Protein AF-A0A2D4FUW0-F1 (afdb_monomer_lite)

Organism: Micrurus corallinus (NCBI:txid54390)

Radius of gyration: 30.83 Å; chains: 1; bounding box: 83×47×100 Å

Sequence (472 aa):
SPARLFLTSLSNKVKCHHFPAEGSQNTENDSHKRRPYSPGHAMTSKIVEIHHQIVAQGATALSAAPAAAEKAEAAGALKVQINVSNMDHPLDCLGHLLWMLMLIHLPLQEVHGFFPNIWSRTMGFTWGSITHQDMTEDAILNVTLRLFSEIPHPTKGKRVQEEDFKDKTLLADDIFAAFYGPEVSAKRFRGAVAEVANANAAMDFGNTTRDDPVFHFDSELIHPANSWLLHVREEILQAVRSEQYGIARKKLGQLLHSLQDFYSHSNWVELGNEGILLDLVQPGREIQSVAEAGIWTCRDCSEWTCKENLLDKLAVLTTGYYGSRPEKPIGKCSHGGRFDESRHQEPRGGINKDSASLFFSPHHYLHQKAARLALEASIHFLEKMWREIGNRQFMRLLDISPTTGLSFVVDTTGSMGEEISAAKFQAWEIIKQRQGTPQQPDLYLLVPFHDPGFGPLSKTSDPEEFWKVLNT

Foldseek 3Di:
DDDDFDWDFPDDDDDDDDD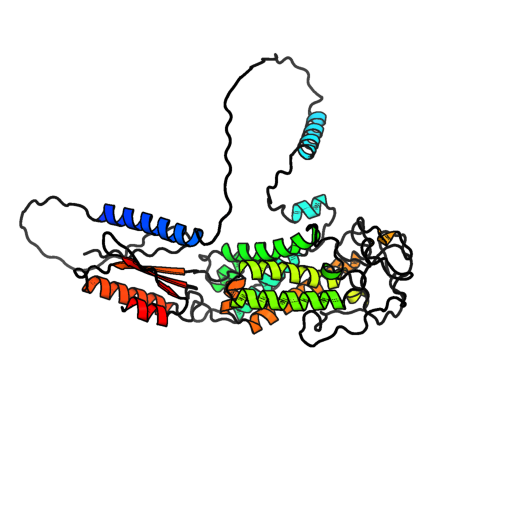DDDDDDDDDDDDDDDDDPDPPVVVVVVVVVVVVVVVVVVCVVDDDDDDDDDDDDDDDDDDDDDDDDDDDDDVPVVVVVVVVVVVVPDPPPPDPDDDPPVVCCVVVVQPPFDALLNLLLLLLLVLLLVLQQPADAQDPPAGRDVVVCPPHDRDQQVSCCRRVNNVFDSVLLVVLSVLLSVLLVCQCVDPVRNQDCLLLVADLCVVSVLVVLLVLLVVLVVCLVVLVLSSNSSSNSSSLNNLLSLLFFKCCVVLVDQAEDPQRSDPPRDDPFRDDLPDAQAAADPDLADDPRGDPPNPGMHGAHFEPVPHRHARHFHCAADPGPSQPPPSHHHRGCNGCDSRGGNHSVCNVSSSVNSSNSSNVVLNVVCVVSDDLSSCSSSVVQSGQETEGEAEPDPVCVVVRVVSLVVVLVVQVSCVSGSNHHQKYWYKYDDPPDIDDIDIDRDSVVVNVVSVD

Secondary structure (DSSP, 8-state):
-------B-SSS---PPP-PPP-----------------HHHHHHHHHHHHHHHHHHHHTTS----------------------------HHHHHHHHHHHHHHH----S------HHHHHHHTT-TTPPPHHHHHHHHHHHHHHHHHHHSPPSSTT----GGGGTTS---HHHHHHHHH-TTS--HHHHHHHHHHHHHHHGGGT-TTTTT-TTTTT-TT-HHHHHHHHHHHHHHHHHHHHTT-HHHHHHHHHHHHHHHHHHHHHBSTTTTT--S--TTTT-TT-----BPPTTS--B----SSS-SS-BPTT--SB-B-B-TTSSPPPTTPPB--STT-GGGGSSSPS----S-SSTTT-TTGGGHHHHHHHHHHHHHHHHHHHHHHHHHHHHHHHTT--S-S-EEEEEE--GGGHHHHHHHHHHHHHHHHHHTTSTT--S-EEEEEEETTEE---EEES-HHHHHHHHT-

Structure (mmCIF, N/CA/C/O backbone):
data_AF-A0A2D4FUW0-F1
#
_entry.id   AF-A0A2D4FUW0-F1
#
loop_
_atom_site.group_PDB
_atom_site.id
_atom_site.type_symbol
_atom_site.label_atom_id
_atom_site.label_alt_id
_atom_site.label_comp_id
_atom_site.label_asym_id
_atom_site.label_entity_id
_atom_site.label_seq_id
_atom_site.pdbx_PDB_ins_code
_atom_site.Cartn_x
_atom_site.Cartn_y
_atom_site.Cartn_z
_atom_site.occupancy
_atom_site.B_iso_or_equiv
_atom_site.auth_seq_id
_atom_site.auth_comp_id
_atom_site.auth_asym_id
_atom_site.auth_atom_id
_atom_site.pdbx_PDB_model_num
ATOM 1 N N . SER A 1 1 ? -26.488 8.198 49.690 1.00 28.05 1 SER A N 1
ATOM 2 C CA . SER A 1 1 ? -25.812 6.906 49.472 1.00 28.05 1 SER A CA 1
ATOM 3 C C . SER A 1 1 ? -24.981 7.017 48.203 1.00 28.05 1 SER A C 1
ATOM 5 O O . SER A 1 1 ? -25.583 7.379 47.199 1.00 28.05 1 SER A O 1
ATOM 7 N N . PRO A 1 2 ? -23.644 6.850 48.189 1.00 32.22 2 PRO A N 1
ATOM 8 C CA . PRO A 1 2 ? -22.900 6.895 46.939 1.00 32.22 2 PRO A CA 1
ATOM 9 C C . PRO A 1 2 ? -22.496 5.477 46.520 1.00 32.22 2 PRO A C 1
ATOM 11 O O . PRO A 1 2 ? -21.479 4.959 46.976 1.00 32.22 2 PRO A O 1
ATOM 14 N N . ALA A 1 3 ? -23.266 4.866 45.622 1.00 27.31 3 ALA A N 1
ATOM 15 C CA . ALA A 1 3 ? -22.756 3.785 44.787 1.00 27.31 3 ALA A CA 1
ATOM 16 C C . ALA A 1 3 ? -21.814 4.414 43.745 1.00 27.31 3 ALA A C 1
ATOM 18 O O . ALA A 1 3 ? -22.220 5.289 42.979 1.00 27.31 3 ALA A O 1
ATOM 19 N N . ARG A 1 4 ? -20.528 4.040 43.758 1.00 29.84 4 ARG A N 1
ATOM 20 C CA . ARG A 1 4 ? -19.538 4.499 42.771 1.00 29.84 4 ARG A CA 1
ATOM 21 C C . ARG A 1 4 ? -19.389 3.441 41.685 1.00 29.84 4 ARG A C 1
ATOM 23 O O . ARG A 1 4 ? -18.800 2.395 41.926 1.00 29.84 4 ARG A O 1
ATOM 30 N N . LEU A 1 5 ? -19.884 3.748 40.490 1.00 34.06 5 LEU A N 1
ATOM 31 C CA . LEU A 1 5 ? -19.515 3.038 39.268 1.00 34.06 5 LEU A CA 1
ATOM 32 C C . LEU A 1 5 ? -18.088 3.463 38.884 1.00 34.06 5 LEU A C 1
ATOM 34 O O . LEU A 1 5 ? -17.826 4.658 38.734 1.00 34.06 5 LEU A O 1
ATOM 38 N N . PHE A 1 6 ? -17.165 2.515 38.724 1.00 37.34 6 PHE A N 1
ATOM 39 C CA . PHE A 1 6 ? -15.838 2.797 38.174 1.00 37.34 6 PHE A CA 1
ATOM 40 C C . PHE A 1 6 ? -15.829 2.447 36.686 1.00 37.34 6 PHE A C 1
ATOM 42 O O . PHE A 1 6 ? -15.871 1.281 36.308 1.00 37.34 6 PHE A O 1
ATOM 49 N N . LEU A 1 7 ? -15.794 3.480 35.844 1.00 34.53 7 LEU A N 1
ATOM 50 C CA . LEU A 1 7 ? -15.590 3.365 34.402 1.00 34.53 7 LEU A CA 1
ATOM 51 C C . LEU A 1 7 ? -14.099 3.544 34.113 1.00 34.53 7 LEU A C 1
ATOM 53 O O . LEU A 1 7 ? -13.547 4.614 34.368 1.00 34.53 7 LEU A O 1
ATOM 57 N N . THR A 1 8 ? -13.449 2.524 33.561 1.00 35.38 8 THR A N 1
ATOM 58 C CA . THR A 1 8 ? -12.086 2.637 33.032 1.00 35.38 8 THR A CA 1
ATOM 59 C C . THR A 1 8 ? -12.107 2.452 31.516 1.00 35.38 8 THR A C 1
ATOM 61 O O . THR A 1 8 ? -12.410 1.383 30.994 1.00 35.38 8 THR A O 1
ATOM 64 N N . SER A 1 9 ? -11.803 3.534 30.796 1.00 30.11 9 SER A N 1
ATOM 65 C CA . SER A 1 9 ? -11.411 3.488 29.384 1.00 30.11 9 SER A CA 1
ATOM 66 C C . SER A 1 9 ? -9.939 3.089 29.317 1.00 30.11 9 SER A C 1
ATOM 68 O O . SER A 1 9 ? -9.115 3.685 30.010 1.00 30.11 9 SER A O 1
ATOM 70 N N . LEU A 1 10 ? -9.583 2.135 28.454 1.00 33.66 10 LEU A N 1
ATOM 71 C CA . LEU A 1 10 ? -8.187 1.748 28.197 1.00 33.66 10 LEU A CA 1
ATOM 72 C C . LEU A 1 10 ? -7.380 2.817 27.422 1.00 33.66 10 LEU A C 1
ATOM 74 O O . LEU A 1 10 ? -6.274 2.549 26.963 1.00 33.66 10 LEU A O 1
ATOM 78 N N . SER A 1 11 ? -7.887 4.049 27.297 1.00 31.62 11 SER A N 1
ATOM 79 C CA . SER A 1 11 ? -7.153 5.179 26.726 1.00 31.62 11 SER A CA 1
ATOM 80 C C . SER A 1 11 ? -7.479 6.496 27.447 1.00 31.62 11 SER A C 1
ATOM 82 O O . SER A 1 11 ? -8.615 6.965 27.417 1.00 31.62 11 SER A O 1
ATOM 84 N N . ASN A 1 12 ? -6.427 7.073 28.044 1.00 27.58 12 ASN A N 1
ATOM 85 C CA . ASN A 1 12 ? -6.236 8.434 28.572 1.00 27.58 12 ASN A CA 1
ATOM 86 C C . ASN A 1 12 ? -7.048 8.947 29.793 1.00 27.58 12 ASN A C 1
ATOM 88 O O . ASN A 1 12 ? -8.218 8.662 30.007 1.00 27.58 12 ASN A O 1
ATOM 92 N N . LYS A 1 13 ? -6.312 9.730 30.606 1.00 28.75 13 LYS A N 1
ATOM 93 C CA . LYS A 1 13 ? -6.562 10.322 31.941 1.00 28.75 13 LYS A CA 1
ATOM 94 C C . LYS A 1 13 ? -8.019 10.695 32.291 1.00 28.75 13 LYS A C 1
ATOM 96 O O . LYS A 1 13 ? -8.664 11.467 31.594 1.00 28.75 13 LYS A O 1
ATOM 101 N N . VAL A 1 14 ? -8.457 10.264 33.480 1.00 26.16 14 VAL A N 1
ATOM 102 C CA . VAL A 1 14 ? -9.768 10.567 34.089 1.00 26.16 14 VAL A CA 1
ATOM 103 C C . VAL A 1 14 ? -9.825 12.000 34.649 1.00 26.16 14 VAL A C 1
ATOM 105 O O . VAL A 1 14 ? -9.027 12.364 35.512 1.00 26.16 14 VAL A O 1
ATOM 108 N N . LYS A 1 15 ? -10.827 12.784 34.225 1.00 25.47 15 LYS A N 1
ATOM 109 C CA . LYS A 1 15 ? -11.386 13.929 34.970 1.00 25.47 15 LYS A CA 1
ATOM 110 C C . LYS A 1 15 ? -12.773 13.525 35.482 1.00 25.47 15 LYS A C 1
ATOM 112 O O . LYS A 1 15 ? -13.642 13.173 34.692 1.00 25.47 15 LYS A O 1
ATOM 117 N N . CYS A 1 16 ? -12.980 13.569 36.797 1.00 23.56 16 CYS A N 1
ATOM 118 C CA . CYS A 1 16 ? -14.282 13.312 37.415 1.00 23.56 16 CYS A CA 1
ATOM 119 C C . CYS A 1 16 ? -15.188 14.544 37.260 1.00 23.56 16 CYS A C 1
ATOM 121 O O . CYS A 1 16 ? -14.866 15.600 37.801 1.00 23.56 16 CYS A O 1
ATOM 123 N N . HIS A 1 17 ? -16.327 14.416 36.576 1.00 25.19 17 HIS A N 1
ATOM 124 C CA . HIS A 1 17 ? -17.383 15.432 36.599 1.00 25.19 17 HIS A CA 1
ATOM 125 C C . HIS A 1 17 ? -18.364 15.160 37.753 1.00 25.19 17 HIS A C 1
ATOM 127 O O . HIS A 1 17 ? -18.841 14.040 37.923 1.00 25.19 17 HIS A O 1
ATOM 133 N N . HIS A 1 18 ? -18.642 16.188 38.559 1.00 26.61 18 HIS A N 1
ATOM 134 C CA . HIS A 1 18 ? -19.729 16.234 39.543 1.00 26.61 18 HIS A CA 1
ATOM 135 C C . HIS A 1 18 ? -20.907 17.004 38.932 1.00 26.61 18 HIS A C 1
ATOM 137 O O . HIS A 1 18 ? -20.695 18.094 38.404 1.00 26.61 18 HIS A O 1
ATOM 143 N N . PHE A 1 19 ? -22.128 16.478 39.053 1.00 28.61 19 PHE A N 1
ATOM 144 C CA . PHE A 1 19 ? -23.367 17.227 38.811 1.00 28.61 19 PHE A CA 1
ATOM 145 C C . PHE A 1 19 ? -24.194 17.287 40.109 1.00 28.61 19 PHE A C 1
ATOM 147 O O . PHE A 1 19 ? -24.202 16.300 40.851 1.00 28.61 19 PHE A O 1
ATOM 154 N N . PRO A 1 20 ? -24.827 18.434 40.431 1.00 28.69 20 PRO A N 1
ATOM 155 C CA . PRO A 1 20 ? -25.453 18.669 41.730 1.00 28.69 20 PRO A CA 1
ATOM 156 C C . PRO A 1 20 ? -26.881 18.110 41.806 1.00 28.69 20 PRO A C 1
ATOM 158 O O . PRO A 1 20 ? -27.605 18.092 40.814 1.00 28.69 20 PRO A O 1
ATOM 161 N N . ALA A 1 21 ? -27.284 17.701 43.010 1.00 28.58 21 ALA A N 1
ATOM 162 C CA . ALA A 1 21 ? -28.664 17.377 43.358 1.00 28.58 21 ALA A CA 1
ATOM 163 C C . ALA A 1 21 ? -29.329 18.590 44.033 1.00 28.58 21 ALA A C 1
ATOM 165 O O . ALA A 1 21 ? -28.783 19.140 44.990 1.00 28.58 21 ALA A O 1
ATOM 166 N N . GLU A 1 22 ? -30.501 18.996 43.542 1.00 28.86 22 GLU A N 1
ATOM 167 C CA . GLU A 1 22 ? -31.427 19.903 44.231 1.00 28.86 22 GLU A CA 1
ATOM 168 C C . GLU A 1 22 ? -32.309 19.119 45.219 1.00 28.86 22 GLU A C 1
ATOM 170 O O . GLU A 1 22 ? -32.711 17.995 44.918 1.00 28.86 22 GLU A O 1
ATOM 175 N N . GLY A 1 23 ? -32.667 19.725 46.363 1.00 26.84 23 GLY A N 1
ATOM 176 C CA . GLY A 1 23 ? -33.815 19.266 47.163 1.00 26.84 23 GLY A CA 1
ATOM 177 C C . GLY A 1 23 ? -33.769 19.481 48.683 1.00 26.84 23 GLY A C 1
ATOM 178 O O . GLY A 1 23 ? -33.334 18.602 49.411 1.00 26.84 23 GLY A O 1
ATOM 179 N N . SER A 1 24 ? -34.310 20.629 49.114 1.00 26.52 24 SER A N 1
ATOM 180 C CA . SER A 1 24 ? -35.114 20.934 50.324 1.00 26.52 24 SER A CA 1
ATOM 181 C C . SER A 1 24 ? -34.693 20.556 51.764 1.00 26.52 24 SER A C 1
ATOM 183 O O . SER A 1 24 ? -34.328 19.435 52.095 1.00 26.52 24 SER A O 1
ATOM 185 N N . GLN A 1 25 ? -34.921 21.544 52.636 1.00 29.12 25 GLN A N 1
ATOM 186 C CA . GLN A 1 25 ? -34.806 21.603 54.099 1.00 29.12 25 GLN A CA 1
ATOM 187 C C . GLN A 1 25 ? -35.741 20.635 54.858 1.00 29.12 25 GLN A C 1
ATOM 189 O O . GLN A 1 25 ? -36.908 20.517 54.494 1.00 29.12 25 GLN A O 1
ATOM 194 N N . ASN A 1 26 ? -35.282 20.057 55.981 1.00 28.14 26 ASN A N 1
ATOM 195 C CA . ASN A 1 26 ? -35.771 20.395 57.334 1.00 28.14 26 ASN A CA 1
ATOM 196 C C . ASN A 1 26 ? -35.041 19.635 58.469 1.00 28.14 26 ASN A C 1
ATOM 198 O O . ASN A 1 26 ? -34.470 18.569 58.272 1.00 28.14 26 ASN A O 1
ATOM 202 N N . THR A 1 27 ? -35.064 20.296 59.631 1.00 29.20 27 THR A N 1
ATOM 203 C CA . THR A 1 27 ? -34.575 20.036 61.008 1.00 29.20 27 THR A CA 1
ATOM 204 C C . THR A 1 27 ? -34.769 18.588 61.509 1.00 29.20 27 THR A C 1
ATOM 206 O O . THR A 1 27 ? -35.702 17.935 61.068 1.00 29.20 27 THR A O 1
ATOM 209 N N . GLU A 1 28 ? -33.965 17.987 62.402 1.00 28.23 28 GLU A N 1
ATOM 210 C CA . GLU A 1 28 ? -33.760 18.301 63.833 1.00 28.23 28 GLU A CA 1
ATOM 211 C C . GLU A 1 28 ? -32.712 17.331 64.465 1.00 28.23 28 GLU A C 1
ATOM 213 O O . GLU A 1 28 ? -32.351 16.320 63.865 1.00 28.23 28 GLU A O 1
ATOM 218 N N . ASN A 1 29 ? -32.218 17.648 65.671 1.00 29.03 29 ASN A N 1
ATOM 219 C CA . ASN A 1 29 ? -31.174 16.948 66.443 1.00 29.03 29 ASN A CA 1
ATOM 220 C C . ASN A 1 29 ? -31.468 15.467 66.768 1.00 29.03 29 ASN A C 1
ATOM 222 O O . ASN A 1 29 ? -32.546 15.179 67.270 1.00 29.03 29 ASN A O 1
ATOM 226 N N . ASP A 1 30 ? -30.451 14.591 66.715 1.00 27.95 30 ASP A N 1
ATOM 227 C CA . ASP A 1 30 ? -30.019 13.857 67.920 1.00 27.95 30 ASP A CA 1
ATOM 228 C C . ASP A 1 30 ? -28.593 13.281 67.804 1.00 27.95 30 ASP A C 1
ATOM 230 O O . ASP A 1 30 ? -28.037 13.029 66.735 1.00 27.95 30 ASP A O 1
ATOM 234 N N . SER A 1 31 ? -27.985 13.117 68.967 1.00 30.97 31 SER A N 1
ATOM 235 C CA . SER A 1 31 ? -26.575 12.935 69.246 1.00 30.97 31 SER A CA 1
ATOM 236 C C . SER A 1 31 ? -26.221 11.471 69.518 1.00 30.97 31 SER A C 1
ATOM 238 O O . SER A 1 31 ? -26.600 10.921 70.542 1.00 30.97 31 SER A O 1
ATOM 240 N N . HIS A 1 32 ? -25.380 10.843 68.686 1.00 29.05 32 HIS A N 1
ATOM 241 C CA . HIS A 1 32 ? -24.578 9.693 69.129 1.00 29.05 32 HIS A CA 1
ATOM 242 C C . HIS A 1 32 ? -23.286 9.500 68.324 1.00 29.05 32 HIS A C 1
ATOM 244 O O . HIS A 1 32 ? -23.277 9.254 67.120 1.00 29.05 32 HIS A O 1
ATOM 250 N N . LYS A 1 33 ? -22.159 9.579 69.045 1.00 35.22 33 LYS A N 1
ATOM 251 C CA . LYS A 1 33 ? -20.808 9.251 68.579 1.00 35.22 33 LYS A CA 1
ATOM 252 C C . LYS A 1 33 ? -20.743 7.786 68.125 1.00 35.22 33 LYS A C 1
ATOM 254 O O . LYS A 1 33 ? -20.770 6.885 68.960 1.00 35.22 33 LYS A O 1
ATOM 259 N N . ARG A 1 34 ? -20.507 7.545 66.833 1.00 28.06 34 ARG A N 1
ATOM 260 C CA . ARG A 1 34 ? -19.792 6.353 66.339 1.00 28.06 34 ARG A CA 1
ATOM 261 C C . ARG A 1 34 ? -18.717 6.793 65.348 1.00 28.06 34 ARG A C 1
ATOM 263 O O . ARG A 1 34 ? -18.971 7.602 64.463 1.00 28.06 34 ARG A O 1
ATOM 270 N N . ARG A 1 35 ? -17.496 6.290 65.547 1.00 27.33 35 ARG A N 1
ATOM 271 C CA . ARG A 1 35 ? -16.342 6.495 64.655 1.00 27.33 35 ARG A CA 1
ATOM 272 C C . ARG A 1 35 ? -16.682 5.982 63.244 1.00 27.33 35 ARG A C 1
ATOM 274 O O . ARG A 1 35 ? -17.204 4.871 63.160 1.00 27.33 35 ARG A O 1
ATOM 281 N N . PRO A 1 36 ? -16.346 6.692 62.152 1.00 28.86 36 PRO A N 1
ATOM 282 C CA . PRO A 1 36 ? -16.461 6.124 60.819 1.00 28.86 36 PRO A CA 1
ATOM 283 C C . PRO A 1 36 ? -15.225 5.265 60.527 1.00 28.86 36 PRO A C 1
ATOM 285 O O . PRO A 1 36 ? -14.107 5.766 60.419 1.00 28.86 36 PRO A O 1
ATOM 288 N N . TYR A 1 37 ? -15.430 3.956 60.398 1.00 27.80 37 TYR A N 1
ATOM 289 C CA . TYR A 1 37 ? -14.539 3.101 59.618 1.00 27.80 37 TYR A CA 1
ATOM 290 C C . TYR A 1 37 ? -14.789 3.458 58.146 1.00 27.80 37 TYR A C 1
ATOM 292 O O . TYR A 1 37 ? -15.932 3.401 57.703 1.00 27.80 37 TYR A O 1
ATOM 300 N N . SER A 1 38 ? -13.765 3.908 57.418 1.00 27.91 38 SER A N 1
ATOM 301 C CA . SER A 1 38 ? -13.879 4.350 56.019 1.00 27.91 38 SER A CA 1
ATOM 302 C C . SER A 1 38 ? -13.679 3.157 55.070 1.00 27.91 38 SER A C 1
ATOM 304 O O . SER A 1 38 ? -12.543 2.702 54.934 1.00 27.91 38 SER A O 1
ATOM 306 N N . PRO A 1 39 ? -14.722 2.638 54.388 1.00 32.06 39 PRO A N 1
ATOM 307 C CA . PRO A 1 39 ? -14.591 1.484 53.488 1.00 32.06 39 PRO A CA 1
ATOM 308 C C . PRO A 1 39 ? -14.008 1.869 52.114 1.00 32.06 39 PRO A C 1
ATOM 310 O O . PRO A 1 39 ? -13.589 1.013 51.339 1.00 32.06 39 PRO A O 1
ATOM 313 N N . GLY A 1 40 ? -13.954 3.169 51.795 1.00 29.27 40 GLY A N 1
ATOM 314 C CA . GLY A 1 40 ? -13.638 3.659 50.449 1.00 29.27 40 GLY A CA 1
ATOM 315 C C . GLY A 1 40 ? -12.172 3.524 50.021 1.00 29.27 40 GLY A C 1
ATOM 316 O O . GLY A 1 40 ? -11.899 3.411 48.829 1.00 29.27 40 GLY A O 1
ATOM 317 N N . HIS A 1 41 ? -11.213 3.502 50.953 1.00 31.14 41 HIS A N 1
ATOM 318 C CA . HIS A 1 41 ? -9.788 3.385 50.597 1.00 31.14 41 HIS A CA 1
ATOM 319 C C . HIS A 1 41 ? -9.386 1.951 50.212 1.00 31.14 41 HIS A C 1
ATOM 321 O O . HIS A 1 41 ? -8.604 1.769 49.282 1.00 31.14 41 HIS A O 1
ATOM 327 N N . ALA A 1 42 ? -9.974 0.934 50.852 1.00 33.25 42 ALA A N 1
ATOM 328 C CA . ALA A 1 42 ? -9.702 -0.470 50.536 1.00 33.25 42 ALA A CA 1
ATOM 329 C C . ALA A 1 42 ? -10.248 -0.871 49.152 1.00 33.25 42 ALA A C 1
ATOM 331 O O . ALA A 1 42 ? -9.568 -1.557 48.391 1.00 33.25 42 ALA A O 1
ATOM 332 N N . MET A 1 43 ? -11.438 -0.376 48.790 1.00 33.59 43 MET A N 1
ATOM 333 C CA . MET A 1 43 ? -12.074 -0.661 47.498 1.00 33.59 43 MET A CA 1
ATOM 334 C C . MET A 1 43 ? -11.303 -0.033 46.325 1.00 33.59 43 MET A C 1
ATOM 336 O O . MET A 1 43 ? -11.091 -0.677 45.304 1.00 33.59 43 MET A O 1
ATOM 340 N N . THR A 1 44 ? -10.799 1.195 46.496 1.00 35.62 44 THR A N 1
ATOM 341 C CA . THR A 1 44 ? -10.018 1.885 45.452 1.00 35.62 44 THR A CA 1
ATOM 342 C C . THR A 1 44 ? -8.664 1.199 45.210 1.00 35.62 44 THR A C 1
ATOM 344 O O . THR A 1 44 ? -8.233 1.087 44.066 1.00 35.62 44 THR A O 1
ATOM 347 N N . SER A 1 45 ? -8.024 0.675 46.265 1.00 36.34 45 SER A N 1
ATOM 348 C CA . SER A 1 45 ? -6.766 -0.081 46.160 1.00 36.34 45 SER A CA 1
ATOM 349 C C . SER A 1 45 ? -6.950 -1.434 45.459 1.00 36.34 45 SER A C 1
ATOM 351 O O . SER A 1 45 ? -6.150 -1.775 44.591 1.00 36.34 45 SER A O 1
ATOM 353 N N . LYS A 1 46 ? -8.029 -2.171 45.768 1.00 44.50 46 LYS A N 1
ATOM 354 C CA . LYS A 1 46 ? -8.347 -3.453 45.108 1.00 44.50 46 LYS A CA 1
ATOM 355 C C . LYS A 1 46 ? -8.715 -3.280 43.629 1.00 44.50 46 LYS A C 1
ATOM 357 O O . LYS A 1 46 ? -8.347 -4.112 42.812 1.00 44.50 46 LYS A O 1
ATOM 362 N N . ILE A 1 47 ? -9.380 -2.185 43.249 1.00 42.94 47 ILE A N 1
ATOM 363 C CA . ILE A 1 47 ? -9.710 -1.892 41.839 1.00 42.94 47 ILE A CA 1
ATOM 364 C C . ILE A 1 47 ? -8.447 -1.630 41.005 1.00 42.94 47 ILE A C 1
ATOM 366 O O . ILE A 1 47 ? -8.361 -2.085 39.866 1.00 42.94 47 ILE A O 1
ATOM 370 N N . VAL A 1 48 ? -7.452 -0.932 41.564 1.00 43.22 48 VAL A N 1
ATOM 371 C CA . VAL A 1 48 ? -6.151 -0.723 40.904 1.00 43.22 48 VAL A CA 1
ATOM 372 C C . VAL A 1 48 ? -5.404 -2.051 40.742 1.00 43.22 48 VAL A C 1
ATOM 374 O O . VAL A 1 48 ? -4.827 -2.306 39.687 1.00 43.22 48 VAL A O 1
ATOM 377 N N . GLU A 1 49 ? -5.469 -2.929 41.741 1.00 42.12 49 GLU A N 1
ATOM 378 C CA . GLU A 1 49 ? -4.881 -4.271 41.689 1.00 42.12 49 GLU A CA 1
ATOM 379 C C . GLU A 1 49 ? -5.552 -5.163 40.628 1.00 42.12 49 GLU A C 1
ATOM 381 O O . GLU A 1 49 ? -4.859 -5.770 39.812 1.00 42.12 49 GLU A O 1
ATOM 386 N N . ILE A 1 50 ? -6.888 -5.147 40.542 1.00 47.38 50 ILE A N 1
ATOM 387 C CA . ILE A 1 50 ? -7.665 -5.823 39.488 1.00 47.38 50 ILE A CA 1
ATOM 388 C C . ILE A 1 50 ? -7.310 -5.258 38.106 1.00 47.38 50 ILE A C 1
ATOM 390 O O . ILE A 1 50 ? -7.112 -6.019 37.162 1.00 47.38 50 ILE A O 1
ATOM 394 N N . HIS A 1 51 ? -7.162 -3.936 37.973 1.00 45.62 51 HIS A N 1
ATOM 395 C CA . HIS A 1 51 ? -6.741 -3.308 36.719 1.00 45.62 51 HIS A CA 1
ATOM 396 C C . HIS A 1 51 ? -5.343 -3.783 36.286 1.00 45.62 51 HIS A C 1
ATOM 398 O O . HIS A 1 51 ? -5.142 -4.124 35.122 1.00 45.62 51 HIS A O 1
ATOM 404 N N . HIS A 1 52 ? -4.388 -3.877 37.217 1.00 45.66 52 HIS A N 1
ATOM 405 C CA . HIS A 1 52 ? -3.059 -4.431 36.942 1.00 45.66 52 HIS A CA 1
ATOM 406 C C . HIS A 1 52 ? -3.098 -5.925 36.585 1.00 45.66 52 HIS A C 1
ATOM 408 O O . HIS A 1 52 ? -2.369 -6.345 35.687 1.00 45.66 52 HIS A O 1
ATOM 414 N N . GLN A 1 53 ? -3.962 -6.720 37.222 1.00 45.38 53 GLN A N 1
ATOM 415 C CA . GLN A 1 53 ? -4.108 -8.151 36.933 1.00 45.38 53 GLN A CA 1
ATOM 416 C C . GLN A 1 53 ? -4.808 -8.422 35.592 1.00 45.38 53 GLN A C 1
ATOM 418 O O . GLN A 1 53 ? -4.392 -9.328 34.874 1.00 45.38 53 GLN A O 1
ATOM 423 N N . ILE A 1 54 ? -5.796 -7.612 35.194 1.00 45.19 54 ILE A N 1
ATOM 424 C CA . ILE A 1 54 ? -6.438 -7.686 33.868 1.00 45.19 54 ILE A CA 1
ATOM 425 C C . ILE A 1 54 ? -5.439 -7.312 32.765 1.00 45.19 54 ILE A C 1
ATOM 427 O O . ILE A 1 54 ? -5.361 -7.997 31.746 1.00 45.19 54 ILE A O 1
ATOM 431 N N . VAL A 1 55 ? -4.634 -6.263 32.975 1.00 43.91 55 VAL A N 1
ATOM 432 C CA . VAL A 1 55 ? -3.557 -5.886 32.043 1.00 43.91 55 VAL A CA 1
ATOM 433 C C . VAL A 1 55 ? -2.497 -6.992 31.954 1.00 43.91 55 VAL A C 1
ATOM 435 O O . VAL A 1 55 ? -2.051 -7.314 30.855 1.00 43.91 55 VAL A O 1
ATOM 438 N N . ALA A 1 56 ? -2.140 -7.630 33.073 1.00 39.50 56 ALA A N 1
ATOM 439 C CA . ALA A 1 56 ? -1.186 -8.739 33.095 1.00 39.50 56 ALA A CA 1
ATOM 440 C C . ALA A 1 56 ? -1.723 -10.004 32.403 1.00 39.50 56 ALA A C 1
ATOM 442 O O . ALA A 1 56 ? -0.993 -10.610 31.628 1.00 39.50 56 ALA A O 1
ATOM 443 N N . GLN A 1 57 ? -2.993 -10.372 32.611 1.00 38.09 57 GLN A N 1
ATOM 444 C CA . GLN A 1 57 ? -3.632 -11.511 31.932 1.00 38.09 57 GLN A CA 1
ATOM 445 C C . GLN A 1 57 ? -3.852 -11.264 30.430 1.00 38.09 57 GLN A C 1
ATOM 447 O O . GLN A 1 57 ? -3.844 -12.208 29.644 1.00 38.09 57 GLN A O 1
ATOM 452 N N . GLY A 1 58 ? -4.004 -10.002 30.013 1.00 32.62 58 GLY A N 1
ATOM 453 C CA . GLY A 1 58 ? -3.983 -9.614 28.601 1.00 32.62 58 GLY A CA 1
ATOM 454 C C . GLY A 1 58 ? -2.583 -9.659 27.972 1.00 32.62 58 GLY A C 1
ATOM 455 O O . GLY A 1 58 ? -2.463 -9.935 26.781 1.00 32.62 58 GLY A O 1
ATOM 456 N N . ALA A 1 59 ? -1.527 -9.428 28.759 1.00 30.81 59 ALA A N 1
ATOM 457 C CA . ALA A 1 59 ? -0.136 -9.438 28.299 1.00 30.81 59 ALA A CA 1
ATOM 458 C C . ALA A 1 59 ? 0.502 -10.841 28.297 1.00 30.81 59 ALA A C 1
ATOM 460 O O . ALA A 1 59 ? 1.346 -11.126 27.451 1.00 30.81 59 ALA A O 1
ATOM 461 N N . THR A 1 60 ? 0.088 -11.754 29.181 1.00 30.69 60 THR A N 1
ATOM 462 C CA . THR A 1 60 ? 0.646 -13.120 29.269 1.00 30.69 60 THR A CA 1
ATOM 463 C C . THR A 1 60 ? 0.244 -14.049 28.119 1.00 30.69 60 THR A C 1
ATOM 465 O O . THR A 1 60 ? 0.789 -15.144 28.010 1.00 30.69 60 THR A O 1
ATOM 468 N N . ALA A 1 61 ? -0.631 -13.610 27.208 1.00 30.17 61 ALA A N 1
ATOM 469 C CA . ALA A 1 61 ? -0.868 -14.275 25.922 1.00 30.17 61 ALA A CA 1
ATOM 470 C C . ALA A 1 61 ? 0.133 -13.856 24.815 1.00 30.17 61 ALA A C 1
ATOM 472 O O . ALA A 1 61 ? 0.111 -14.422 23.725 1.00 30.17 61 ALA A O 1
ATOM 473 N N . LEU A 1 62 ? 1.033 -12.899 25.088 1.00 30.80 62 LEU A N 1
ATOM 474 C CA . LEU A 1 62 ? 2.115 -12.457 24.203 1.00 30.80 62 LEU A CA 1
ATOM 475 C C . LEU A 1 62 ? 3.442 -12.353 24.978 1.00 30.80 62 LEU A C 1
ATOM 477 O O . LEU A 1 62 ? 3.884 -11.268 25.337 1.00 30.80 62 LEU A O 1
ATOM 481 N N . SER A 1 63 ? 4.088 -13.483 25.260 1.00 27.34 63 SER A N 1
ATOM 482 C CA . SER A 1 63 ? 5.554 -13.660 25.190 1.00 27.34 63 SER A CA 1
ATOM 483 C C . SER A 1 63 ? 5.983 -14.897 25.976 1.00 27.34 63 SER A C 1
ATOM 485 O O . SER A 1 63 ? 5.715 -15.037 27.166 1.00 27.34 63 SER A O 1
ATOM 487 N N . ALA A 1 64 ? 6.698 -15.793 25.304 1.00 25.58 64 ALA A N 1
ATOM 488 C CA . ALA A 1 64 ? 7.482 -16.833 25.946 1.00 25.58 64 ALA A CA 1
ATOM 489 C C . ALA A 1 64 ? 8.808 -16.978 25.189 1.00 25.58 64 ALA A C 1
ATOM 491 O O . ALA A 1 64 ? 8.845 -17.595 24.130 1.00 25.58 64 ALA A O 1
ATOM 492 N N . ALA A 1 65 ? 9.879 -16.391 25.729 1.00 24.88 65 ALA A N 1
ATOM 493 C CA . ALA A 1 65 ? 11.261 -16.867 25.595 1.00 24.88 65 ALA A CA 1
ATOM 494 C C . ALA A 1 65 ? 12.158 -16.174 26.651 1.00 24.88 65 ALA A C 1
ATOM 496 O O . ALA A 1 65 ? 11.868 -15.036 27.025 1.00 24.88 65 ALA A O 1
ATOM 497 N N . PRO A 1 66 ? 13.195 -16.851 27.186 1.00 28.80 66 PRO A N 1
ATOM 498 C CA . PRO A 1 66 ? 13.685 -16.606 28.541 1.00 28.80 66 PRO A CA 1
ATOM 499 C C . PRO A 1 66 ? 14.917 -15.694 28.625 1.00 28.80 66 PRO A C 1
ATOM 501 O O . PRO A 1 66 ? 15.731 -15.606 27.709 1.00 28.80 66 PRO A O 1
ATOM 504 N N . ALA A 1 67 ? 15.063 -15.069 29.794 1.00 25.70 67 ALA A N 1
ATOM 505 C CA . ALA A 1 67 ? 16.228 -14.306 30.218 1.00 25.70 67 ALA A CA 1
ATOM 506 C C . ALA A 1 67 ? 17.360 -15.222 30.719 1.00 25.70 67 ALA A C 1
ATOM 508 O O . ALA A 1 67 ? 17.114 -16.165 31.472 1.00 25.70 67 ALA A O 1
ATOM 509 N N . ALA A 1 68 ? 18.602 -14.875 30.374 1.00 25.61 68 ALA A N 1
ATOM 510 C CA . ALA A 1 68 ? 19.813 -15.330 31.049 1.00 25.61 68 ALA A CA 1
ATOM 511 C C . ALA A 1 68 ? 20.533 -14.108 31.637 1.00 25.61 68 ALA A C 1
ATOM 513 O O . ALA A 1 68 ? 20.696 -13.087 30.972 1.00 25.61 68 ALA A O 1
ATOM 514 N N . ALA A 1 69 ? 20.912 -14.218 32.907 1.00 26.69 69 ALA A N 1
ATOM 515 C CA . ALA A 1 69 ? 21.612 -13.210 33.687 1.00 26.69 69 ALA A CA 1
ATOM 516 C C . ALA A 1 69 ? 23.094 -13.579 33.815 1.00 26.69 69 ALA A C 1
ATOM 518 O O . ALA A 1 69 ? 23.385 -14.748 34.049 1.00 26.69 69 ALA A O 1
ATOM 519 N N . GLU A 1 70 ? 24.002 -12.596 33.809 1.00 26.31 70 GLU A N 1
ATOM 520 C CA . GLU A 1 70 ? 25.257 -12.708 34.562 1.00 26.31 70 GLU A CA 1
ATOM 521 C C . GLU A 1 70 ? 25.857 -11.341 34.955 1.00 26.31 70 GLU A C 1
ATOM 523 O O . GLU A 1 70 ? 25.635 -10.320 34.308 1.00 26.31 70 GLU A O 1
ATOM 528 N N . LYS A 1 71 ? 26.551 -11.357 36.097 1.00 25.47 71 LYS A N 1
ATOM 529 C CA . LYS A 1 71 ? 27.098 -10.261 36.915 1.00 25.47 71 LYS A CA 1
ATOM 530 C C . LYS A 1 71 ? 28.431 -9.714 36.380 1.00 25.47 71 LYS A C 1
ATOM 532 O O . LYS A 1 71 ? 29.187 -10.482 35.803 1.00 25.47 71 LYS A O 1
ATOM 537 N N . ALA A 1 72 ? 28.805 -8.488 36.775 1.00 26.08 72 ALA A N 1
ATOM 538 C CA . ALA A 1 72 ? 30.117 -8.188 37.384 1.00 26.08 72 ALA A CA 1
ATOM 539 C C . ALA A 1 72 ? 30.206 -6.736 37.902 1.00 26.08 72 ALA A C 1
ATOM 541 O O . ALA A 1 72 ? 29.544 -5.830 37.409 1.00 26.08 72 ALA A O 1
ATOM 542 N N . GLU A 1 73 ? 31.031 -6.561 38.929 1.00 25.95 73 GLU A N 1
ATOM 543 C CA . GLU A 1 73 ? 31.135 -5.448 39.871 1.00 25.95 73 GLU A CA 1
ATOM 544 C C . GLU A 1 73 ? 32.467 -4.681 39.691 1.00 25.95 73 GLU A C 1
ATOM 546 O O . GLU A 1 73 ? 33.468 -5.282 39.318 1.00 25.95 73 GLU A O 1
ATOM 551 N N . ALA A 1 74 ? 32.446 -3.378 40.017 1.00 25.17 74 ALA A N 1
ATOM 552 C CA . ALA A 1 74 ? 33.530 -2.484 40.478 1.00 25.17 74 ALA A CA 1
ATOM 553 C C . ALA A 1 74 ? 34.861 -2.323 39.695 1.00 25.17 74 ALA A C 1
ATOM 555 O O . ALA A 1 74 ? 35.638 -3.256 39.540 1.00 25.17 74 ALA A O 1
ATOM 556 N N . ALA A 1 75 ? 35.238 -1.062 39.415 1.00 25.58 75 ALA A N 1
ATOM 557 C CA . ALA A 1 75 ? 36.253 -0.302 40.180 1.00 25.58 75 ALA A CA 1
ATOM 558 C C . ALA A 1 75 ? 36.887 0.858 39.373 1.00 25.58 75 ALA A C 1
ATOM 560 O O . ALA A 1 75 ? 37.192 0.720 38.195 1.00 25.58 75 ALA A O 1
ATOM 561 N N . GLY A 1 76 ? 37.206 1.958 40.072 1.00 26.06 76 GLY A N 1
ATOM 562 C CA . GLY A 1 76 ? 38.434 2.725 39.811 1.00 26.06 76 GLY A CA 1
ATOM 563 C C . GLY A 1 76 ? 38.307 4.048 39.053 1.00 26.06 76 GLY A C 1
ATOM 564 O O . GLY A 1 76 ? 38.549 4.119 37.856 1.00 26.06 76 GLY A O 1
ATOM 565 N N . ALA A 1 77 ? 38.043 5.131 39.786 1.00 26.98 77 ALA A N 1
ATOM 566 C CA . ALA A 1 77 ? 38.285 6.493 39.326 1.00 26.98 77 ALA A CA 1
ATOM 567 C C . ALA A 1 77 ? 39.794 6.810 39.310 1.00 26.98 77 ALA A C 1
ATOM 569 O O . ALA A 1 77 ? 40.471 6.610 40.318 1.00 26.98 77 ALA A O 1
ATOM 570 N N . LEU A 1 78 ? 40.293 7.403 38.221 1.00 25.02 78 LEU A N 1
ATOM 571 C CA . LEU A 1 78 ? 41.561 8.134 38.217 1.00 25.02 78 LEU A CA 1
ATOM 572 C C . LEU A 1 78 ? 41.352 9.506 37.560 1.00 25.02 78 LEU A C 1
ATOM 574 O O . LEU A 1 78 ? 41.158 9.626 36.353 1.00 25.02 78 LEU A O 1
ATOM 578 N N . LYS A 1 79 ? 41.359 10.549 38.394 1.00 25.86 79 LYS A N 1
ATOM 579 C CA . LYS A 1 79 ? 41.434 11.957 37.991 1.00 25.86 79 LYS A CA 1
ATOM 580 C C . LYS A 1 79 ? 42.871 12.263 37.578 1.00 25.86 79 LYS A C 1
ATOM 582 O O . LYS A 1 79 ? 43.773 12.124 38.399 1.00 25.86 79 LYS A O 1
ATOM 587 N N . VAL A 1 80 ? 43.063 12.764 36.362 1.00 27.36 80 VAL A N 1
ATOM 588 C CA . VAL A 1 80 ? 44.289 13.469 35.969 1.00 27.36 80 VAL A CA 1
ATOM 589 C C . VAL A 1 80 ? 43.896 14.887 35.571 1.00 27.36 80 VAL A C 1
ATOM 591 O O . VAL A 1 80 ? 43.171 15.101 34.603 1.00 27.36 80 VAL A O 1
ATOM 594 N N . GLN A 1 81 ? 44.333 15.852 36.380 1.00 25.67 81 GLN A N 1
ATOM 595 C CA . GLN A 1 81 ? 44.304 17.279 36.070 1.00 25.67 81 GLN A CA 1
ATOM 596 C C . GLN A 1 81 ? 45.401 17.584 35.050 1.00 25.67 81 GLN A C 1
ATOM 598 O O . GLN A 1 81 ? 46.566 17.282 35.302 1.00 25.67 81 GLN A O 1
ATOM 603 N N . ILE A 1 82 ? 45.044 18.232 33.939 1.00 30.80 82 ILE A N 1
ATOM 604 C CA . ILE A 1 82 ? 46.008 18.907 33.067 1.00 30.80 82 ILE A CA 1
ATOM 605 C C . ILE A 1 82 ? 45.617 20.382 32.979 1.00 30.80 82 ILE A C 1
ATOM 607 O O . ILE A 1 82 ? 44.452 20.737 32.812 1.00 30.80 82 ILE A O 1
ATOM 611 N N . ASN A 1 83 ? 46.634 21.207 33.201 1.00 27.14 83 ASN A N 1
ATOM 612 C CA . ASN A 1 83 ? 46.612 22.648 33.392 1.00 27.14 83 ASN A CA 1
ATOM 613 C C . ASN A 1 83 ? 46.287 23.383 32.080 1.00 27.14 83 ASN A C 1
ATOM 615 O O . ASN A 1 83 ? 46.805 23.022 31.024 1.00 27.14 83 ASN A O 1
ATOM 619 N N . VAL A 1 84 ? 45.458 24.424 32.163 1.00 31.14 84 VAL A N 1
ATOM 620 C CA . VAL A 1 84 ? 45.034 25.260 31.031 1.00 31.14 84 VAL A CA 1
ATOM 621 C C . VAL A 1 84 ? 45.989 26.445 30.888 1.00 31.14 84 VAL A C 1
ATOM 623 O O . VAL A 1 84 ? 46.069 27.275 31.791 1.00 31.14 84 VAL A O 1
ATOM 626 N N . SER A 1 85 ? 46.656 26.545 29.737 1.00 29.25 85 SER A N 1
ATOM 627 C CA . SER A 1 85 ? 47.379 27.744 29.297 1.00 29.25 85 SER A CA 1
ATOM 628 C C . SER A 1 85 ? 47.113 27.981 27.805 1.00 29.25 85 SER A C 1
ATOM 630 O O . SER A 1 85 ? 47.376 27.103 26.989 1.00 29.25 85 SER A O 1
ATOM 632 N N . ASN A 1 86 ? 46.574 29.162 27.495 1.00 31.09 86 ASN A N 1
ATOM 633 C CA . ASN A 1 86 ? 46.256 29.749 26.183 1.00 31.09 86 ASN A CA 1
ATOM 634 C C . ASN A 1 86 ? 47.102 29.296 24.980 1.00 31.09 86 ASN A C 1
ATOM 636 O O . ASN A 1 86 ? 48.312 29.496 25.006 1.00 31.09 86 ASN A O 1
ATOM 640 N N . MET A 1 87 ? 46.439 28.908 23.880 1.00 29.56 87 MET A N 1
ATOM 641 C CA . MET A 1 87 ? 46.715 29.396 22.513 1.00 29.56 87 MET A CA 1
ATOM 642 C C . MET A 1 87 ? 45.449 29.247 21.647 1.00 29.56 87 MET A C 1
ATOM 644 O O . MET A 1 87 ? 44.905 28.153 21.505 1.00 29.56 87 MET A O 1
ATOM 648 N N . ASP A 1 88 ? 44.995 30.367 21.090 1.00 35.69 88 ASP A N 1
ATOM 649 C CA . ASP A 1 88 ? 43.862 30.486 20.174 1.00 35.69 88 ASP A CA 1
ATOM 650 C C . ASP A 1 88 ? 44.161 29.892 18.780 1.00 35.69 88 ASP A C 1
ATOM 652 O O . ASP A 1 88 ? 45.287 29.961 18.288 1.00 35.69 88 ASP A O 1
ATOM 656 N N . HIS A 1 89 ? 43.108 29.360 18.143 1.00 43.47 89 HIS A N 1
ATOM 657 C CA . HIS A 1 89 ? 43.007 28.852 16.760 1.00 43.47 89 HIS A CA 1
ATOM 658 C C . HIS A 1 89 ? 43.884 27.640 16.376 1.00 43.47 89 HIS A C 1
ATOM 660 O O . HIS A 1 89 ? 44.946 27.776 15.770 1.00 43.47 89 HIS A O 1
ATOM 666 N N . PRO A 1 90 ? 43.357 26.417 16.606 1.00 39.75 90 PRO A N 1
ATOM 667 C CA . PRO A 1 90 ? 42.855 25.621 15.473 1.00 39.75 90 PRO A CA 1
ATOM 668 C C . PRO A 1 90 ? 41.580 24.813 15.818 1.00 39.75 90 PRO A C 1
ATOM 670 O O . PRO A 1 90 ? 41.471 23.632 15.495 1.00 39.75 90 PRO A O 1
ATOM 673 N N . LEU A 1 91 ? 40.614 25.422 16.514 1.00 41.69 91 LEU A N 1
ATOM 674 C CA . LEU A 1 91 ? 39.461 24.699 17.081 1.00 41.69 91 LEU A CA 1
ATOM 675 C C . LEU A 1 91 ? 38.248 24.541 16.144 1.00 41.69 91 LEU A C 1
ATOM 677 O O . LEU A 1 91 ? 37.478 23.604 16.343 1.00 41.69 91 LEU A O 1
ATOM 681 N N . ASP A 1 92 ? 38.114 25.341 15.081 1.00 40.81 92 ASP A N 1
ATOM 682 C CA . ASP A 1 92 ? 36.988 25.192 14.136 1.00 40.81 92 ASP A CA 1
ATOM 683 C C . ASP A 1 92 ? 37.151 23.977 13.210 1.00 40.81 92 ASP A C 1
ATOM 685 O O . ASP A 1 92 ? 36.208 23.223 12.976 1.00 40.81 92 ASP A O 1
ATOM 689 N N . CYS A 1 93 ? 38.373 23.711 12.737 1.00 42.38 93 CYS A N 1
ATOM 690 C CA . CYS A 1 93 ? 38.643 22.544 11.890 1.00 42.38 93 CYS A CA 1
ATOM 691 C C . CYS A 1 93 ? 38.583 21.235 12.693 1.00 42.38 93 CYS A C 1
ATOM 693 O O . CYS A 1 93 ? 38.105 20.218 12.193 1.00 42.38 93 CYS A O 1
ATOM 695 N N . LEU A 1 94 ? 39.017 21.269 13.961 1.00 46.28 94 LEU A N 1
ATOM 696 C CA . LEU A 1 94 ? 38.931 20.118 14.858 1.00 46.28 94 LEU A CA 1
ATOM 697 C C . LEU A 1 94 ? 37.481 19.819 15.251 1.00 46.28 94 LEU A C 1
ATOM 699 O O . LEU A 1 94 ? 37.124 18.651 15.342 1.00 46.28 94 LEU A O 1
ATOM 703 N N . GLY A 1 95 ? 36.644 20.848 15.432 1.00 47.12 95 GLY A N 1
ATOM 704 C CA . GLY A 1 95 ? 35.214 20.700 15.701 1.00 47.12 95 GLY A CA 1
ATOM 705 C C . GLY A 1 95 ? 34.474 20.009 14.557 1.00 47.12 95 GLY A C 1
ATOM 706 O O . GLY A 1 95 ? 33.734 19.058 14.798 1.00 47.12 95 GLY A O 1
ATOM 707 N N . HIS A 1 96 ? 34.742 20.400 13.307 1.00 52.78 96 HIS A N 1
ATOM 708 C CA . HIS A 1 96 ? 34.179 19.724 12.134 1.00 52.78 96 HIS A CA 1
ATOM 709 C C . HIS A 1 96 ? 34.709 18.295 11.961 1.00 52.78 96 HIS A C 1
ATOM 711 O O . HIS A 1 96 ? 33.932 17.394 11.646 1.00 52.78 96 HIS A O 1
ATOM 717 N N . LEU A 1 97 ? 35.998 18.052 12.223 1.00 49.72 97 LEU A N 1
ATOM 718 C CA . LEU A 1 97 ? 36.583 16.712 12.136 1.00 49.72 97 LEU A CA 1
ATOM 719 C C . LEU A 1 97 ? 36.065 15.781 13.248 1.00 49.72 97 LEU A C 1
ATOM 721 O O . LEU A 1 97 ? 35.783 14.618 12.983 1.00 49.72 97 LEU A O 1
ATOM 725 N N . LEU A 1 98 ? 35.889 16.292 14.471 1.00 48.97 98 LEU A N 1
ATOM 726 C CA . LEU A 1 98 ? 35.299 15.572 15.605 1.00 48.97 98 LEU A CA 1
ATOM 727 C C . LEU A 1 98 ? 33.807 15.307 15.401 1.00 48.97 98 LEU A C 1
ATOM 729 O O . LEU A 1 98 ? 33.326 14.256 15.809 1.00 48.97 98 LEU A O 1
ATOM 733 N N . TRP A 1 99 ? 33.083 16.213 14.740 1.00 49.03 99 TRP A N 1
ATOM 734 C CA . TRP A 1 99 ? 31.682 16.000 14.376 1.00 49.03 99 TRP A CA 1
ATOM 735 C C . TRP A 1 99 ? 31.539 14.928 13.286 1.00 49.03 99 TRP A C 1
ATOM 737 O O . TRP A 1 99 ? 30.703 14.035 13.404 1.00 49.03 99 TRP A O 1
ATOM 747 N N . MET A 1 100 ? 32.429 14.933 12.288 1.00 52.81 100 MET A N 1
ATOM 748 C CA . MET A 1 100 ? 32.516 13.876 11.271 1.00 52.81 100 MET A CA 1
ATOM 749 C C . MET A 1 100 ? 32.957 12.530 11.873 1.00 52.81 100 MET A C 1
ATOM 751 O O . MET A 1 100 ? 32.404 11.495 11.521 1.00 52.81 100 MET A O 1
ATOM 755 N N . LEU A 1 101 ? 33.894 12.520 12.827 1.00 46.56 101 LEU A N 1
ATOM 756 C CA . LEU A 1 101 ? 34.333 11.306 13.533 1.00 46.56 101 LEU A CA 1
ATOM 757 C C . LEU A 1 101 ? 33.274 10.768 14.510 1.00 46.56 101 LEU A C 1
ATOM 759 O O . LEU A 1 101 ? 33.143 9.554 14.638 1.00 46.56 101 LEU A O 1
ATOM 763 N N . MET A 1 102 ? 32.475 11.634 15.143 1.00 46.34 102 MET A N 1
ATOM 764 C CA . MET A 1 102 ? 31.293 11.235 15.922 1.00 46.34 102 MET A CA 1
ATOM 765 C C . MET A 1 102 ? 30.231 10.575 15.030 1.00 46.34 102 MET A C 1
ATOM 767 O O . MET A 1 102 ? 29.632 9.588 15.442 1.00 46.34 102 MET A O 1
ATOM 771 N N . LEU A 1 103 ? 30.044 11.046 13.791 1.00 49.06 103 LEU A N 1
ATOM 772 C CA . LEU A 1 103 ? 29.150 10.405 12.814 1.00 49.06 103 LEU A CA 1
ATOM 773 C C . LEU A 1 103 ? 29.671 9.042 12.319 1.00 49.06 103 LEU A C 1
ATOM 775 O O . LEU A 1 103 ? 28.870 8.184 11.962 1.00 49.06 103 LEU A O 1
ATOM 779 N N . ILE A 1 104 ? 30.990 8.822 12.330 1.00 49.34 104 ILE A N 1
ATOM 780 C CA . ILE A 1 104 ? 31.631 7.569 11.886 1.00 49.34 104 ILE A CA 1
ATOM 781 C C . ILE A 1 104 ? 31.742 6.530 13.025 1.00 49.34 104 ILE A C 1
ATOM 783 O O . ILE A 1 104 ? 31.863 5.336 12.756 1.00 49.34 104 ILE A O 1
ATOM 787 N N . HIS A 1 105 ? 31.663 6.952 14.295 1.00 38.06 105 HIS A N 1
ATOM 788 C CA . HIS A 1 105 ? 31.842 6.083 15.469 1.00 38.06 105 HIS A CA 1
ATOM 789 C C . HIS A 1 105 ? 30.623 5.946 16.391 1.00 38.06 105 HIS A C 1
ATOM 791 O O . HIS A 1 105 ? 30.759 5.359 17.466 1.00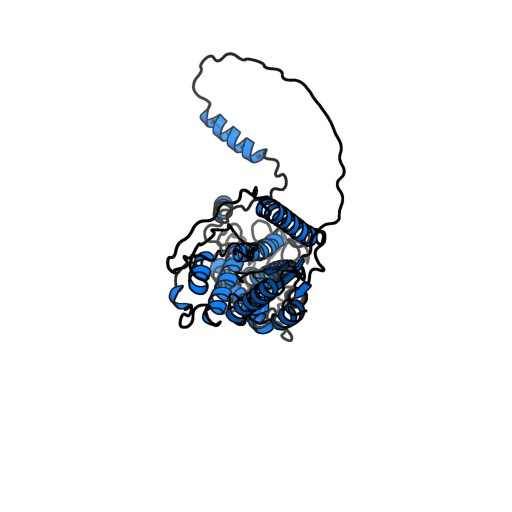 38.06 105 HIS A O 1
ATOM 797 N N . LEU A 1 106 ? 29.427 6.398 15.995 1.00 36.00 106 LEU A N 1
ATOM 798 C CA . LEU A 1 106 ? 28.219 5.897 16.652 1.00 36.00 106 LEU A CA 1
ATOM 799 C C . LEU A 1 106 ? 28.077 4.406 16.305 1.00 36.00 106 LEU A C 1
ATOM 801 O O . LEU A 1 106 ? 27.888 4.078 15.131 1.00 36.00 106 LEU A O 1
ATOM 805 N N . PRO A 1 107 ? 28.134 3.483 17.281 1.00 34.97 107 PRO A N 1
ATOM 806 C CA . PRO A 1 107 ? 27.649 2.147 17.021 1.00 34.97 107 PRO A CA 1
ATOM 807 C C . PRO A 1 107 ? 26.157 2.303 16.724 1.00 34.97 107 PRO A C 1
ATOM 809 O O . PRO A 1 107 ? 25.393 2.752 17.580 1.00 34.97 107 PRO A O 1
ATOM 812 N N . LEU A 1 108 ? 25.737 1.945 15.512 1.00 42.34 108 LEU A N 1
ATOM 813 C CA . LEU A 1 108 ? 24.346 1.612 15.221 1.00 42.34 108 LEU A CA 1
ATOM 814 C C . LEU A 1 108 ? 24.010 0.337 16.011 1.00 42.34 108 LEU A C 1
ATOM 816 O O . LEU A 1 108 ? 23.855 -0.744 15.456 1.00 42.34 108 LEU A O 1
ATOM 820 N N . GLN A 1 109 ? 23.952 0.438 17.339 1.00 33.94 109 GLN A N 1
ATOM 821 C CA . GLN A 1 109 ? 23.118 -0.462 18.109 1.00 33.94 109 GLN A CA 1
ATOM 822 C C . GLN A 1 109 ? 21.698 -0.123 17.692 1.00 33.94 109 GLN A C 1
ATOM 824 O O . GLN A 1 109 ? 21.231 0.952 18.034 1.00 33.94 109 GLN A O 1
ATOM 829 N N . GLU A 1 110 ? 21.095 -0.990 16.877 1.00 35.19 110 GLU A N 1
ATOM 830 C CA . GLU A 1 110 ? 19.685 -1.415 16.867 1.00 35.19 110 GLU A CA 1
ATOM 831 C C . GLU A 1 110 ? 18.705 -0.534 17.675 1.00 35.19 110 GLU A C 1
ATOM 833 O O . GLU A 1 110 ? 17.961 -1.005 18.535 1.00 35.19 110 GLU A O 1
ATOM 838 N N . VAL A 1 111 ? 18.666 0.766 17.400 1.00 30.45 111 VAL A N 1
ATOM 839 C CA . VAL A 1 111 ? 17.554 1.630 17.767 1.00 30.45 111 VAL A CA 1
ATOM 840 C C . VAL A 1 111 ? 16.872 1.930 16.450 1.00 30.45 111 VAL A C 1
ATOM 842 O O . VAL A 1 111 ? 17.383 2.697 15.639 1.00 30.45 111 VAL A O 1
ATOM 845 N N . HIS A 1 112 ? 15.718 1.301 16.235 1.00 32.56 112 HIS A N 1
ATOM 846 C CA . HIS A 1 112 ? 14.824 1.508 15.092 1.00 32.56 112 HIS A CA 1
ATOM 847 C C . HIS A 1 112 ? 14.157 2.902 15.147 1.00 32.56 112 HIS A C 1
ATOM 849 O O . HIS A 1 112 ? 12.946 3.052 14.989 1.00 32.56 112 HIS A O 1
ATOM 855 N N . GLY A 1 113 ? 14.938 3.937 15.459 1.00 31.23 113 GLY A N 1
ATOM 856 C CA . GLY A 1 113 ? 14.488 5.314 15.536 1.00 31.23 113 GLY A CA 1
ATOM 857 C C . GLY A 1 113 ? 14.130 5.819 14.146 1.00 31.23 113 GLY A C 1
ATOM 858 O O . GLY A 1 113 ? 14.958 5.807 13.240 1.00 31.23 113 GLY A O 1
ATOM 859 N N . PHE A 1 114 ? 12.887 6.264 14.000 1.00 38.16 114 PHE A N 1
ATOM 860 C CA . PHE A 1 114 ? 12.345 6.908 12.810 1.00 38.16 114 PHE A CA 1
ATOM 861 C C . PHE A 1 114 ? 13.264 8.042 12.328 1.00 38.16 114 PHE A C 1
ATOM 863 O O . PHE A 1 114 ? 13.367 9.083 12.982 1.00 38.16 114 PHE A O 1
ATOM 870 N N . PHE A 1 115 ? 13.921 7.853 11.183 1.00 34.16 115 PHE A N 1
ATOM 871 C CA . PHE A 1 115 ? 14.543 8.945 10.442 1.00 34.16 115 PHE A CA 1
ATOM 872 C C . PHE A 1 115 ? 13.440 9.647 9.641 1.00 34.16 115 PHE A C 1
ATOM 874 O O . PHE A 1 115 ? 12.837 9.011 8.781 1.00 34.16 115 PHE A O 1
ATOM 881 N N . PRO A 1 116 ? 13.139 10.936 9.885 1.00 41.69 116 PRO A N 1
ATOM 882 C CA . PRO A 1 116 ? 12.113 11.625 9.112 1.00 41.69 116 PRO A CA 1
ATOM 883 C C . PRO A 1 116 ? 12.489 11.653 7.624 1.00 41.69 116 PRO A C 1
ATOM 885 O O . PRO A 1 116 ? 13.625 12.012 7.299 1.00 41.69 116 PRO A O 1
ATOM 888 N N . ASN A 1 117 ? 11.532 11.364 6.730 1.00 52.81 117 ASN A N 1
ATOM 889 C CA . ASN A 1 117 ? 11.729 11.316 5.268 1.00 52.81 117 ASN A CA 1
ATOM 890 C C . ASN A 1 117 ? 12.441 12.553 4.684 1.00 52.81 117 ASN A C 1
ATOM 892 O O . ASN A 1 117 ? 13.136 12.474 3.678 1.00 52.81 117 ASN A O 1
ATOM 896 N N . ILE A 1 118 ? 12.323 13.718 5.323 1.00 45.97 118 ILE A N 1
ATOM 897 C CA . ILE A 1 118 ? 13.008 14.949 4.900 1.00 45.97 118 ILE A CA 1
ATOM 898 C C . ILE A 1 118 ? 14.538 14.836 5.024 1.00 45.97 118 ILE A C 1
ATOM 900 O O . ILE A 1 118 ? 15.265 15.285 4.136 1.00 45.97 118 ILE A O 1
ATOM 904 N N . TRP A 1 119 ? 15.045 14.226 6.097 1.00 38.62 119 TRP A N 1
ATOM 905 C CA . TRP A 1 119 ? 16.486 14.113 6.341 1.00 38.62 119 TRP A CA 1
ATOM 906 C C . TRP A 1 119 ? 17.127 13.023 5.480 1.00 38.62 119 TRP A C 1
ATOM 908 O O . TRP A 1 119 ? 18.232 13.231 4.978 1.00 38.62 119 TRP A O 1
ATOM 918 N N . SER A 1 120 ? 16.414 11.919 5.229 1.00 54.28 120 SER A N 1
ATOM 919 C CA . SER A 1 120 ? 16.851 10.896 4.271 1.00 54.28 120 SER A CA 1
ATOM 920 C C . SER A 1 120 ? 16.880 11.441 2.838 1.00 54.28 120 SER A C 1
ATOM 922 O O . SER A 1 120 ? 17.871 11.244 2.141 1.00 54.28 120 SER A O 1
ATOM 924 N N . ARG A 1 121 ? 15.876 12.226 2.419 1.00 59.41 121 ARG A N 1
ATOM 925 C CA . ARG A 1 121 ? 15.851 12.875 1.091 1.00 59.41 121 ARG A CA 1
ATOM 926 C C . ARG A 1 121 ? 16.955 13.910 0.898 1.00 59.41 121 ARG A C 1
ATOM 928 O O . ARG A 1 121 ? 17.542 14.001 -0.181 1.00 59.41 121 ARG A O 1
ATOM 935 N N . THR A 1 122 ? 17.244 14.680 1.947 1.00 52.81 122 THR A N 1
ATOM 936 C CA . THR A 1 122 ? 18.283 15.717 1.918 1.00 52.81 122 THR A CA 1
ATOM 937 C C . THR A 1 122 ? 19.675 15.100 1.827 1.00 52.81 122 THR A C 1
ATOM 939 O O . THR A 1 122 ? 20.469 15.520 0.989 1.00 52.81 122 THR A O 1
ATOM 942 N N . MET A 1 123 ? 19.966 14.081 2.642 1.00 52.66 123 MET A N 1
ATOM 943 C CA . MET A 1 123 ? 21.261 13.388 2.614 1.00 52.66 123 MET A CA 1
ATOM 944 C C . MET A 1 123 ? 21.409 12.452 1.406 1.00 52.66 123 MET A C 1
ATOM 946 O O . MET A 1 123 ? 22.522 12.227 0.939 1.00 52.66 123 MET A O 1
ATOM 950 N N . GLY A 1 124 ? 20.296 11.942 0.876 1.00 57.44 124 GLY A N 1
ATOM 951 C CA . GLY A 1 124 ? 20.257 11.052 -0.280 1.00 57.44 124 GLY A CA 1
ATOM 952 C C . GLY A 1 124 ? 20.216 11.752 -1.637 1.00 57.44 124 GLY A C 1
ATOM 953 O O . GLY A 1 124 ? 20.205 11.058 -2.639 1.00 57.44 124 GLY A O 1
ATOM 954 N N . PHE A 1 125 ? 20.184 13.089 -1.721 1.00 60.53 125 PHE A N 1
ATOM 955 C CA . PHE A 1 125 ? 20.011 13.823 -2.990 1.00 60.53 125 PHE A CA 1
ATOM 956 C C . PHE A 1 125 ? 18.771 13.392 -3.805 1.00 60.53 125 PHE A C 1
ATOM 958 O O . PHE A 1 125 ? 18.792 13.399 -5.037 1.00 60.53 125 PHE A O 1
ATOM 965 N N . THR A 1 126 ? 17.675 13.037 -3.130 1.00 64.69 126 THR A N 1
ATOM 966 C CA . THR A 1 126 ? 16.414 12.584 -3.750 1.00 64.69 126 THR A CA 1
ATOM 967 C C . THR A 1 126 ? 15.294 13.618 -3.608 1.00 64.69 126 THR A C 1
ATOM 969 O O . THR A 1 126 ? 14.112 13.274 -3.538 1.00 64.69 126 THR A O 1
ATOM 972 N N . TRP A 1 127 ? 15.647 14.908 -3.580 1.00 68.25 127 TRP A N 1
ATOM 973 C CA . TRP A 1 127 ? 14.692 16.020 -3.532 1.00 68.25 127 TRP A CA 1
ATOM 974 C C . TRP A 1 127 ? 13.587 15.861 -4.585 1.00 68.25 127 TRP A C 1
ATOM 976 O O . TRP A 1 127 ? 13.860 15.608 -5.755 1.00 68.25 127 TRP A O 1
ATOM 986 N N . GLY A 1 128 ? 12.333 15.993 -4.149 1.00 78.69 128 GLY A N 1
ATOM 987 C CA . GLY A 1 128 ? 11.160 15.801 -5.003 1.00 78.69 128 GLY A CA 1
ATOM 988 C C . GLY A 1 128 ? 10.741 14.343 -5.221 1.00 78.69 128 GLY A C 1
ATOM 989 O O . GLY A 1 128 ? 9.741 14.130 -5.893 1.00 78.69 128 GLY A O 1
ATOM 990 N N . SER A 1 129 ? 11.441 13.351 -4.661 1.00 88.44 129 SER A N 1
ATOM 991 C CA . SER A 1 129 ? 10.999 11.951 -4.748 1.00 88.44 129 SER A CA 1
ATOM 992 C C . SER A 1 129 ? 9.870 11.656 -3.761 1.00 88.44 129 SER A C 1
ATOM 994 O O . SER A 1 129 ? 9.898 12.125 -2.621 1.00 88.44 129 SER A O 1
ATOM 996 N N . ILE A 1 130 ? 8.906 10.858 -4.205 1.00 92.12 130 ILE A N 1
ATOM 997 C CA . ILE A 1 130 ? 7.821 10.282 -3.417 1.00 92.12 130 ILE A CA 1
ATOM 998 C C . ILE A 1 130 ? 8.231 8.845 -3.091 1.00 92.12 130 ILE A C 1
ATOM 1000 O O . ILE A 1 130 ? 8.551 8.070 -3.987 1.00 92.12 130 ILE A O 1
ATOM 1004 N N . THR A 1 131 ? 8.269 8.505 -1.807 1.00 92.38 131 THR A N 1
ATOM 1005 C CA . THR A 1 131 ? 8.674 7.178 -1.331 1.00 92.38 131 THR A CA 1
ATOM 1006 C C . THR A 1 131 ? 7.472 6.245 -1.224 1.00 92.38 131 THR A C 1
ATOM 1008 O O . THR A 1 131 ? 6.325 6.694 -1.136 1.00 92.38 131 THR A O 1
ATOM 1011 N N . HIS A 1 132 ? 7.735 4.942 -1.134 1.00 92.56 132 HIS A N 1
ATOM 1012 C CA . HIS A 1 132 ? 6.709 3.949 -0.826 1.00 92.56 132 HIS A CA 1
ATOM 1013 C C . HIS A 1 132 ? 5.953 4.234 0.475 1.00 92.56 132 HIS A C 1
ATOM 1015 O O . HIS A 1 132 ? 4.739 4.029 0.559 1.00 92.56 132 HIS A O 1
ATOM 1021 N N . GLN A 1 133 ? 6.654 4.765 1.481 1.00 92.50 133 GLN A N 1
ATOM 1022 C CA . GLN A 1 133 ? 6.034 5.208 2.722 1.00 92.50 133 GLN A CA 1
ATOM 1023 C C . GLN A 1 133 ? 5.019 6.327 2.465 1.00 92.50 133 GLN A C 1
ATOM 1025 O O . GLN A 1 133 ? 3.881 6.198 2.905 1.00 92.50 133 GLN A O 1
ATOM 1030 N N . ASP A 1 134 ? 5.389 7.375 1.722 1.00 93.00 134 ASP A N 1
ATOM 1031 C CA . ASP A 1 134 ? 4.478 8.502 1.470 1.00 93.00 134 ASP A CA 1
ATOM 1032 C C . ASP A 1 134 ? 3.224 8.034 0.716 1.00 93.00 134 ASP A C 1
ATOM 1034 O O . ASP A 1 134 ? 2.108 8.335 1.130 1.00 93.00 134 ASP A O 1
ATOM 1038 N N . MET A 1 135 ? 3.390 7.216 -0.334 1.00 96.44 135 MET A N 1
ATOM 1039 C CA . MET A 1 135 ? 2.257 6.665 -1.093 1.00 96.44 135 MET A CA 1
ATOM 1040 C C . MET A 1 135 ? 1.356 5.778 -0.230 1.00 96.44 135 MET A C 1
ATOM 1042 O O . MET A 1 135 ? 0.137 5.797 -0.380 1.00 96.44 135 MET A O 1
ATOM 1046 N N . THR A 1 136 ? 1.940 4.997 0.680 1.00 98.31 136 THR A N 1
ATOM 1047 C CA . THR A 1 136 ? 1.190 4.120 1.585 1.00 98.31 136 THR A CA 1
ATOM 1048 C C . THR A 1 136 ? 0.390 4.918 2.611 1.00 98.31 136 THR A C 1
ATOM 1050 O O . THR A 1 136 ? -0.789 4.632 2.823 1.00 98.31 136 THR A O 1
ATOM 1053 N N . GLU A 1 137 ? 1.006 5.926 3.232 1.00 97.44 137 GLU A N 1
ATOM 1054 C CA . GLU A 1 137 ? 0.333 6.815 4.181 1.00 97.44 137 GLU A CA 1
ATOM 1055 C C . GLU A 1 137 ? -0.809 7.578 3.493 1.00 97.44 137 GLU A C 1
ATOM 1057 O O . GLU A 1 137 ? -1.949 7.532 3.967 1.00 97.44 137 GLU A O 1
ATOM 1062 N N . ASP A 1 138 ? -0.543 8.177 2.329 1.00 96.94 138 ASP A N 1
ATOM 1063 C CA . ASP A 1 138 ? -1.541 8.906 1.543 1.00 96.94 138 ASP A CA 1
ATOM 1064 C C . ASP A 1 138 ? -2.686 7.997 1.087 1.00 96.94 138 ASP A C 1
ATOM 1066 O O . ASP A 1 138 ? -3.855 8.390 1.173 1.00 96.94 138 ASP A O 1
ATOM 1070 N N . ALA A 1 139 ? -2.395 6.770 0.643 1.00 98.56 139 ALA A N 1
ATOM 1071 C CA . ALA A 1 139 ? -3.423 5.819 0.233 1.00 98.56 139 ALA A CA 1
ATOM 1072 C C . ALA A 1 139 ? -4.362 5.470 1.395 1.00 98.56 139 ALA A C 1
ATOM 1074 O O . ALA A 1 139 ? -5.586 5.504 1.242 1.00 98.56 139 ALA A O 1
ATOM 1075 N N . ILE A 1 140 ? -3.806 5.185 2.577 1.00 98.62 140 ILE A N 1
ATOM 1076 C CA . ILE A 1 140 ? -4.602 4.851 3.763 1.00 98.62 140 ILE A CA 1
ATOM 1077 C C . ILE A 1 140 ? -5.439 6.051 4.218 1.00 98.62 140 ILE A C 1
ATOM 1079 O O . ILE A 1 140 ? -6.613 5.880 4.561 1.00 98.62 140 ILE A O 1
ATOM 1083 N N . LEU A 1 141 ? -4.878 7.263 4.202 1.00 98.00 141 LEU A N 1
ATOM 1084 C CA . LEU A 1 141 ? -5.603 8.485 4.558 1.00 98.00 141 LEU A CA 1
ATOM 1085 C C . LEU A 1 141 ? -6.761 8.762 3.591 1.00 98.00 141 LEU A C 1
ATOM 1087 O O . LEU A 1 141 ? -7.869 9.041 4.049 1.00 98.00 141 LEU A O 1
ATOM 1091 N N . ASN A 1 142 ? -6.542 8.613 2.280 1.00 97.62 142 ASN A N 1
ATOM 1092 C CA . ASN A 1 142 ? -7.584 8.779 1.262 1.00 97.62 142 ASN A CA 1
ATOM 1093 C C . ASN A 1 142 ? -8.744 7.797 1.470 1.00 97.62 142 ASN A C 1
ATOM 1095 O O . ASN A 1 142 ? -9.904 8.204 1.512 1.00 97.62 142 ASN A O 1
ATOM 1099 N N . VAL A 1 143 ? -8.446 6.508 1.658 1.00 98.00 143 VAL A N 1
ATOM 1100 C CA . VAL A 1 143 ? -9.496 5.499 1.872 1.00 98.00 143 VAL A CA 1
ATOM 1101 C C . VAL A 1 143 ? -10.200 5.693 3.216 1.00 98.00 143 VAL A C 1
ATOM 1103 O O . VAL A 1 143 ? -11.406 5.480 3.315 1.00 98.00 143 VAL A O 1
ATOM 1106 N N . THR A 1 144 ? -9.493 6.163 4.246 1.00 96.94 144 THR A N 1
ATOM 1107 C CA . THR A 1 144 ? -10.105 6.492 5.544 1.00 96.94 144 THR A CA 1
ATOM 1108 C C . THR A 1 144 ? -11.055 7.687 5.438 1.00 96.94 144 THR A C 1
ATOM 1110 O O . THR A 1 144 ? -12.139 7.661 6.019 1.00 96.94 144 THR A O 1
ATOM 1113 N N . LEU A 1 145 ? -10.686 8.716 4.671 1.00 96.31 145 LEU A N 1
ATOM 1114 C CA . LEU A 1 145 ? -11.554 9.861 4.408 1.00 96.31 145 LEU A CA 1
ATOM 1115 C C . LEU A 1 145 ? -12.837 9.433 3.670 1.00 96.31 145 LEU A C 1
ATOM 1117 O O . LEU A 1 145 ? -13.928 9.804 4.103 1.00 96.31 145 LEU A O 1
ATOM 1121 N N . ARG A 1 146 ? -12.717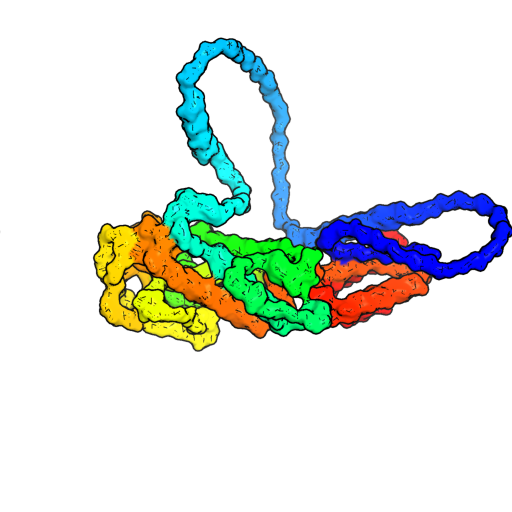 8.594 2.631 1.00 96.00 146 ARG A N 1
ATOM 1122 C CA . ARG A 1 146 ? -13.862 8.009 1.900 1.00 96.00 146 ARG A CA 1
ATOM 1123 C C . ARG A 1 146 ? -14.743 7.135 2.789 1.00 96.00 146 ARG A C 1
ATOM 1125 O O . ARG A 1 146 ? -15.967 7.212 2.758 1.00 96.00 146 ARG A O 1
ATOM 1132 N N . LEU A 1 147 ? -14.135 6.327 3.653 1.00 94.31 147 LEU A N 1
ATOM 1133 C CA . LEU A 1 147 ? -14.877 5.570 4.658 1.00 94.31 147 LEU A CA 1
ATOM 1134 C C . LEU A 1 147 ? -15.721 6.506 5.535 1.00 94.31 147 LEU A C 1
ATOM 1136 O O . LEU A 1 147 ? -16.907 6.253 5.731 1.00 94.31 147 LEU A O 1
ATOM 1140 N N . PHE A 1 148 ? -15.133 7.586 6.052 1.00 93.25 148 PHE A N 1
ATOM 1141 C CA . PHE A 1 148 ? -15.823 8.549 6.915 1.00 93.25 148 PHE A CA 1
ATOM 1142 C C . PHE A 1 148 ? -16.885 9.391 6.201 1.00 93.25 148 PHE A C 1
ATOM 1144 O O . PHE A 1 148 ? -17.836 9.822 6.861 1.00 93.25 148 PHE A O 1
ATOM 1151 N N . SER A 1 149 ? -16.763 9.607 4.889 1.00 92.44 149 SER A N 1
ATOM 1152 C CA . SER A 1 149 ? -17.797 10.280 4.093 1.00 92.44 149 SER A CA 1
ATOM 1153 C C . SER A 1 149 ? -19.033 9.392 3.884 1.00 92.44 149 SER A C 1
ATOM 1155 O O . SER A 1 149 ? -20.163 9.890 3.832 1.00 92.44 149 SER A O 1
ATOM 1157 N N . GLU A 1 150 ? -18.847 8.069 3.848 1.00 91.06 150 GLU A N 1
ATOM 1158 C CA . GLU A 1 150 ? -19.920 7.109 3.580 1.00 91.06 150 GLU A CA 1
ATOM 1159 C C . GLU A 1 150 ? -20.619 6.550 4.826 1.00 91.06 150 GLU A C 1
ATOM 1161 O O . GLU A 1 150 ? -21.809 6.215 4.766 1.00 91.06 150 GLU A O 1
ATOM 1166 N N . ILE A 1 151 ? -19.922 6.426 5.959 1.00 87.62 151 ILE A N 1
ATOM 1167 C CA . ILE A 1 151 ? -20.523 5.855 7.173 1.00 87.62 151 ILE A CA 1
ATOM 1168 C C . ILE A 1 151 ? -21.308 6.895 7.987 1.00 87.62 151 ILE A C 1
ATOM 1170 O O . ILE A 1 151 ? -20.994 8.087 7.965 1.00 87.62 151 ILE A O 1
ATOM 1174 N N . PRO A 1 152 ? -22.334 6.473 8.757 1.00 81.56 152 PRO A N 1
ATOM 1175 C CA . PRO A 1 152 ? -23.080 7.385 9.613 1.00 81.56 152 PRO A CA 1
ATOM 1176 C C . PRO A 1 152 ? -22.165 8.099 10.609 1.00 81.56 152 PRO A C 1
ATOM 1178 O O . PRO A 1 152 ? -21.495 7.466 11.428 1.00 81.56 152 PRO A O 1
ATOM 1181 N N . HIS A 1 153 ? -22.184 9.429 10.563 1.00 79.25 153 HIS A N 1
ATOM 1182 C CA . HIS A 1 153 ? -21.459 10.252 11.516 1.00 79.25 153 HIS A CA 1
ATOM 1183 C C . HIS A 1 153 ? -21.997 10.014 12.938 1.00 79.25 153 HIS A C 1
ATOM 1185 O O . HIS A 1 153 ? -23.215 9.892 13.131 1.00 79.25 153 HIS A O 1
ATOM 1191 N N . PRO A 1 154 ? -21.127 10.003 13.960 1.00 72.25 154 PRO A N 1
ATOM 1192 C CA . PRO A 1 154 ? -21.555 9.708 15.319 1.00 72.25 154 PRO A CA 1
ATOM 1193 C C . PRO A 1 154 ? -22.546 10.721 15.916 1.00 72.25 154 PRO A C 1
ATOM 1195 O O . PRO A 1 154 ? -23.389 10.385 16.743 1.00 72.25 154 PRO A O 1
ATOM 1198 N N . THR A 1 155 ? -22.466 11.979 15.492 1.00 68.56 155 THR A N 1
ATOM 1199 C CA . THR A 1 155 ? -23.486 13.005 15.758 1.00 68.56 155 THR A CA 1
ATOM 1200 C C . THR A 1 155 ? -24.516 13.044 14.629 1.00 68.56 155 THR A C 1
ATOM 1202 O O . THR A 1 155 ? -24.142 13.274 13.478 1.00 68.56 155 THR A O 1
ATOM 1205 N N . LYS A 1 156 ? -25.809 12.890 14.956 1.00 64.00 156 LYS A N 1
ATOM 1206 C CA . LYS A 1 156 ? -26.916 12.968 13.983 1.00 64.00 156 LYS A CA 1
ATOM 1207 C C . LYS A 1 156 ? -26.852 14.261 13.156 1.00 64.00 156 LYS A C 1
ATOM 1209 O O . LYS A 1 156 ? -26.743 15.347 13.716 1.00 64.00 156 LYS A O 1
ATOM 1214 N N . GLY A 1 157 ? -26.982 14.131 11.834 1.00 64.81 157 GLY A N 1
ATOM 1215 C CA . GLY A 1 157 ? -27.112 15.259 10.901 1.00 64.81 157 GLY A CA 1
ATOM 1216 C C . GLY A 1 157 ? -25.801 15.899 10.432 1.00 64.81 157 GLY A C 1
ATOM 1217 O O . GLY A 1 157 ? -25.855 16.806 9.610 1.00 64.81 157 GLY A O 1
ATOM 1218 N N . LYS A 1 158 ? -24.639 15.431 10.903 1.00 74.38 158 LYS A N 1
ATOM 1219 C CA . LYS A 1 158 ? -23.329 15.810 10.350 1.00 74.38 158 LYS A CA 1
ATOM 1220 C C . LYS A 1 158 ? -22.832 14.734 9.382 1.00 74.38 158 LYS A C 1
ATOM 1222 O O . LYS A 1 158 ? -23.217 13.575 9.512 1.00 74.38 158 LYS A O 1
ATOM 1227 N N . ARG A 1 159 ? -22.008 15.113 8.408 1.00 78.62 159 ARG A N 1
ATOM 1228 C CA . ARG A 1 159 ? -21.264 14.204 7.525 1.00 78.62 159 ARG A CA 1
ATOM 1229 C C . ARG A 1 159 ? -19.909 14.825 7.225 1.00 78.62 159 ARG A C 1
ATOM 1231 O O . ARG A 1 159 ? -19.816 16.047 7.154 1.00 78.62 159 ARG A O 1
ATOM 1238 N N . VAL A 1 160 ? -18.898 13.982 7.062 1.00 88.00 160 VAL A N 1
ATOM 1239 C CA . VAL A 1 160 ? -17.616 14.404 6.497 1.00 88.00 160 VAL A CA 1
ATOM 1240 C C . VAL A 1 160 ? -17.796 14.493 4.986 1.00 88.00 160 VAL A C 1
ATOM 1242 O O . VAL A 1 160 ? -18.361 13.578 4.389 1.00 88.00 160 VAL A O 1
ATOM 1245 N N . GLN A 1 161 ? -17.373 15.599 4.382 1.00 89.00 161 GLN A N 1
ATOM 1246 C CA . GLN A 1 161 ? -17.362 15.764 2.931 1.00 89.00 161 GLN A CA 1
ATOM 1247 C C . GLN A 1 161 ? -15.916 15.719 2.449 1.00 89.00 161 GLN A C 1
ATOM 1249 O O . GLN A 1 161 ? -15.044 16.355 3.039 1.00 89.00 161 GLN A O 1
ATOM 1254 N N . GLU A 1 162 ? -15.651 14.959 1.390 1.00 89.44 162 GLU A N 1
ATOM 1255 C CA . GLU A 1 162 ? -14.305 14.848 0.814 1.00 89.44 162 GLU A CA 1
ATOM 1256 C C . GLU A 1 162 ? -13.830 16.196 0.258 1.00 89.44 162 GLU A C 1
ATOM 1258 O O . GLU A 1 162 ? -12.650 16.536 0.327 1.00 89.44 162 GLU A O 1
ATOM 1263 N N . GLU A 1 163 ? -14.772 17.014 -0.208 1.00 89.25 163 GLU A N 1
ATOM 1264 C CA . GLU A 1 163 ? -14.558 18.360 -0.726 1.00 89.25 163 GLU A CA 1
ATOM 1265 C C . GLU A 1 163 ? -13.921 19.299 0.304 1.00 89.25 163 GLU A C 1
ATOM 1267 O O . GLU A 1 163 ? -13.152 20.183 -0.074 1.00 89.25 163 GLU A O 1
ATOM 1272 N N . ASP A 1 164 ? -14.173 19.087 1.601 1.00 88.75 164 ASP A N 1
ATOM 1273 C CA . ASP A 1 164 ? -13.599 19.906 2.677 1.00 88.75 164 ASP A CA 1
ATOM 1274 C C . ASP A 1 164 ? -12.075 19.720 2.800 1.00 88.75 164 ASP A C 1
ATOM 1276 O O . ASP A 1 164 ? -11.374 2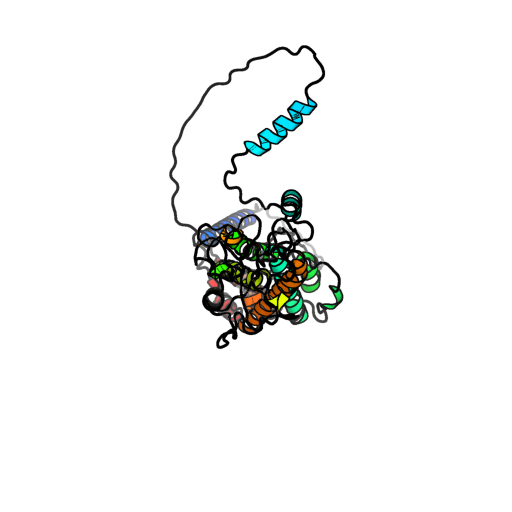0.573 3.363 1.00 88.75 164 ASP A O 1
ATOM 1280 N N . PHE A 1 165 ? -11.560 18.620 2.247 1.00 92.06 165 PHE A N 1
ATOM 1281 C CA . PHE A 1 165 ? -10.154 18.226 2.255 1.00 92.06 165 PHE A CA 1
ATOM 1282 C C . PHE A 1 165 ? -9.483 18.375 0.889 1.00 92.06 165 PHE A C 1
ATOM 1284 O O . PHE A 1 165 ? -8.282 18.132 0.761 1.00 92.06 165 PHE A O 1
ATOM 1291 N N . LYS A 1 166 ? -10.230 18.807 -0.130 1.00 88.75 166 LYS A N 1
ATOM 1292 C CA . LYS A 1 166 ? -9.692 19.012 -1.471 1.00 88.75 166 LYS A CA 1
ATOM 1293 C C . LYS A 1 166 ? -8.553 20.036 -1.445 1.00 88.75 166 LYS A C 1
ATOM 1295 O O . LYS A 1 166 ? -8.647 21.066 -0.779 1.00 88.75 166 LYS A O 1
ATOM 1300 N N . ASP A 1 167 ? -7.480 19.733 -2.173 1.00 85.62 167 ASP A N 1
ATOM 1301 C CA . ASP A 1 167 ? -6.270 20.559 -2.304 1.00 85.62 167 ASP A CA 1
ATOM 1302 C C . ASP A 1 167 ? -5.523 20.821 -0.976 1.00 85.62 167 ASP A C 1
ATOM 1304 O O . ASP A 1 167 ? -4.651 21.689 -0.904 1.00 85.62 167 ASP A O 1
ATOM 1308 N N . LYS A 1 168 ? -5.835 20.057 0.081 1.00 87.75 168 LYS A N 1
ATOM 1309 C CA . LYS A 1 168 ? -5.137 20.095 1.370 1.00 87.75 168 LYS A CA 1
ATOM 1310 C C . LYS A 1 168 ? -4.331 18.821 1.575 1.00 87.75 168 LYS A C 1
ATOM 1312 O O . LYS A 1 168 ? -4.714 17.742 1.134 1.00 87.75 168 LYS A O 1
ATOM 1317 N N . THR A 1 169 ? -3.231 18.941 2.311 1.00 89.44 169 THR A N 1
ATOM 1318 C CA . THR A 1 169 ? -2.527 17.771 2.837 1.00 89.44 169 THR A CA 1
ATOM 1319 C C . THR A 1 169 ? -3.439 17.049 3.821 1.00 89.44 169 THR A C 1
ATOM 1321 O O . THR A 1 169 ? -3.927 17.655 4.775 1.00 89.44 169 THR A O 1
ATOM 1324 N N . LEU A 1 170 ? -3.673 15.760 3.589 1.00 93.75 170 LEU A N 1
ATOM 1325 C CA . LEU A 1 170 ? -4.467 14.944 4.495 1.00 93.75 170 LEU A CA 1
ATOM 1326 C C . LEU A 1 170 ? -3.666 14.664 5.765 1.00 93.75 170 LEU A C 1
ATOM 1328 O O . LEU A 1 170 ? -2.556 14.143 5.709 1.00 93.75 170 LEU A O 1
ATOM 1332 N N . LEU A 1 171 ? -4.243 14.987 6.920 1.00 93.94 171 LEU A N 1
ATOM 1333 C CA . LEU A 1 171 ? -3.669 14.665 8.220 1.00 93.94 171 LEU A CA 1
ATOM 1334 C C . LEU A 1 171 ? -4.636 13.780 9.000 1.00 93.94 171 LEU A C 1
ATOM 1336 O O . LEU A 1 171 ? -5.830 14.060 9.090 1.00 93.94 171 LEU A O 1
ATOM 1340 N N . ALA A 1 172 ? -4.097 12.728 9.614 1.00 94.06 172 ALA A N 1
ATOM 1341 C CA . ALA A 1 172 ? -4.862 11.800 10.440 1.00 94.06 172 ALA A CA 1
ATOM 1342 C C . ALA A 1 172 ? -5.675 12.515 11.533 1.00 94.06 172 ALA A C 1
ATOM 1344 O O . ALA A 1 172 ? -6.846 12.202 11.737 1.00 94.06 172 ALA A O 1
ATOM 1345 N N . ASP A 1 173 ? -5.059 13.482 12.222 1.00 91.88 173 ASP A N 1
ATOM 1346 C CA . ASP A 1 173 ? -5.711 14.228 13.300 1.00 91.88 173 ASP A CA 1
ATOM 1347 C C . ASP A 1 173 ? -6.862 15.112 12.760 1.00 91.88 173 ASP A C 1
ATOM 1349 O O . ASP A 1 173 ? -7.910 15.186 13.400 1.00 91.88 173 ASP A O 1
ATOM 1353 N N . ASP A 1 174 ? -6.737 15.685 11.554 1.00 92.94 174 ASP A N 1
ATOM 1354 C CA . ASP A 1 174 ? -7.789 16.503 10.926 1.00 92.94 174 ASP A CA 1
ATOM 1355 C C . ASP A 1 174 ? -8.983 15.653 10.469 1.00 92.94 174 ASP A C 1
ATOM 1357 O O . ASP A 1 174 ? -10.138 16.003 10.726 1.00 92.94 174 ASP A O 1
ATOM 1361 N N . ILE A 1 175 ? -8.715 14.500 9.844 1.00 93.19 175 ILE A N 1
ATOM 1362 C CA . ILE A 1 175 ? -9.751 13.541 9.425 1.00 93.19 175 ILE A CA 1
ATOM 1363 C C . ILE A 1 175 ? -10.533 13.041 10.652 1.00 93.19 175 ILE A C 1
ATOM 1365 O O . ILE A 1 175 ? -11.765 12.970 10.638 1.00 93.19 175 ILE A O 1
ATOM 1369 N N . PHE A 1 176 ? -9.832 12.740 11.749 1.00 91.56 176 PHE A N 1
ATOM 1370 C CA . PHE A 1 176 ? -10.457 12.311 13.001 1.00 91.56 176 PHE A CA 1
ATOM 1371 C C . PHE A 1 176 ? -11.252 13.430 13.665 1.00 91.56 176 PHE A C 1
ATOM 1373 O O . PHE A 1 176 ? -12.373 13.188 14.114 1.00 91.56 176 PHE A O 1
ATOM 1380 N N . ALA A 1 177 ? -10.715 14.649 13.705 1.00 89.69 177 ALA A N 1
ATOM 1381 C CA . ALA A 1 177 ? -11.418 15.794 14.264 1.00 89.69 177 ALA A CA 1
ATOM 1382 C C . ALA A 1 177 ? -12.722 16.084 13.507 1.00 89.69 177 ALA A C 1
ATOM 1384 O O . ALA A 1 177 ? -13.733 16.399 14.138 1.00 89.69 177 ALA A O 1
ATOM 1385 N N . ALA A 1 178 ? -12.724 15.923 12.181 1.00 90.06 178 ALA A N 1
ATOM 1386 C CA . ALA A 1 178 ? -13.913 16.102 11.354 1.00 90.06 178 ALA A CA 1
ATOM 1387 C C . ALA A 1 178 ? -14.988 15.031 11.604 1.00 90.06 178 ALA A C 1
ATOM 1389 O O . ALA A 1 178 ? -16.173 15.360 11.615 1.00 90.06 178 ALA A O 1
ATOM 1390 N N . PHE A 1 179 ? -14.594 13.772 11.828 1.00 89.75 179 PHE A N 1
ATOM 1391 C CA . PHE A 1 179 ? -15.540 12.661 11.983 1.00 89.75 179 PHE A CA 1
ATOM 1392 C C . PHE A 1 179 ? -15.968 12.387 13.433 1.00 89.75 179 PHE A C 1
ATOM 1394 O O . PHE A 1 179 ? -17.143 12.174 13.719 1.00 89.75 179 PHE A O 1
ATOM 1401 N N . TYR A 1 180 ? -15.029 12.371 14.377 1.00 86.38 180 TYR A N 1
ATOM 1402 C CA . TYR A 1 180 ? -15.299 12.065 15.786 1.00 86.38 180 TYR A CA 1
ATOM 1403 C C . TYR A 1 180 ? -15.390 13.307 16.678 1.00 86.38 180 TYR A C 1
ATOM 1405 O O . TYR A 1 180 ? -15.931 13.227 17.784 1.00 86.38 180 TYR A O 1
ATOM 1413 N N . GLY A 1 181 ? -14.883 14.447 16.209 1.00 85.69 181 GLY A N 1
ATOM 1414 C CA . GLY A 1 181 ? -14.705 15.662 16.997 1.00 85.69 181 GLY A CA 1
ATOM 1415 C C . GLY A 1 181 ? -13.260 15.843 17.489 1.00 85.69 181 GLY A C 1
ATOM 1416 O O . GLY A 1 181 ? -12.508 14.874 17.597 1.00 85.69 181 GLY A O 1
ATOM 1417 N N . PRO A 1 182 ? -12.864 17.082 17.835 1.00 85.19 182 PRO A N 1
ATOM 1418 C CA . PRO A 1 182 ? -11.466 17.460 18.096 1.00 85.19 182 PRO A CA 1
ATOM 1419 C C . PRO A 1 182 ? -10.844 16.824 19.352 1.00 85.19 182 PRO A C 1
ATOM 1421 O O . PRO A 1 182 ? -9.636 16.887 19.545 1.00 85.19 182 PRO A O 1
ATOM 1424 N N . GLU A 1 183 ? -11.657 16.224 20.221 1.00 83.62 183 GLU A N 1
ATOM 1425 C CA . GLU A 1 183 ? -11.218 15.575 21.466 1.00 83.62 183 GLU A CA 1
ATOM 1426 C C . GLU A 1 183 ? -10.680 14.148 21.227 1.00 83.62 183 GLU A C 1
ATOM 1428 O O . GLU A 1 183 ? -10.018 13.571 22.093 1.00 83.62 183 GLU A O 1
ATOM 1433 N N . VAL A 1 184 ? -10.978 13.542 20.071 1.00 83.44 184 VAL A N 1
ATOM 1434 C CA . VAL A 1 184 ? -10.627 12.146 19.784 1.00 83.44 184 VAL A CA 1
ATOM 1435 C C . VAL A 1 184 ? -9.251 12.056 19.135 1.00 83.44 184 VAL A C 1
ATOM 1437 O O . VAL A 1 184 ? -8.985 12.639 18.092 1.00 83.44 184 VAL A O 1
ATOM 1440 N N . SER A 1 185 ? -8.363 11.277 19.754 1.00 87.81 185 SER A N 1
ATOM 1441 C CA . SER A 1 185 ? -6.985 11.122 19.291 1.00 87.81 185 SER A CA 1
ATOM 1442 C C . SER A 1 185 ? -6.860 10.127 18.135 1.00 87.81 185 SER A C 1
ATOM 1444 O O . SER A 1 185 ? -7.255 8.969 18.274 1.00 87.81 185 SER A O 1
ATOM 1446 N N . ALA A 1 186 ? -6.167 10.526 17.064 1.00 92.44 186 ALA A N 1
ATOM 1447 C CA . ALA A 1 186 ? -5.795 9.640 15.959 1.00 92.44 186 ALA A CA 1
ATOM 1448 C C . ALA A 1 186 ? -4.518 8.814 16.229 1.00 92.44 186 ALA A C 1
ATOM 1450 O O . ALA A 1 186 ? -3.981 8.185 15.321 1.00 92.44 186 ALA A O 1
ATOM 1451 N N . LYS A 1 187 ? -3.985 8.803 17.463 1.00 92.12 187 LYS A N 1
ATOM 1452 C CA . LYS A 1 187 ? -2.694 8.159 17.788 1.00 92.12 187 LYS A CA 1
ATOM 1453 C C . LYS A 1 187 ? -2.642 6.678 17.398 1.00 92.12 187 LYS A C 1
ATOM 1455 O O . LYS A 1 187 ? -1.610 6.205 16.938 1.00 92.12 187 LYS A O 1
ATOM 1460 N N . ARG A 1 188 ? -3.734 5.949 17.627 1.00 92.25 188 ARG A N 1
ATOM 1461 C CA . ARG A 1 188 ? -3.822 4.503 17.373 1.00 92.25 188 ARG A CA 1
ATOM 1462 C C . ARG A 1 188 ? -3.836 4.204 15.877 1.00 92.25 188 ARG A C 1
ATOM 1464 O O . ARG A 1 188 ? -2.994 3.447 15.409 1.00 92.25 188 ARG A O 1
ATOM 1471 N N . PHE A 1 189 ? -4.670 4.931 15.140 1.00 95.06 189 PHE A N 1
ATOM 1472 C CA . PHE A 1 189 ? -4.677 4.935 13.681 1.00 95.06 189 PHE A CA 1
ATOM 1473 C C . PHE A 1 189 ? -3.308 5.294 13.091 1.00 95.06 189 PHE A C 1
ATOM 1475 O O . PHE A 1 189 ? -2.794 4.558 12.259 1.00 95.06 189 PHE A O 1
ATOM 1482 N N . ARG A 1 190 ? -2.640 6.347 13.586 1.00 96.12 190 ARG A N 1
ATOM 1483 C CA . ARG A 1 190 ? -1.265 6.675 13.168 1.00 96.12 190 ARG A CA 1
ATOM 1484 C C . ARG A 1 190 ? -0.274 5.541 13.437 1.00 96.12 190 ARG A C 1
ATOM 1486 O O . ARG A 1 190 ? 0.599 5.300 12.614 1.00 96.12 190 ARG A O 1
ATOM 1493 N N . GLY A 1 191 ? -0.414 4.836 14.561 1.00 96.00 191 GLY A N 1
ATOM 1494 C CA . GLY A 1 191 ? 0.379 3.640 14.856 1.00 96.00 191 GLY A CA 1
ATOM 1495 C C . GLY A 1 191 ? 0.148 2.522 13.837 1.00 96.00 191 GLY A C 1
ATOM 1496 O O . GLY A 1 191 ? 1.108 1.972 13.310 1.00 96.00 191 GLY A O 1
ATOM 1497 N N . ALA A 1 192 ? -1.111 2.243 13.498 1.00 97.75 192 ALA A N 1
ATOM 1498 C CA . ALA A 1 192 ? -1.466 1.258 12.481 1.00 97.75 192 ALA A CA 1
ATOM 1499 C C . ALA A 1 192 ? -0.958 1.643 11.079 1.00 97.75 192 ALA A C 1
ATOM 1501 O O . ALA A 1 192 ? -0.403 0.796 10.384 1.00 97.75 192 ALA A O 1
ATOM 1502 N N . VAL A 1 193 ? -1.086 2.913 10.682 1.00 98.12 193 VAL A N 1
ATOM 1503 C CA . VAL A 1 193 ? -0.520 3.446 9.430 1.00 98.12 193 VAL A CA 1
ATOM 1504 C C . VAL A 1 193 ? 0.996 3.247 9.401 1.00 98.12 193 VAL A C 1
ATOM 1506 O O . VAL A 1 193 ? 1.523 2.715 8.427 1.00 98.12 193 VAL A O 1
ATOM 1509 N N . ALA A 1 194 ? 1.688 3.587 10.492 1.00 96.94 194 ALA A N 1
ATOM 1510 C CA . ALA A 1 194 ? 3.130 3.401 10.605 1.00 96.94 194 ALA A CA 1
ATOM 1511 C C . ALA A 1 194 ? 3.541 1.920 10.533 1.00 96.94 194 ALA A C 1
ATOM 1513 O O . ALA A 1 194 ? 4.558 1.607 9.927 1.00 96.94 194 ALA A O 1
ATOM 1514 N N . GLU A 1 195 ? 2.768 0.989 11.102 1.00 98.31 195 GLU A N 1
ATOM 1515 C CA . GLU A 1 195 ? 3.029 -0.453 10.955 1.00 98.31 195 GLU A CA 1
ATOM 1516 C C . GLU A 1 195 ? 2.993 -0.894 9.483 1.00 98.31 195 GLU A C 1
ATOM 1518 O O . GLU A 1 195 ? 3.882 -1.628 9.049 1.00 98.31 195 GLU A O 1
ATOM 1523 N N . VAL A 1 196 ? 2.002 -0.429 8.711 1.00 98.81 196 VAL A N 1
ATOM 1524 C CA . VAL A 1 196 ? 1.887 -0.747 7.277 1.00 98.81 196 VAL A CA 1
ATOM 1525 C C . VAL A 1 196 ? 3.025 -0.098 6.488 1.00 98.81 196 VAL A C 1
ATOM 1527 O O . VAL A 1 196 ? 3.690 -0.778 5.711 1.00 98.81 196 VAL A O 1
ATOM 1530 N N . ALA A 1 197 ? 3.293 1.189 6.719 1.00 97.38 197 ALA A N 1
ATOM 1531 C CA . ALA A 1 197 ? 4.351 1.931 6.038 1.00 97.38 197 ALA A CA 1
ATOM 1532 C C . ALA A 1 197 ? 5.751 1.362 6.323 1.00 97.38 197 ALA A C 1
ATOM 1534 O O . ALA A 1 197 ? 6.545 1.191 5.402 1.00 97.38 197 ALA A O 1
ATOM 1535 N N . ASN A 1 198 ? 6.038 0.990 7.574 1.00 95.50 198 ASN A N 1
ATOM 1536 C CA . ASN A 1 198 ? 7.303 0.355 7.942 1.00 95.50 198 ASN A CA 1
ATOM 1537 C C . ASN A 1 198 ? 7.442 -1.035 7.313 1.00 95.50 198 ASN A C 1
ATOM 1539 O O . ASN A 1 198 ? 8.526 -1.396 6.871 1.00 95.50 198 ASN A O 1
ATOM 1543 N N . ALA A 1 199 ? 6.365 -1.828 7.273 1.00 97.38 199 ALA A N 1
ATOM 1544 C CA . ALA A 1 199 ? 6.391 -3.142 6.635 1.00 97.38 199 ALA A CA 1
ATOM 1545 C C . ALA A 1 199 ? 6.553 -3.052 5.112 1.00 97.38 199 ALA A C 1
ATOM 1547 O O . ALA A 1 199 ? 7.180 -3.935 4.533 1.00 97.38 199 ALA A O 1
ATOM 1548 N N . ASN A 1 200 ? 6.021 -1.993 4.494 1.00 97.69 200 ASN A N 1
ATOM 1549 C CA . ASN A 1 200 ? 6.295 -1.654 3.105 1.00 97.69 200 ASN A CA 1
ATOM 1550 C C . ASN A 1 200 ? 7.789 -1.331 2.928 1.00 97.69 200 ASN A C 1
ATOM 1552 O O . ASN A 1 200 ? 8.494 -2.070 2.252 1.00 97.69 200 ASN A O 1
ATOM 1556 N N . ALA A 1 201 ? 8.296 -0.305 3.616 1.00 92.00 201 ALA A N 1
ATOM 1557 C CA . ALA A 1 201 ? 9.684 0.136 3.469 1.00 92.00 201 ALA A CA 1
ATOM 1558 C C . ALA A 1 201 ? 10.714 -0.958 3.810 1.00 92.00 201 ALA A C 1
ATOM 1560 O O . ALA A 1 201 ? 11.800 -0.992 3.244 1.00 92.00 201 ALA A O 1
ATOM 1561 N N . ALA A 1 202 ? 10.393 -1.876 4.726 1.00 93.00 202 ALA A N 1
ATOM 1562 C CA . ALA A 1 202 ? 11.284 -2.970 5.108 1.00 93.00 202 ALA A CA 1
ATOM 1563 C C . ALA A 1 202 ? 11.593 -3.955 3.965 1.00 93.00 202 ALA A C 1
ATOM 1565 O O . ALA A 1 202 ? 12.594 -4.671 4.058 1.00 93.00 202 ALA A O 1
ATOM 1566 N N . MET A 1 203 ? 10.767 -4.010 2.914 1.00 94.56 203 MET A N 1
ATOM 1567 C CA . MET A 1 203 ? 10.992 -4.896 1.767 1.00 94.56 203 MET A CA 1
ATOM 1568 C C . MET A 1 203 ? 12.314 -4.577 1.051 1.00 94.56 203 MET A C 1
ATOM 1570 O O . MET A 1 203 ? 13.056 -5.514 0.761 1.00 94.56 203 MET A O 1
ATOM 1574 N N . ASP A 1 204 ? 12.683 -3.295 0.949 1.00 89.88 204 ASP A N 1
ATOM 1575 C CA . ASP A 1 204 ? 13.942 -2.810 0.350 1.00 89.88 204 ASP A CA 1
ATOM 1576 C C . ASP A 1 204 ? 15.207 -3.151 1.161 1.00 89.88 204 ASP A C 1
ATOM 1578 O O . ASP A 1 204 ? 16.331 -3.054 0.667 1.00 89.88 204 ASP A O 1
ATOM 1582 N N . PHE A 1 205 ? 15.065 -3.526 2.436 1.00 88.75 205 PHE A N 1
ATOM 1583 C CA . PHE A 1 205 ? 16.208 -3.715 3.345 1.00 88.75 205 PHE A CA 1
ATOM 1584 C C . PHE A 1 205 ? 16.337 -5.142 3.880 1.00 88.75 205 PHE A C 1
ATOM 1586 O O . PHE A 1 205 ? 17.393 -5.521 4.395 1.00 88.75 205 PHE A O 1
ATOM 1593 N N . GLY A 1 206 ? 15.282 -5.950 3.777 1.00 85.69 206 GLY A N 1
ATOM 1594 C CA . GLY A 1 206 ? 15.279 -7.318 4.275 1.00 85.69 206 GLY A CA 1
ATOM 1595 C C . GLY A 1 206 ? 16.249 -8.216 3.507 1.00 85.69 206 GLY A C 1
ATOM 1596 O O . GLY A 1 206 ? 16.200 -8.304 2.286 1.00 85.69 206 GLY A O 1
ATOM 1597 N N . ASN A 1 207 ? 17.084 -8.976 4.225 1.00 86.12 207 ASN A N 1
ATOM 1598 C CA . ASN A 1 207 ? 18.058 -9.902 3.617 1.00 86.12 207 ASN A CA 1
ATOM 1599 C C . ASN A 1 207 ? 17.438 -10.956 2.681 1.00 86.12 207 ASN A C 1
ATOM 1601 O O . ASN A 1 207 ? 18.149 -11.535 1.869 1.00 86.12 207 ASN A O 1
ATOM 1605 N N . THR A 1 208 ? 16.150 -11.257 2.850 1.00 89.62 208 THR A N 1
ATOM 1606 C CA . THR A 1 208 ? 15.420 -12.239 2.031 1.00 89.62 208 THR A CA 1
ATOM 1607 C C . THR A 1 208 ? 14.501 -11.592 1.007 1.00 89.62 208 THR A C 1
ATOM 1609 O O . THR A 1 208 ? 13.911 -12.317 0.218 1.00 89.62 208 THR A O 1
ATOM 1612 N N . THR A 1 209 ? 14.357 -10.264 1.033 1.00 92.69 209 THR A N 1
ATOM 1613 C CA . THR A 1 209 ? 13.393 -9.551 0.193 1.00 92.69 209 THR A CA 1
ATOM 1614 C C . THR A 1 209 ? 14.054 -8.602 -0.793 1.00 92.69 209 THR A C 1
ATOM 1616 O O . THR A 1 209 ? 13.687 -8.641 -1.956 1.00 92.69 209 THR A O 1
ATOM 1619 N N . ARG A 1 210 ? 15.077 -7.848 -0.367 1.00 90.12 210 ARG A N 1
ATOM 1620 C CA . ARG A 1 210 ? 15.640 -6.711 -1.121 1.00 90.12 210 ARG A CA 1
ATOM 1621 C C . ARG A 1 210 ? 16.182 -7.030 -2.517 1.00 90.12 210 ARG A C 1
ATOM 1623 O O . ARG A 1 210 ? 16.334 -6.142 -3.337 1.00 90.12 210 ARG A O 1
ATOM 1630 N N . ASP A 1 211 ? 16.602 -8.277 -2.729 1.00 89.81 211 ASP A N 1
ATOM 1631 C CA . ASP A 1 211 ? 17.244 -8.732 -3.967 1.00 89.81 211 ASP A CA 1
ATOM 1632 C C . ASP A 1 211 ? 16.368 -9.783 -4.679 1.00 89.81 211 ASP A C 1
ATOM 1634 O O . ASP A 1 211 ? 16.846 -10.476 -5.579 1.00 89.81 211 ASP A O 1
ATOM 1638 N N . ASP A 1 212 ? 15.112 -9.969 -4.243 1.00 95.88 212 ASP A N 1
ATOM 1639 C CA . ASP A 1 212 ? 14.194 -10.938 -4.841 1.00 95.88 212 ASP A CA 1
ATOM 1640 C C . ASP A 1 212 ? 13.340 -10.270 -5.937 1.00 95.88 212 ASP A C 1
ATOM 1642 O O . ASP A 1 212 ? 12.459 -9.459 -5.632 1.00 95.88 212 ASP A O 1
ATOM 1646 N N . PRO A 1 213 ? 13.533 -10.635 -7.218 1.00 96.50 213 PRO A N 1
ATOM 1647 C CA . PRO A 1 213 ? 12.829 -9.998 -8.327 1.00 96.50 213 PRO A CA 1
ATOM 1648 C C . PRO A 1 213 ? 11.306 -10.189 -8.285 1.00 96.50 213 PRO A C 1
ATOM 1650 O O . PRO A 1 213 ? 10.574 -9.402 -8.880 1.00 96.50 213 PRO A O 1
ATOM 1653 N N . VAL A 1 214 ? 10.795 -11.209 -7.584 1.00 97.62 214 VAL A N 1
ATOM 1654 C CA . VAL A 1 214 ? 9.348 -11.433 -7.445 1.00 97.62 214 VAL A CA 1
ATOM 1655 C C . VAL A 1 214 ? 8.714 -10.363 -6.558 1.00 97.62 214 VAL A C 1
ATOM 1657 O O . VAL A 1 214 ? 7.590 -9.940 -6.829 1.00 97.62 214 VAL A O 1
ATOM 1660 N N . PHE A 1 215 ? 9.414 -9.906 -5.519 1.00 97.12 215 PHE A N 1
ATOM 1661 C CA . PHE A 1 215 ? 8.889 -8.884 -4.611 1.00 97.12 215 PHE A CA 1
ATOM 1662 C C . PHE A 1 215 ? 9.025 -7.467 -5.162 1.00 97.12 215 PHE A C 1
ATOM 1664 O O . PHE A 1 215 ? 8.285 -6.594 -4.722 1.00 97.12 215 PHE A O 1
ATOM 1671 N N . HIS A 1 216 ? 9.895 -7.258 -6.145 1.00 97.12 216 HIS A N 1
ATOM 1672 C CA . HIS A 1 216 ? 10.153 -5.944 -6.732 1.00 97.12 216 HIS A CA 1
ATOM 1673 C C . HIS A 1 216 ? 9.660 -5.818 -8.183 1.00 97.12 216 HIS A C 1
ATOM 1675 O O . HIS A 1 216 ? 9.958 -4.852 -8.869 1.00 97.12 216 HIS A O 1
ATOM 1681 N N . PHE A 1 217 ? 8.887 -6.788 -8.693 1.00 97.31 217 PHE A N 1
ATOM 1682 C CA . PHE A 1 217 ? 8.432 -6.808 -10.096 1.00 97.31 217 PHE A CA 1
ATOM 1683 C C . PHE A 1 217 ? 9.564 -6.726 -11.132 1.00 97.31 217 PHE A C 1
ATOM 1685 O O . PHE A 1 217 ? 9.352 -6.314 -12.272 1.00 97.31 217 PHE A O 1
ATOM 1692 N N . ASP A 1 218 ? 10.756 -7.188 -10.786 1.00 97.06 218 ASP A N 1
ATOM 1693 C CA . ASP A 1 218 ? 11.914 -7.112 -11.663 1.00 97.06 218 ASP A CA 1
ATOM 1694 C C . ASP A 1 218 ? 12.001 -8.297 -12.624 1.00 97.06 218 ASP A C 1
ATOM 1696 O O . ASP A 1 218 ? 11.354 -9.341 -12.486 1.00 97.06 218 ASP A O 1
ATOM 1700 N N . SER A 1 219 ? 12.883 -8.139 -13.605 1.00 96.31 219 SER A N 1
ATOM 1701 C CA . SER A 1 219 ? 13.393 -9.221 -14.447 1.00 96.31 219 SER A CA 1
ATOM 1702 C C . SER A 1 219 ? 12.317 -9.993 -15.219 1.00 96.31 219 SER A C 1
ATOM 1704 O O . SER A 1 219 ? 12.430 -11.201 -15.426 1.00 96.31 219 SER A O 1
ATOM 1706 N N . GLU A 1 220 ? 11.257 -9.291 -15.625 1.00 96.50 220 GLU A N 1
ATOM 1707 C CA . GLU A 1 220 ? 10.089 -9.815 -16.340 1.00 96.50 220 GLU A CA 1
ATOM 1708 C C . GLU A 1 220 ? 9.326 -10.927 -15.587 1.00 96.50 220 GLU A C 1
ATOM 1710 O O . GLU A 1 220 ? 8.474 -11.605 -16.163 1.00 96.50 220 GLU A O 1
ATOM 1715 N N . LEU A 1 221 ? 9.532 -11.078 -14.269 1.00 96.38 221 LEU A N 1
ATOM 1716 C CA . LEU A 1 221 ? 8.819 -12.051 -13.426 1.00 96.38 221 LEU A CA 1
ATOM 1717 C C . LEU A 1 221 ? 7.425 -11.565 -12.994 1.00 96.38 221 LEU A C 1
ATOM 1719 O O . LEU A 1 221 ? 6.970 -11.812 -11.877 1.00 96.38 221 LEU A O 1
ATOM 1723 N N . ILE A 1 222 ? 6.702 -10.927 -13.914 1.00 97.00 222 ILE A N 1
ATOM 1724 C CA . ILE A 1 222 ? 5.403 -10.287 -13.669 1.00 97.00 222 ILE A CA 1
ATOM 1725 C C . ILE A 1 222 ? 4.341 -11.308 -13.234 1.00 97.00 222 ILE A C 1
ATOM 1727 O O . ILE A 1 222 ? 3.563 -11.046 -12.317 1.00 97.00 222 ILE A O 1
ATOM 1731 N N . HIS A 1 223 ? 4.312 -12.494 -13.853 1.00 96.56 223 HIS A N 1
ATOM 1732 C CA . HIS A 1 223 ? 3.352 -13.541 -13.485 1.00 96.56 223 HIS A CA 1
ATOM 1733 C C . HIS A 1 223 ? 3.621 -14.133 -12.087 1.00 96.56 223 HIS A C 1
ATOM 1735 O O . HIS A 1 223 ? 2.675 -14.188 -11.291 1.00 96.56 223 HIS A O 1
ATOM 1741 N N . PRO A 1 224 ? 4.861 -14.542 -11.736 1.00 97.12 224 PRO A N 1
ATOM 1742 C CA . PRO A 1 224 ? 5.206 -14.892 -10.358 1.00 97.12 224 PRO A CA 1
ATOM 1743 C C . PRO A 1 224 ? 4.888 -13.786 -9.347 1.00 97.12 224 PRO A C 1
ATOM 1745 O O . PRO A 1 224 ? 4.269 -14.073 -8.325 1.00 97.12 224 PRO A O 1
ATOM 1748 N N . ALA A 1 225 ? 5.235 -12.532 -9.650 1.00 97.75 225 ALA A N 1
ATOM 1749 C CA . ALA A 1 225 ? 4.990 -11.392 -8.768 1.00 97.75 225 ALA A CA 1
ATOM 1750 C C . ALA A 1 225 ? 3.489 -11.171 -8.520 1.00 97.75 225 ALA A C 1
ATOM 1752 O O . ALA A 1 225 ? 3.047 -11.077 -7.375 1.00 97.75 225 ALA A O 1
ATOM 1753 N N . ASN A 1 226 ? 2.657 -11.212 -9.567 1.00 97.88 226 ASN A N 1
ATOM 1754 C CA . ASN A 1 226 ? 1.203 -11.123 -9.411 1.00 97.88 226 ASN A CA 1
ATOM 1755 C C . ASN A 1 226 ? 0.615 -12.328 -8.651 1.00 97.88 226 ASN A C 1
ATOM 1757 O O . ASN A 1 226 ? -0.308 -12.171 -7.853 1.00 97.88 226 ASN A O 1
ATOM 1761 N N . SER A 1 227 ? 1.164 -13.529 -8.854 1.00 97.88 227 SER A N 1
ATOM 1762 C CA . SER A 1 227 ? 0.759 -14.724 -8.097 1.00 97.88 227 SER A CA 1
ATOM 1763 C C . SER A 1 227 ? 1.074 -14.575 -6.608 1.00 97.88 227 SER A C 1
ATOM 1765 O O . SER A 1 227 ? 0.260 -14.944 -5.761 1.00 97.88 227 SER A O 1
ATOM 1767 N N . TRP A 1 228 ? 2.224 -13.981 -6.282 1.00 98.06 228 TRP A N 1
ATOM 1768 C CA . TRP A 1 228 ? 2.590 -13.642 -4.913 1.00 98.06 228 TRP A CA 1
ATOM 1769 C C . TRP A 1 228 ? 1.651 -12.585 -4.316 1.00 98.06 228 TRP A C 1
ATOM 1771 O O . TRP A 1 228 ? 1.141 -12.797 -3.218 1.00 98.06 228 TRP A O 1
ATOM 1781 N N . LEU A 1 229 ? 1.322 -11.512 -5.050 1.00 98.50 229 LEU A N 1
ATOM 1782 C CA . LEU A 1 229 ? 0.355 -10.503 -4.592 1.00 98.50 229 LEU A CA 1
ATOM 1783 C C . LEU A 1 229 ? -1.012 -11.125 -4.264 1.00 98.50 229 LEU A C 1
ATOM 1785 O O . LEU A 1 229 ? -1.606 -10.817 -3.230 1.00 98.50 229 LEU A O 1
ATOM 1789 N N . LEU A 1 230 ? -1.506 -12.031 -5.115 1.00 98.31 230 LEU A N 1
ATOM 1790 C CA . LEU A 1 230 ? -2.757 -12.758 -4.879 1.00 98.31 230 LEU A CA 1
ATOM 1791 C C . LEU A 1 230 ? -2.678 -13.655 -3.636 1.00 98.31 230 LEU A C 1
ATOM 1793 O O . LEU A 1 230 ? -3.630 -13.703 -2.858 1.00 98.31 230 LEU A O 1
ATOM 1797 N N . HIS A 1 231 ? -1.548 -14.331 -3.420 1.00 98.38 231 HIS A N 1
ATOM 1798 C CA . HIS A 1 231 ? -1.330 -15.145 -2.225 1.00 98.38 231 HIS A CA 1
ATOM 1799 C C . HIS A 1 231 ? -1.321 -14.297 -0.947 1.00 98.38 231 HIS A C 1
ATOM 1801 O O . HIS A 1 231 ? -2.048 -14.597 -0.000 1.00 98.38 231 HIS A O 1
ATOM 1807 N N . VAL A 1 232 ? -0.562 -13.198 -0.936 1.00 98.56 232 VAL A N 1
ATOM 1808 C CA . VAL A 1 232 ? -0.487 -12.286 0.213 1.00 98.56 232 VAL A CA 1
ATOM 1809 C C . VAL A 1 232 ? -1.842 -11.633 0.486 1.00 98.56 232 VAL A C 1
ATOM 1811 O O . VAL A 1 232 ? -2.220 -11.469 1.646 1.00 98.56 232 VAL A O 1
ATOM 1814 N N . ARG A 1 233 ? -2.632 -11.324 -0.552 1.00 98.50 233 ARG A N 1
ATOM 1815 C CA . ARG A 1 233 ? -4.016 -10.857 -0.387 1.00 98.50 233 ARG A CA 1
ATOM 1816 C C . ARG A 1 233 ? -4.850 -11.858 0.417 1.00 98.50 233 ARG A C 1
ATOM 1818 O O . ARG A 1 233 ? -5.534 -11.447 1.352 1.00 98.50 233 ARG A O 1
ATOM 1825 N N . GLU A 1 234 ? -4.786 -13.150 0.098 1.00 98.38 234 GLU A N 1
ATOM 1826 C CA . GLU A 1 234 ? -5.504 -14.184 0.859 1.00 98.38 234 GLU A CA 1
ATOM 1827 C C . GLU A 1 234 ? -5.002 -14.292 2.308 1.00 98.38 234 GLU A C 1
ATOM 1829 O O . GLU A 1 234 ? -5.814 -14.404 3.229 1.00 98.38 234 GLU A O 1
ATOM 1834 N N . GLU A 1 235 ? -3.691 -14.168 2.545 1.00 98.62 235 GLU A N 1
ATOM 1835 C CA . GLU A 1 235 ? -3.136 -14.128 3.906 1.00 98.62 235 GLU A CA 1
ATOM 1836 C C . GLU A 1 235 ? -3.670 -12.932 4.712 1.00 98.62 235 GLU A C 1
ATOM 1838 O O . GLU A 1 235 ? -3.997 -13.083 5.893 1.00 98.62 235 GLU A O 1
ATOM 1843 N N . ILE A 1 236 ? -3.809 -11.754 4.090 1.00 98.75 236 ILE A N 1
ATOM 1844 C CA . ILE A 1 236 ? -4.409 -10.574 4.732 1.00 98.75 236 ILE A CA 1
ATOM 1845 C C . ILE A 1 236 ? -5.861 -10.870 5.109 1.00 98.75 236 ILE A C 1
ATOM 1847 O O . ILE A 1 236 ? -6.251 -10.651 6.257 1.00 98.75 236 ILE A O 1
ATOM 1851 N N . LEU A 1 237 ? -6.658 -11.403 4.177 1.00 98.38 237 LEU A N 1
ATOM 1852 C CA . LEU A 1 237 ? -8.064 -11.734 4.428 1.00 98.38 237 LEU A CA 1
ATOM 1853 C C . LEU A 1 237 ? -8.208 -12.775 5.548 1.00 98.38 237 LEU A C 1
ATOM 1855 O O . LEU A 1 237 ? -9.064 -12.630 6.424 1.00 98.38 237 LEU A O 1
ATOM 1859 N N . GLN A 1 238 ? -7.353 -13.798 5.573 1.00 98.44 238 GLN A N 1
ATOM 1860 C CA . GLN A 1 238 ? -7.340 -14.806 6.631 1.00 98.44 238 GLN A CA 1
ATOM 1861 C C . GLN A 1 238 ? -6.941 -14.214 7.990 1.00 98.44 238 GLN A C 1
ATOM 1863 O O . GLN A 1 238 ? -7.572 -14.524 9.009 1.00 98.44 238 GLN A O 1
ATOM 1868 N N . ALA A 1 239 ? -5.924 -13.349 8.020 1.00 98.44 239 ALA A N 1
ATOM 1869 C CA . ALA A 1 239 ? -5.482 -12.674 9.234 1.00 98.44 239 ALA A CA 1
ATOM 1870 C C . ALA A 1 239 ? -6.572 -11.743 9.787 1.00 98.44 239 ALA A C 1
ATOM 1872 O O . ALA A 1 239 ? -6.834 -11.770 10.988 1.00 98.44 239 ALA A O 1
ATOM 1873 N N . VAL A 1 240 ? -7.271 -10.996 8.923 1.00 97.56 240 VAL A N 1
ATOM 1874 C CA . VAL A 1 240 ? -8.428 -10.163 9.300 1.00 97.56 240 VAL A CA 1
ATOM 1875 C C . VAL A 1 240 ? -9.556 -11.015 9.886 1.00 97.56 240 VAL A C 1
ATOM 1877 O O . VAL A 1 240 ? -10.048 -10.703 10.969 1.00 97.56 240 VAL A O 1
ATOM 1880 N N . ARG A 1 241 ? -9.929 -12.125 9.231 1.00 95.75 241 ARG A N 1
ATOM 1881 C CA . ARG A 1 241 ? -10.970 -13.050 9.730 1.00 95.75 241 ARG A CA 1
ATOM 1882 C C . ARG A 1 241 ? -10.620 -13.663 11.086 1.00 95.75 241 ARG A C 1
ATOM 1884 O O . ARG A 1 241 ? -11.514 -13.946 11.873 1.00 95.75 241 ARG A O 1
ATOM 1891 N N . SER A 1 242 ? -9.330 -13.851 11.349 1.00 95.44 242 SER A N 1
ATOM 1892 C CA . SER A 1 242 ? -8.814 -14.384 12.614 1.00 95.44 242 SER A CA 1
ATOM 1893 C C . SER A 1 242 ? -8.514 -13.293 13.651 1.00 95.44 242 SER A C 1
ATOM 1895 O O . SER A 1 242 ? -7.897 -13.585 14.671 1.00 95.44 242 SER A O 1
ATOM 1897 N N . GLU A 1 243 ? -8.889 -12.037 13.378 1.00 92.56 243 GLU A N 1
ATOM 1898 C CA . GLU A 1 243 ? -8.616 -10.855 14.211 1.00 92.56 243 GLU A CA 1
ATOM 1899 C C . GLU A 1 243 ? -7.119 -10.607 14.510 1.00 92.56 243 GLU A C 1
ATOM 1901 O O . GLU A 1 243 ? -6.758 -9.903 15.454 1.00 92.56 243 GLU A O 1
ATOM 1906 N N . GLN A 1 244 ? -6.220 -11.133 13.675 1.00 96.19 244 GLN A N 1
ATOM 1907 C CA . GLN A 1 244 ? -4.767 -10.956 13.770 1.00 96.19 244 GLN A CA 1
ATOM 1908 C C . GLN A 1 244 ? -4.316 -9.706 12.997 1.00 96.19 244 GLN A C 1
ATOM 1910 O O . GLN A 1 244 ? -3.520 -9.773 12.058 1.00 96.19 244 GLN A O 1
ATOM 1915 N N . TYR A 1 245 ? -4.831 -8.538 13.391 1.00 96.06 245 TYR A N 1
ATOM 1916 C CA . TYR A 1 245 ? -4.660 -7.290 12.633 1.00 96.06 245 TYR A CA 1
ATOM 1917 C C . TYR A 1 245 ? -3.203 -6.828 12.486 1.00 96.06 245 TYR A C 1
ATOM 1919 O O . TYR A 1 245 ? -2.864 -6.243 11.464 1.00 96.06 245 TYR A O 1
ATOM 1927 N N . GLY A 1 246 ? -2.321 -7.131 13.446 1.00 97.38 246 GLY A N 1
ATOM 1928 C CA . GLY A 1 246 ? -0.888 -6.827 13.311 1.00 97.38 246 GLY A CA 1
ATOM 1929 C C . GLY A 1 246 ? -0.219 -7.609 12.171 1.00 97.38 246 GLY A C 1
ATOM 1930 O O . GLY A 1 246 ? 0.550 -7.046 11.395 1.00 97.38 246 GLY A O 1
ATOM 1931 N N . ILE A 1 247 ? -0.570 -8.892 12.005 1.00 98.44 247 ILE A N 1
ATOM 1932 C CA . ILE A 1 247 ? -0.097 -9.704 10.871 1.00 98.44 247 ILE A CA 1
ATOM 1933 C C . ILE A 1 247 ? -0.695 -9.173 9.570 1.00 98.44 247 ILE A C 1
ATOM 1935 O O . ILE A 1 247 ? 0.033 -8.998 8.595 1.00 98.44 247 ILE A O 1
ATOM 1939 N N . ALA A 1 248 ? -1.995 -8.865 9.571 1.00 98.75 248 ALA A N 1
ATOM 1940 C CA . ALA A 1 248 ? -2.677 -8.312 8.406 1.00 98.75 248 ALA A CA 1
ATOM 1941 C C . ALA A 1 248 ? -2.028 -7.001 7.930 1.00 98.75 248 ALA A C 1
ATOM 1943 O O . ALA A 1 248 ? -1.769 -6.858 6.741 1.00 98.75 248 ALA A O 1
ATOM 1944 N N . ARG A 1 249 ? -1.688 -6.078 8.842 1.00 98.88 249 ARG A N 1
ATOM 1945 C CA . ARG A 1 249 ? -0.996 -4.820 8.509 1.00 98.88 249 ARG A CA 1
ATOM 1946 C C . ARG A 1 249 ? 0.413 -5.038 7.974 1.00 98.88 249 ARG A C 1
ATOM 1948 O O . ARG A 1 249 ? 0.787 -4.398 6.996 1.00 98.88 249 ARG A O 1
ATOM 1955 N N . LYS A 1 250 ? 1.171 -5.972 8.559 1.00 98.69 250 LYS A N 1
ATOM 1956 C CA . LYS A 1 250 ? 2.492 -6.339 8.033 1.00 98.69 250 LYS A CA 1
ATOM 1957 C C . LYS A 1 250 ? 2.383 -6.851 6.595 1.00 98.69 250 LYS A C 1
ATOM 1959 O O . LYS A 1 250 ? 3.073 -6.345 5.720 1.00 98.69 250 LYS A O 1
ATOM 1964 N N . LYS A 1 251 ? 1.495 -7.817 6.346 1.00 98.81 251 LYS A N 1
ATOM 1965 C CA . LYS A 1 251 ? 1.260 -8.389 5.010 1.00 98.81 251 LYS A CA 1
ATOM 1966 C C . LYS A 1 251 ? 0.733 -7.349 4.018 1.00 98.81 251 LYS A C 1
ATOM 1968 O O . LYS A 1 251 ? 1.158 -7.338 2.870 1.00 98.81 251 LYS A O 1
ATOM 1973 N N . LEU A 1 252 ? -0.128 -6.439 4.475 1.00 98.88 252 LEU A N 1
ATOM 1974 C CA . LEU A 1 252 ? -0.610 -5.310 3.684 1.00 98.88 252 LEU A CA 1
ATOM 1975 C C . LEU A 1 252 ? 0.538 -4.403 3.230 1.00 98.88 252 LEU A C 1
ATOM 1977 O O . LEU A 1 252 ? 0.589 -4.058 2.057 1.00 98.88 252 LEU A O 1
ATOM 1981 N N . GLY A 1 253 ? 1.473 -4.064 4.121 1.00 98.69 253 GLY A N 1
ATOM 1982 C CA . GLY A 1 253 ? 2.649 -3.269 3.759 1.00 98.69 253 GLY A CA 1
ATOM 1983 C C . GLY A 1 253 ? 3.502 -3.952 2.690 1.00 98.69 253 GLY A C 1
ATOM 1984 O O . GLY A 1 253 ? 3.845 -3.325 1.694 1.00 98.69 253 GLY A O 1
ATOM 1985 N N . GLN A 1 254 ? 3.760 -5.255 2.849 1.00 98.62 254 GLN A N 1
ATOM 1986 C CA . GLN A 1 254 ? 4.512 -6.049 1.868 1.00 98.62 254 GLN A CA 1
ATOM 1987 C C . GLN A 1 254 ? 3.824 -6.076 0.496 1.00 98.62 254 GLN A C 1
ATOM 1989 O O . GLN A 1 254 ? 4.474 -5.887 -0.523 1.00 98.62 254 GLN A O 1
ATOM 1994 N N . LEU A 1 255 ? 2.504 -6.278 0.466 1.00 98.81 255 LEU A N 1
ATOM 1995 C CA . LEU A 1 255 ? 1.730 -6.276 -0.775 1.00 98.81 255 LEU A CA 1
ATOM 1996 C C . LEU A 1 255 ? 1.775 -4.908 -1.463 1.00 98.81 255 LEU A C 1
ATOM 1998 O O . LEU A 1 255 ? 1.998 -4.841 -2.670 1.00 98.81 255 LEU A O 1
ATOM 2002 N N . LEU A 1 256 ? 1.560 -3.827 -0.704 1.00 98.81 256 LEU A N 1
ATOM 2003 C CA . LEU A 1 256 ? 1.567 -2.466 -1.240 1.00 98.81 256 LEU A CA 1
ATOM 2004 C C . LEU A 1 256 ? 2.931 -2.087 -1.815 1.00 98.81 256 LEU A C 1
ATOM 2006 O O . LEU A 1 256 ? 2.960 -1.440 -2.853 1.00 98.81 256 LEU A O 1
ATOM 2010 N N . HIS A 1 257 ? 4.025 -2.525 -1.193 1.00 98.56 257 HIS A N 1
ATOM 2011 C CA . HIS A 1 257 ? 5.376 -2.318 -1.704 1.00 98.56 257 HIS A CA 1
ATOM 2012 C C . HIS A 1 257 ? 5.528 -2.860 -3.130 1.00 98.56 257 HIS A C 1
ATOM 2014 O O . HIS A 1 257 ? 5.700 -2.100 -4.077 1.00 98.56 257 HIS A O 1
ATOM 2020 N N . SER A 1 258 ? 5.324 -4.166 -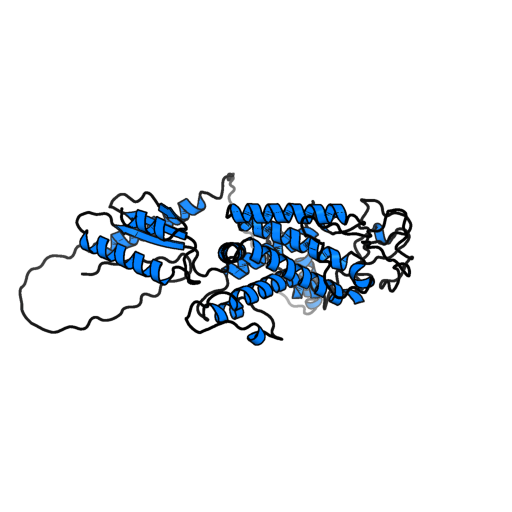3.308 1.00 98.50 258 SER A N 1
ATOM 2021 C CA . SER A 1 258 ? 5.452 -4.812 -4.616 1.00 98.50 258 SER A CA 1
ATOM 2022 C C . SER A 1 258 ? 4.452 -4.263 -5.642 1.00 98.50 258 SER A C 1
ATOM 2024 O O . SER A 1 258 ? 4.767 -4.122 -6.819 1.00 98.50 258 SER A O 1
ATOM 2026 N N . LEU A 1 259 ? 3.230 -3.920 -5.212 1.00 98.69 259 LEU A N 1
ATOM 2027 C CA . LEU A 1 259 ? 2.239 -3.269 -6.075 1.00 98.69 259 LEU A CA 1
ATOM 2028 C C . LEU A 1 259 ? 2.721 -1.900 -6.589 1.00 98.69 259 LEU A C 1
ATOM 2030 O O . LEU A 1 259 ? 2.403 -1.528 -7.719 1.00 98.69 259 LEU A O 1
ATOM 2034 N N . GLN A 1 260 ? 3.444 -1.144 -5.763 1.00 98.62 260 GLN A N 1
ATOM 2035 C CA . GLN A 1 260 ? 3.986 0.166 -6.115 1.00 98.62 260 GLN A CA 1
ATOM 2036 C C . GLN A 1 260 ? 5.194 0.025 -7.058 1.00 98.62 260 GLN A C 1
ATOM 2038 O O . GLN A 1 260 ? 5.203 0.688 -8.101 1.00 98.62 260 GLN A O 1
ATOM 2043 N N . ASP A 1 261 ? 6.107 -0.912 -6.776 1.00 98.31 261 ASP A N 1
ATOM 2044 C CA . ASP A 1 261 ? 7.291 -1.214 -7.600 1.00 98.31 261 ASP A CA 1
ATOM 2045 C C . ASP A 1 261 ? 6.950 -1.553 -9.052 1.00 98.31 261 ASP A C 1
ATOM 2047 O O . ASP A 1 261 ? 7.660 -1.169 -9.981 1.00 98.31 261 ASP A O 1
ATOM 2051 N N . PHE A 1 262 ? 5.805 -2.199 -9.295 1.00 98.56 262 PHE A N 1
ATOM 2052 C CA . PHE A 1 262 ? 5.341 -2.455 -10.658 1.00 98.56 262 PHE A CA 1
ATOM 2053 C C . PHE A 1 262 ? 5.369 -1.191 -11.537 1.00 98.56 262 PHE A C 1
ATOM 2055 O O . PHE A 1 262 ? 5.765 -1.253 -12.703 1.00 98.56 262 PHE A O 1
ATOM 2062 N N . TYR A 1 263 ? 4.970 -0.032 -11.009 1.00 98.62 263 TYR A N 1
ATOM 2063 C CA . TYR A 1 263 ? 4.886 1.203 -11.793 1.00 98.62 263 TYR A CA 1
ATOM 2064 C C . TYR A 1 263 ? 6.240 1.892 -11.984 1.00 98.62 263 TYR A C 1
ATOM 2066 O O . TYR A 1 263 ? 6.414 2.606 -12.978 1.00 98.62 263 TYR A O 1
ATOM 2074 N N . SER A 1 264 ? 7.195 1.692 -11.073 1.00 97.75 264 SER A N 1
ATOM 2075 C CA . SER A 1 264 ? 8.551 2.233 -11.195 1.00 97.75 264 SER A CA 1
ATOM 2076 C C . SER A 1 264 ? 9.476 1.329 -12.012 1.00 97.75 264 SER A C 1
ATOM 2078 O O . SER A 1 264 ? 10.331 1.849 -12.732 1.00 97.75 264 SER A O 1
ATOM 2080 N N . HIS A 1 265 ? 9.288 0.009 -11.962 1.00 97.94 265 HIS A N 1
ATOM 2081 C CA . HIS A 1 265 ? 10.215 -0.965 -12.548 1.00 97.94 265 HIS A CA 1
ATOM 2082 C C . HIS A 1 265 ? 9.740 -1.525 -13.899 1.00 97.94 265 HIS A C 1
ATOM 2084 O O . HIS A 1 265 ? 10.545 -2.075 -14.656 1.00 97.94 265 HIS A O 1
ATOM 2090 N N . SER A 1 266 ? 8.459 -1.357 -14.259 1.00 97.94 266 SER A N 1
ATOM 2091 C CA . SER A 1 266 ? 7.933 -1.723 -15.586 1.00 97.94 266 SER A CA 1
ATOM 2092 C C . SER A 1 266 ? 7.995 -0.584 -16.604 1.00 97.94 266 SER A C 1
ATOM 2094 O O . SER A 1 266 ? 8.219 0.574 -16.258 1.00 97.94 266 SER A O 1
ATOM 2096 N N . ASN A 1 267 ? 7.729 -0.893 -17.875 1.00 97.31 267 ASN A N 1
ATOM 2097 C CA . ASN A 1 267 ? 7.484 0.100 -18.925 1.00 97.31 267 ASN A CA 1
ATOM 2098 C C . ASN A 1 267 ? 6.028 0.621 -18.970 1.00 97.31 267 ASN A C 1
ATOM 2100 O O . ASN A 1 267 ? 5.636 1.226 -19.969 1.00 97.31 267 ASN A O 1
ATOM 2104 N N . TRP A 1 268 ? 5.192 0.378 -17.947 1.00 97.38 268 TRP A N 1
ATOM 2105 C CA . TRP A 1 268 ? 3.759 0.720 -17.977 1.00 97.38 268 TRP A CA 1
ATOM 2106 C C . TRP A 1 268 ? 3.499 2.195 -18.306 1.00 97.38 268 TRP A C 1
ATOM 210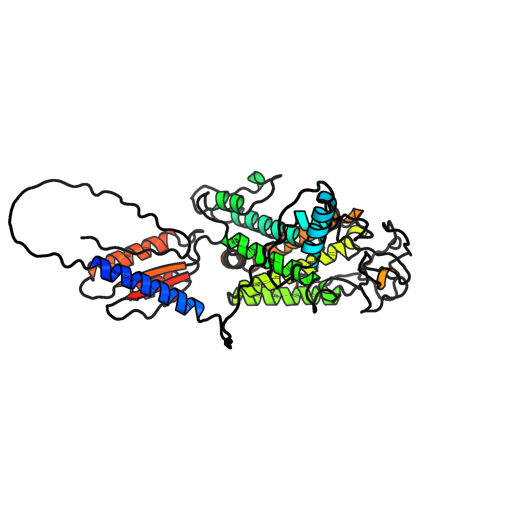8 O O . TRP A 1 268 ? 2.601 2.518 -19.089 1.00 97.38 268 TRP A O 1
ATOM 2118 N N . VAL A 1 269 ? 4.307 3.088 -17.730 1.00 96.50 269 VAL A N 1
ATOM 2119 C CA . VAL A 1 269 ? 4.215 4.537 -17.938 1.00 96.50 269 VAL A CA 1
ATOM 2120 C C . VAL A 1 269 ? 4.659 4.927 -19.350 1.00 96.50 269 VAL A C 1
ATOM 2122 O O . VAL A 1 269 ? 4.043 5.799 -19.973 1.00 96.50 269 VAL A O 1
ATOM 2125 N N . GLU A 1 270 ? 5.706 4.279 -19.852 1.00 95.94 270 GLU A N 1
ATOM 2126 C CA . GLU A 1 270 ? 6.301 4.479 -21.173 1.00 95.94 270 GLU A CA 1
ATOM 2127 C C . GLU A 1 270 ? 5.412 3.976 -22.310 1.00 95.94 270 GLU A C 1
ATOM 2129 O O . GLU A 1 270 ? 5.414 4.567 -23.386 1.00 95.94 270 GLU A O 1
ATOM 2134 N N . LEU A 1 271 ? 4.575 2.965 -22.057 1.00 94.56 271 LEU A N 1
ATOM 2135 C CA . LEU A 1 271 ? 3.514 2.528 -22.974 1.00 94.56 271 LEU A CA 1
ATOM 2136 C C . LEU A 1 271 ? 2.402 3.579 -23.161 1.00 94.56 271 LEU A C 1
ATOM 2138 O O . LEU A 1 271 ? 1.473 3.369 -23.938 1.00 94.56 271 LEU A O 1
ATOM 2142 N N . GLY A 1 272 ? 2.478 4.712 -22.458 1.00 93.75 272 GLY A N 1
ATOM 2143 C CA . GLY A 1 272 ? 1.515 5.801 -22.567 1.00 93.75 272 GLY A CA 1
ATOM 2144 C C . GLY A 1 272 ? 0.285 5.629 -21.679 1.00 93.75 272 GLY A C 1
ATOM 2145 O O . GLY A 1 272 ? -0.602 6.476 -21.728 1.00 93.75 272 GLY A O 1
ATOM 2146 N N . ASN A 1 273 ? 0.235 4.600 -20.826 1.00 95.19 273 ASN A N 1
ATOM 2147 C CA . ASN A 1 273 ? -0.891 4.409 -19.917 1.00 95.19 273 ASN A CA 1
ATOM 2148 C C . ASN A 1 273 ? -1.010 5.586 -18.935 1.00 95.19 273 ASN A C 1
ATOM 2150 O O . ASN A 1 273 ? -0.020 6.080 -18.379 1.00 95.19 273 ASN A O 1
ATOM 2154 N N . GLU A 1 274 ? -2.242 6.049 -18.736 1.00 96.12 274 GLU A N 1
ATOM 2155 C CA . GLU A 1 274 ? -2.563 7.165 -17.837 1.00 96.12 274 GLU A CA 1
ATOM 2156 C C . GLU A 1 274 ? -3.272 6.733 -16.552 1.00 96.12 274 GLU A C 1
ATOM 2158 O O . GLU A 1 274 ? -3.359 7.545 -15.626 1.00 96.12 274 GLU A O 1
ATOM 2163 N N . GLY A 1 275 ? -3.720 5.473 -16.491 1.00 97.56 275 GLY A N 1
ATOM 2164 C CA . GLY A 1 275 ? -4.376 4.854 -15.341 1.00 97.56 275 GLY A CA 1
ATOM 2165 C C . GLY A 1 275 ? -3.717 3.540 -14.914 1.00 97.56 275 GLY A C 1
ATOM 2166 O O . GLY A 1 275 ? -2.728 3.090 -15.500 1.00 97.56 275 GLY A O 1
ATOM 2167 N N . ILE A 1 276 ? -4.275 2.941 -13.865 1.00 97.94 276 ILE A N 1
ATOM 2168 C CA . ILE A 1 276 ? -3.763 1.722 -13.230 1.00 97.94 276 ILE A CA 1
ATOM 2169 C C . ILE A 1 276 ? -4.058 0.458 -14.048 1.00 97.94 276 ILE A C 1
ATOM 2171 O O . ILE A 1 276 ? -5.067 0.377 -14.752 1.00 97.94 276 ILE A O 1
ATOM 2175 N N . LEU A 1 277 ? -3.212 -0.564 -13.905 1.00 96.75 277 LEU A N 1
ATOM 2176 C CA . LEU A 1 277 ? -3.479 -1.895 -14.452 1.00 96.75 277 LEU A CA 1
ATOM 2177 C C . LEU A 1 277 ? -4.484 -2.633 -13.552 1.00 96.75 277 LEU A C 1
ATOM 2179 O O . LEU A 1 277 ? -4.121 -3.188 -12.519 1.00 96.75 277 LEU A O 1
ATOM 2183 N N . LEU A 1 278 ? -5.760 -2.648 -13.947 1.00 95.38 278 LEU A N 1
ATOM 2184 C CA . LEU A 1 278 ? -6.855 -3.217 -13.143 1.00 95.38 278 LEU A CA 1
ATOM 2185 C C . LEU A 1 278 ? -6.776 -4.737 -12.928 1.00 95.38 278 LEU A C 1
ATOM 2187 O O . LEU A 1 278 ? -7.417 -5.239 -12.002 1.00 95.38 278 LEU A O 1
ATOM 2191 N N . ASP A 1 279 ? -6.030 -5.447 -13.775 1.00 94.56 279 ASP A N 1
ATOM 2192 C CA . ASP A 1 279 ? -5.836 -6.898 -13.683 1.00 94.56 279 ASP A CA 1
ATOM 2193 C C . ASP A 1 279 ? -4.773 -7.294 -12.638 1.00 94.56 279 ASP A C 1
ATOM 2195 O O . ASP A 1 279 ? -4.704 -8.456 -12.233 1.00 94.56 279 ASP A O 1
ATOM 2199 N N . LEU A 1 280 ? -3.970 -6.337 -12.157 1.00 94.50 280 LEU A N 1
ATOM 2200 C CA . LEU A 1 280 ? -2.982 -6.565 -11.104 1.00 94.50 280 LEU A CA 1
ATOM 2201 C C . LEU A 1 280 ? -3.690 -6.813 -9.759 1.00 94.50 280 LEU A C 1
ATOM 2203 O O . LEU A 1 280 ? -4.599 -6.076 -9.374 1.00 94.50 280 LEU A O 1
ATOM 2207 N N . VAL A 1 281 ? -3.288 -7.867 -9.041 1.00 94.94 281 VAL A N 1
ATOM 2208 C CA . VAL A 1 281 ? -3.903 -8.322 -7.771 1.00 94.94 281 VAL A CA 1
ATOM 2209 C C . VAL A 1 281 ? -5.401 -8.630 -7.892 1.00 94.94 281 VAL A C 1
ATOM 2211 O O . VAL A 1 281 ? -6.145 -8.587 -6.910 1.00 94.94 281 VAL A O 1
ATOM 2214 N N . GLN A 1 282 ? -5.874 -8.959 -9.095 1.00 93.81 282 GLN A N 1
ATOM 2215 C CA . GLN A 1 282 ? -7.274 -9.278 -9.345 1.00 93.81 282 GLN A CA 1
ATOM 2216 C C . GLN A 1 282 ? -7.461 -10.795 -9.523 1.00 93.81 282 GLN A C 1
ATOM 2218 O O . GLN A 1 282 ? -7.002 -11.358 -10.519 1.00 93.81 282 GLN A O 1
ATOM 2223 N N . PRO A 1 283 ? -8.172 -11.482 -8.604 1.00 92.31 283 PRO A N 1
ATOM 2224 C CA . PRO A 1 283 ? -8.438 -12.911 -8.741 1.00 92.31 283 PRO A CA 1
ATOM 2225 C C . PRO A 1 283 ? -9.118 -13.251 -10.071 1.00 92.31 283 PRO A C 1
ATOM 2227 O O . PRO A 1 283 ? -10.075 -12.583 -10.476 1.00 92.31 283 PRO A O 1
ATOM 2230 N N . GLY A 1 284 ? -8.628 -14.302 -10.733 1.00 90.69 284 GLY A N 1
ATOM 2231 C CA . GLY A 1 284 ? -9.169 -14.800 -12.001 1.00 90.69 284 GLY A CA 1
ATOM 2232 C C . GLY A 1 284 ? -8.846 -13.946 -13.232 1.00 90.69 284 GLY A C 1
ATOM 2233 O O . GLY A 1 284 ? -9.407 -14.202 -14.296 1.00 90.69 284 GLY A O 1
ATOM 2234 N N . ARG A 1 285 ? -7.978 -12.934 -13.107 1.00 92.62 285 ARG A N 1
ATOM 2235 C CA . ARG A 1 285 ? -7.454 -12.157 -14.237 1.00 92.62 285 ARG A CA 1
ATOM 2236 C C . ARG A 1 285 ? -5.982 -12.471 -14.458 1.00 92.62 285 ARG A C 1
ATOM 2238 O O . ARG A 1 285 ? -5.237 -12.709 -13.511 1.00 92.62 285 ARG A O 1
ATOM 2245 N N . GLU A 1 286 ? -5.583 -12.457 -15.722 1.00 88.88 286 GLU A N 1
ATOM 2246 C CA . GLU A 1 286 ? -4.202 -12.664 -16.142 1.00 88.88 286 GLU A CA 1
ATOM 2247 C C . GLU A 1 286 ? -3.668 -11.391 -16.788 1.00 88.88 286 GLU A C 1
ATOM 2249 O O . GLU A 1 286 ? -4.364 -10.741 -17.568 1.00 88.88 286 GLU A O 1
ATOM 2254 N N . ILE A 1 287 ? -2.417 -11.058 -16.477 1.00 92.94 287 ILE A N 1
ATOM 2255 C CA . ILE A 1 287 ? -1.709 -9.945 -17.106 1.00 92.94 287 ILE A CA 1
ATOM 2256 C C . ILE A 1 287 ? -1.250 -10.416 -18.482 1.00 92.94 287 ILE A C 1
ATOM 2258 O O . ILE A 1 287 ? -0.477 -11.363 -18.588 1.00 92.94 287 ILE A O 1
ATOM 2262 N N . GLN A 1 288 ? -1.755 -9.787 -19.537 1.00 89.12 288 GLN A N 1
ATOM 2263 C CA . GLN A 1 288 ? -1.456 -10.184 -20.911 1.00 89.12 288 GLN A CA 1
ATOM 2264 C C . GLN A 1 288 ? -0.220 -9.466 -21.463 1.00 89.12 288 GLN A C 1
ATOM 2266 O O . GLN A 1 288 ? 0.210 -8.439 -20.940 1.00 89.12 288 GLN A O 1
ATOM 2271 N N . SER A 1 289 ? 0.307 -9.995 -22.571 1.00 88.19 289 SER A N 1
ATOM 2272 C CA . SER A 1 289 ? 1.339 -9.344 -23.387 1.00 88.19 289 SER A CA 1
ATOM 2273 C C . SER A 1 289 ? 2.637 -9.034 -22.634 1.00 88.19 289 SER A C 1
ATOM 2275 O O . SER A 1 289 ? 3.218 -7.977 -22.845 1.00 88.19 289 SER A O 1
ATOM 2277 N N . VAL A 1 290 ? 3.109 -9.931 -21.766 1.00 92.81 290 VAL A N 1
ATOM 2278 C CA . VAL A 1 290 ? 4.439 -9.816 -21.142 1.00 92.81 290 VAL A CA 1
ATOM 2279 C C . VAL A 1 290 ? 5.519 -10.215 -22.152 1.00 92.81 290 VAL A C 1
ATOM 2281 O O . VAL A 1 290 ? 5.341 -11.158 -22.922 1.00 92.81 290 VAL A O 1
ATOM 2284 N N . ALA A 1 291 ? 6.627 -9.479 -22.183 1.00 92.38 291 ALA A N 1
ATOM 2285 C CA . ALA A 1 291 ? 7.736 -9.734 -23.086 1.00 92.38 291 ALA A CA 1
ATOM 2286 C C . ALA A 1 291 ? 8.367 -11.107 -22.804 1.00 92.38 291 ALA A C 1
ATOM 2288 O O . ALA A 1 291 ? 8.773 -11.407 -21.687 1.00 92.38 291 ALA A O 1
ATOM 2289 N N . GLU A 1 292 ? 8.481 -11.941 -23.837 1.00 89.81 292 GLU A N 1
ATOM 2290 C CA . GLU A 1 292 ? 9.198 -13.214 -23.744 1.00 89.81 292 GLU A CA 1
ATOM 2291 C C . GLU A 1 292 ? 10.716 -12.989 -23.777 1.00 89.81 292 GLU A C 1
ATOM 2293 O O . GLU A 1 292 ? 11.190 -11.994 -24.330 1.00 89.81 292 GLU A O 1
ATOM 2298 N N . ALA A 1 293 ? 11.503 -13.945 -23.272 1.00 85.81 293 ALA A N 1
ATOM 2299 C CA . ALA A 1 293 ? 12.964 -13.829 -23.173 1.00 85.81 293 ALA A CA 1
ATOM 2300 C C . ALA A 1 293 ? 13.667 -13.486 -24.506 1.00 85.81 293 ALA A C 1
ATOM 2302 O O . ALA A 1 293 ? 14.686 -12.801 -24.502 1.00 85.81 293 ALA A O 1
ATOM 2303 N N . GLY A 1 294 ? 13.124 -13.932 -25.646 1.00 87.94 294 GLY A N 1
ATOM 2304 C CA . GLY A 1 294 ? 13.678 -13.657 -26.978 1.00 87.94 294 GLY A CA 1
ATOM 2305 C C . GLY A 1 294 ? 13.307 -12.292 -27.572 1.00 87.94 294 GLY A C 1
ATOM 2306 O O . GLY A 1 294 ? 13.875 -11.899 -28.589 1.00 87.94 294 GLY A O 1
ATOM 2307 N N . ILE A 1 295 ? 12.363 -11.566 -26.967 1.00 92.12 295 ILE A N 1
ATOM 2308 C CA . ILE A 1 295 ? 11.929 -10.250 -27.442 1.00 92.12 295 ILE A CA 1
ATOM 2309 C C . ILE A 1 295 ? 12.857 -9.190 -26.869 1.00 92.12 295 ILE A C 1
ATOM 2311 O O . ILE A 1 295 ? 12.891 -8.972 -25.659 1.00 92.12 295 ILE A O 1
ATOM 2315 N N . TRP A 1 296 ? 13.596 -8.506 -27.738 1.00 95.00 296 TRP A N 1
ATOM 2316 C CA . TRP A 1 296 ? 14.409 -7.371 -27.317 1.00 95.00 296 TRP A CA 1
ATOM 2317 C C . TRP A 1 296 ? 13.492 -6.245 -26.845 1.00 95.00 296 TRP A C 1
ATOM 2319 O O . TRP A 1 296 ? 12.472 -5.958 -27.473 1.00 95.00 296 TRP A O 1
ATOM 2329 N N . THR A 1 297 ? 13.865 -5.602 -25.744 1.00 96.19 297 THR A N 1
ATOM 2330 C CA . THR A 1 297 ? 13.091 -4.516 -25.132 1.00 96.19 297 THR A CA 1
ATOM 2331 C C . THR A 1 297 ? 13.898 -3.228 -25.003 1.00 96.19 297 THR A C 1
ATOM 2333 O O . THR A 1 297 ? 13.294 -2.158 -24.957 1.00 96.19 297 THR A O 1
ATOM 2336 N N . CYS A 1 298 ? 15.236 -3.302 -25.042 1.00 95.69 298 CYS A N 1
ATOM 2337 C CA . CYS A 1 298 ? 16.125 -2.167 -24.799 1.00 95.69 298 CYS A CA 1
ATOM 2338 C C . CYS A 1 298 ? 17.170 -1.909 -25.889 1.00 95.69 298 CYS A C 1
ATOM 2340 O O . CYS A 1 298 ? 17.684 -2.820 -26.537 1.00 95.69 298 CYS A O 1
ATOM 2342 N N . ARG A 1 299 ? 17.557 -0.638 -25.985 1.00 95.62 299 ARG A N 1
ATOM 2343 C CA . ARG A 1 299 ? 18.754 -0.102 -26.632 1.00 95.62 299 ARG A CA 1
ATOM 2344 C C . ARG A 1 299 ? 19.776 0.283 -25.566 1.00 95.62 299 ARG A C 1
ATOM 2346 O O . ARG A 1 299 ? 19.421 0.587 -24.430 1.00 95.62 299 ARG A O 1
ATOM 2353 N N . ASP A 1 300 ? 21.045 0.269 -25.953 1.00 95.25 300 ASP A N 1
ATOM 2354 C CA . ASP A 1 300 ? 22.148 0.640 -25.069 1.00 95.25 300 ASP A CA 1
ATOM 2355 C C . ASP A 1 300 ? 22.057 2.123 -24.683 1.00 95.25 300 ASP A C 1
ATOM 2357 O O . ASP A 1 300 ? 21.843 2.985 -25.537 1.00 95.25 300 ASP A O 1
ATOM 2361 N N . CYS A 1 301 ? 22.223 2.414 -23.396 1.00 93.75 301 CYS A N 1
ATOM 2362 C CA . CYS A 1 301 ? 22.260 3.760 -22.846 1.00 93.75 301 CYS A CA 1
ATOM 2363 C C . CYS A 1 301 ? 23.477 3.906 -21.927 1.00 93.75 301 CYS A C 1
ATOM 2365 O O . CYS A 1 301 ? 23.589 3.246 -20.895 1.00 93.75 301 CYS A O 1
ATOM 2367 N N . SER A 1 302 ? 24.393 4.800 -22.296 1.00 87.31 302 SER A N 1
ATOM 2368 C CA . SER A 1 302 ? 25.607 5.097 -21.525 1.00 87.31 302 SER A CA 1
ATOM 2369 C C . SER A 1 302 ? 25.504 6.364 -20.669 1.00 87.31 302 SER A C 1
ATOM 2371 O O . SER A 1 302 ? 26.454 6.708 -19.967 1.00 87.31 302 SER A O 1
ATOM 2373 N N . GLU A 1 303 ? 24.382 7.081 -20.744 1.00 88.56 303 GLU A N 1
ATOM 2374 C CA . GLU A 1 303 ? 24.132 8.303 -19.979 1.00 88.56 303 GLU A CA 1
ATOM 2375 C C . GLU A 1 303 ? 23.437 8.009 -18.642 1.00 88.56 303 GLU A C 1
ATOM 2377 O O . GLU A 1 303 ? 22.820 6.965 -18.453 1.00 88.56 303 GLU A O 1
ATOM 2382 N N . TRP A 1 304 ? 23.495 8.966 -17.710 1.00 86.94 304 TRP A N 1
ATOM 2383 C CA . TRP A 1 304 ? 22.738 8.892 -16.452 1.00 86.94 304 TRP A CA 1
ATOM 2384 C C . TRP A 1 304 ? 21.227 9.002 -16.665 1.00 86.94 304 TRP A C 1
ATOM 2386 O O . TRP A 1 304 ? 20.449 8.514 -15.856 1.00 86.94 304 TRP A O 1
ATOM 2396 N N . THR A 1 305 ? 20.806 9.677 -17.735 1.00 95.12 305 THR A N 1
ATOM 2397 C CA . THR A 1 305 ? 19.400 9.803 -18.116 1.00 95.12 305 THR A CA 1
ATOM 2398 C C . THR A 1 305 ? 19.169 9.004 -19.387 1.00 95.12 305 THR A C 1
ATOM 2400 O O . THR A 1 305 ? 19.626 9.398 -20.455 1.00 95.12 305 THR A O 1
ATOM 2403 N N . CYS A 1 306 ? 18.428 7.908 -19.280 1.00 94.62 306 CYS A N 1
ATOM 2404 C CA . CYS A 1 306 ? 18.079 7.083 -20.426 1.00 94.62 306 CYS A CA 1
ATOM 2405 C C . CYS A 1 306 ? 16.727 7.533 -20.972 1.00 94.62 306 CYS A C 1
ATOM 2407 O O . CYS A 1 306 ? 15.670 7.163 -20.474 1.00 94.62 306 CYS A O 1
ATOM 2409 N N . LYS A 1 307 ? 16.745 8.410 -21.975 1.00 92.50 307 LYS A N 1
ATOM 2410 C CA . LYS A 1 307 ? 15.532 8.737 -22.731 1.00 92.50 307 LYS A CA 1
ATOM 2411 C C . LYS A 1 307 ? 15.415 7.788 -23.910 1.00 92.50 307 LYS A C 1
ATOM 2413 O O . LYS A 1 307 ? 16.390 7.588 -24.623 1.00 92.50 307 LYS A O 1
ATOM 2418 N N . GLU A 1 308 ? 14.221 7.230 -24.100 1.00 86.94 308 GLU A N 1
ATOM 2419 C CA . GLU A 1 308 ? 13.868 6.458 -25.303 1.00 86.94 308 GLU A CA 1
ATOM 2420 C C . GLU A 1 308 ? 14.771 5.227 -25.551 1.00 86.94 308 GLU A C 1
ATOM 2422 O O . GLU A 1 308 ? 14.920 4.753 -26.682 1.00 86.94 308 GLU A O 1
ATOM 2427 N N . ASN A 1 309 ? 15.362 4.668 -24.486 1.00 94.69 309 ASN A N 1
ATOM 2428 C CA . ASN A 1 309 ? 16.138 3.428 -24.564 1.00 94.69 309 ASN A CA 1
ATOM 2429 C C . ASN A 1 309 ? 15.245 2.182 -24.675 1.00 94.69 309 ASN A C 1
ATOM 2431 O O . ASN A 1 309 ? 15.746 1.132 -25.051 1.00 94.69 309 ASN A O 1
ATOM 2435 N N . LEU A 1 310 ? 13.939 2.274 -24.420 1.00 95.31 310 LEU A N 1
ATOM 2436 C CA . LEU A 1 310 ? 12.991 1.233 -24.820 1.00 95.31 310 LEU A CA 1
ATOM 2437 C C . LEU A 1 310 ? 12.848 1.210 -26.349 1.00 95.31 310 LEU A C 1
ATOM 2439 O O . LEU A 1 310 ? 12.876 2.255 -27.002 1.00 95.31 310 LEU A O 1
ATOM 2443 N N . LEU A 1 311 ? 12.714 0.019 -26.934 1.00 92.75 311 LEU A N 1
ATOM 2444 C CA . LEU A 1 311 ? 12.572 -0.125 -28.385 1.00 92.75 311 LEU A CA 1
ATOM 2445 C C . LEU A 1 311 ? 11.236 0.433 -28.898 1.00 92.75 311 LEU A C 1
ATOM 2447 O O . LEU A 1 311 ? 10.180 0.249 -28.291 1.00 92.75 311 LEU A O 1
ATOM 2451 N N . ASP A 1 312 ? 11.288 1.086 -30.060 1.00 77.00 312 ASP A N 1
ATOM 2452 C CA . ASP A 1 312 ? 10.114 1.699 -30.680 1.00 77.00 312 ASP A CA 1
ATOM 2453 C C . ASP A 1 312 ? 9.050 0.632 -30.998 1.00 77.00 312 ASP A C 1
ATOM 2455 O O . ASP A 1 312 ? 9.362 -0.423 -31.553 1.00 77.00 312 ASP A O 1
ATOM 2459 N N . LYS A 1 313 ? 7.775 0.930 -30.704 1.00 74.94 313 LYS A N 1
ATOM 2460 C CA . LYS A 1 313 ? 6.612 0.035 -30.907 1.00 74.94 313 LYS A CA 1
ATOM 2461 C C . LYS A 1 313 ? 6.596 -1.227 -30.036 1.00 74.94 313 LYS A C 1
ATOM 2463 O O . LYS A 1 313 ? 5.941 -2.205 -30.405 1.00 74.94 313 LYS A O 1
ATOM 2468 N N . LEU A 1 314 ? 7.262 -1.218 -28.883 1.00 83.00 314 LEU A N 1
ATOM 2469 C CA . LEU A 1 314 ? 7.084 -2.278 -27.898 1.00 83.00 314 LEU A CA 1
ATOM 2470 C C . LEU A 1 314 ? 5.616 -2.291 -27.429 1.00 83.00 314 LEU A C 1
ATOM 2472 O O . LEU A 1 314 ? 5.195 -1.425 -26.676 1.00 83.00 314 LEU A O 1
ATOM 2476 N N . ALA A 1 315 ? 4.823 -3.246 -27.919 1.00 85.38 315 ALA A N 1
ATOM 2477 C CA . ALA A 1 315 ? 3.415 -3.433 -27.541 1.00 85.38 315 ALA A CA 1
ATOM 2478 C C . ALA A 1 315 ? 3.247 -4.456 -26.402 1.00 85.38 315 ALA A C 1
ATOM 2480 O O . ALA A 1 315 ? 2.160 -4.992 -26.188 1.00 85.38 315 ALA A O 1
ATOM 2481 N N . VAL A 1 316 ? 4.349 -4.759 -25.713 1.00 93.88 316 VAL A N 1
ATOM 2482 C CA . VAL A 1 316 ? 4.437 -5.742 -24.635 1.00 93.88 316 VAL A CA 1
ATOM 2483 C C . VAL A 1 316 ? 4.963 -5.088 -23.360 1.00 93.88 316 VAL A C 1
ATOM 2485 O O . VAL A 1 316 ? 5.714 -4.109 -23.395 1.00 93.88 316 VAL A O 1
ATOM 2488 N N . LEU A 1 317 ? 4.549 -5.643 -22.229 1.00 96.00 317 LEU A N 1
ATOM 2489 C CA . LEU A 1 317 ? 4.965 -5.261 -20.894 1.00 96.00 317 LEU A CA 1
ATOM 2490 C C . LEU A 1 317 ? 6.329 -5.890 -20.580 1.00 96.00 317 LEU A C 1
ATOM 2492 O O . LEU A 1 317 ? 6.515 -7.092 -20.739 1.00 96.00 317 LEU A O 1
ATOM 2496 N N . THR A 1 318 ? 7.277 -5.086 -20.120 1.00 97.25 318 THR A N 1
ATOM 2497 C CA . THR A 1 318 ? 8.618 -5.506 -19.688 1.00 97.25 318 THR A CA 1
ATOM 2498 C C . THR A 1 318 ? 8.932 -4.828 -18.367 1.00 97.25 318 THR A C 1
ATOM 2500 O O . THR A 1 318 ? 8.431 -3.735 -18.095 1.00 97.25 318 THR A O 1
ATOM 2503 N N . THR A 1 319 ? 9.785 -5.452 -17.561 1.00 97.44 319 THR A N 1
ATOM 2504 C CA . THR A 1 319 ? 10.393 -4.811 -16.392 1.00 97.44 319 THR A CA 1
ATOM 2505 C C . THR A 1 319 ? 11.910 -4.861 -16.484 1.00 97.44 319 THR A C 1
ATOM 2507 O O . THR A 1 319 ? 12.467 -5.572 -17.327 1.00 97.44 319 THR A O 1
ATOM 2510 N N . GLY A 1 320 ? 12.581 -4.036 -15.685 1.00 96.94 320 GLY A N 1
ATOM 2511 C CA . GLY A 1 320 ? 14.034 -3.988 -15.645 1.00 96.94 320 GLY A CA 1
ATOM 2512 C C . GLY A 1 320 ? 14.613 -5.214 -14.946 1.00 96.94 320 GLY A C 1
ATOM 2513 O O . GLY A 1 320 ? 14.125 -5.629 -13.903 1.00 96.94 320 GLY A O 1
ATOM 2514 N N . TYR A 1 321 ? 15.663 -5.805 -15.505 1.00 97.19 321 TYR A N 1
ATOM 2515 C CA . TYR A 1 321 ? 16.415 -6.864 -14.834 1.00 97.19 321 TYR A CA 1
ATOM 2516 C C . TYR A 1 321 ? 17.288 -6.278 -13.730 1.00 97.19 321 TYR A C 1
ATOM 2518 O O . TYR A 1 321 ? 18.006 -5.317 -13.986 1.00 97.19 321 TYR A O 1
ATOM 2526 N N . TYR A 1 322 ? 17.262 -6.861 -12.536 1.00 94.94 322 TYR A N 1
ATOM 2527 C CA . TYR A 1 322 ? 18.023 -6.373 -11.386 1.00 94.94 322 TYR A CA 1
ATOM 2528 C C . TYR A 1 322 ? 19.034 -7.418 -10.908 1.00 94.94 322 TYR A C 1
ATOM 2530 O O . TYR A 1 322 ? 18.746 -8.614 -10.819 1.00 94.94 322 TYR A O 1
ATOM 2538 N N . GLY A 1 323 ? 20.249 -6.964 -10.603 1.00 90.69 323 GLY A N 1
ATOM 2539 C CA . GLY A 1 323 ? 21.298 -7.811 -10.054 1.00 90.69 323 GLY A CA 1
ATOM 2540 C C . GLY A 1 323 ? 21.796 -8.865 -11.047 1.00 90.69 323 GLY A C 1
ATOM 2541 O O . GLY A 1 323 ? 22.191 -8.557 -12.171 1.00 90.69 323 GLY A O 1
ATOM 2542 N N . SER A 1 324 ? 21.863 -10.121 -10.599 1.00 87.94 324 SER A N 1
ATOM 2543 C CA . SER A 1 324 ? 22.438 -11.234 -11.379 1.00 87.94 324 SER A CA 1
ATOM 2544 C C . SER A 1 324 ? 21.542 -12.468 -11.477 1.00 87.94 324 SER A C 1
ATOM 2546 O O . SER A 1 324 ? 21.935 -13.459 -12.096 1.00 87.94 324 SER A O 1
ATOM 2548 N N . ARG A 1 325 ? 20.369 -12.455 -10.830 1.00 89.62 325 ARG A N 1
ATOM 2549 C CA . ARG A 1 325 ? 19.470 -13.610 -10.752 1.00 89.62 325 ARG A CA 1
ATOM 2550 C C . ARG A 1 325 ? 18.009 -13.157 -10.877 1.00 89.62 325 ARG A C 1
ATOM 2552 O O . ARG A 1 325 ? 17.506 -12.565 -9.930 1.00 89.62 325 ARG A O 1
ATOM 2559 N N . PRO A 1 326 ? 17.322 -13.498 -11.982 1.00 92.81 326 PRO A N 1
ATOM 2560 C CA . PRO A 1 326 ? 17.846 -14.219 -13.148 1.00 92.81 326 PRO A CA 1
ATOM 2561 C C . PRO A 1 326 ? 18.912 -13.405 -13.905 1.00 92.81 326 PRO A C 1
ATOM 2563 O O . PRO A 1 326 ? 18.997 -12.187 -13.772 1.00 92.81 326 PRO A O 1
ATOM 2566 N N . GLU A 1 327 ? 19.750 -14.089 -14.687 1.00 93.81 327 GLU A N 1
ATOM 2567 C CA . GLU A 1 327 ? 20.712 -13.412 -15.564 1.00 93.81 327 GLU A CA 1
ATOM 2568 C C . GLU A 1 327 ? 19.957 -12.590 -16.613 1.00 93.81 327 GLU A C 1
ATOM 2570 O O . GLU A 1 327 ? 18.968 -13.070 -17.175 1.00 93.81 327 GLU A O 1
ATOM 2575 N N . LYS A 1 328 ? 20.419 -11.363 -16.877 1.00 95.62 328 LYS A N 1
ATOM 2576 C CA . LYS A 1 328 ? 19.797 -10.478 -17.861 1.00 95.62 328 LYS A CA 1
ATOM 2577 C C . LYS A 1 328 ? 20.013 -11.025 -19.281 1.00 95.62 328 LYS A C 1
ATOM 2579 O O . LYS A 1 328 ? 21.157 -11.089 -19.731 1.00 95.62 328 LYS A O 1
ATOM 2584 N N . PRO A 1 329 ? 18.949 -11.367 -20.029 1.00 95.56 329 PRO A N 1
ATOM 2585 C CA . PRO A 1 329 ? 19.083 -11.800 -21.413 1.00 95.56 329 PRO A CA 1
ATOM 2586 C C . PRO A 1 329 ? 19.548 -10.671 -22.340 1.00 95.56 329 PRO A C 1
ATOM 2588 O O . PRO A 1 329 ? 19.288 -9.486 -22.112 1.00 95.56 329 PRO A O 1
ATOM 2591 N N . ILE A 1 330 ? 20.186 -11.053 -23.447 1.00 93.69 330 ILE A N 1
ATOM 2592 C CA . ILE A 1 330 ? 20.617 -10.112 -24.487 1.00 93.69 330 ILE A CA 1
ATOM 2593 C C . ILE A 1 330 ? 19.400 -9.359 -25.041 1.00 93.69 330 ILE A C 1
ATOM 2595 O O . ILE A 1 330 ? 18.384 -9.955 -25.394 1.00 93.69 330 ILE A O 1
ATOM 2599 N N . GLY A 1 331 ? 19.531 -8.038 -25.146 1.00 94.81 331 GLY A N 1
ATOM 2600 C CA . GLY A 1 331 ? 18.483 -7.148 -25.646 1.00 94.81 331 GLY A CA 1
ATOM 2601 C C . GLY A 1 331 ? 17.470 -6.697 -24.589 1.00 94.81 331 GLY A C 1
ATOM 2602 O O . GLY A 1 331 ? 16.572 -5.925 -24.928 1.00 94.81 331 GLY A O 1
ATOM 2603 N N . LYS A 1 332 ? 17.591 -7.137 -23.328 1.00 96.19 332 LYS A N 1
ATOM 2604 C CA . LYS A 1 332 ? 16.680 -6.755 -22.239 1.00 96.19 332 LYS A CA 1
ATOM 2605 C C . LYS A 1 332 ? 17.161 -5.544 -21.452 1.00 96.19 332 LYS A C 1
ATOM 2607 O O . LYS A 1 332 ? 18.360 -5.323 -21.286 1.00 96.19 332 LYS A O 1
ATOM 2612 N N . CYS A 1 333 ? 16.210 -4.760 -20.955 1.00 96.06 333 CYS A N 1
ATOM 2613 C CA . CYS A 1 333 ? 16.517 -3.610 -20.117 1.00 96.06 333 CYS A CA 1
ATOM 2614 C C . CYS A 1 333 ? 16.992 -4.040 -18.735 1.00 96.06 333 CYS A C 1
ATOM 2616 O O . CYS A 1 333 ? 16.425 -4.933 -18.118 1.00 96.06 333 CYS A O 1
ATOM 2618 N N . SER A 1 334 ? 17.988 -3.341 -18.216 1.00 96.94 334 SER A N 1
ATOM 2619 C CA . SER A 1 334 ? 18.281 -3.356 -16.786 1.00 96.94 334 SER A CA 1
ATOM 2620 C C . SER A 1 334 ? 17.248 -2.545 -16.009 1.00 96.94 334 SER A C 1
ATOM 2622 O O . SER A 1 334 ? 16.621 -1.630 -16.547 1.00 96.94 334 SER A O 1
ATOM 2624 N N . HIS A 1 335 ? 17.109 -2.841 -14.725 1.00 96.25 335 HIS A N 1
ATOM 2625 C CA . HIS A 1 335 ? 16.498 -1.945 -13.756 1.00 96.25 335 HIS A CA 1
ATOM 2626 C C . HIS A 1 335 ? 17.299 -0.638 -13.731 1.00 96.25 335 HIS A C 1
ATOM 2628 O O . HIS A 1 335 ? 16.773 0.448 -13.984 1.00 96.25 335 HIS A O 1
ATOM 2634 N N . GLY A 1 336 ? 18.616 -0.761 -13.586 1.00 93.88 336 GLY A N 1
ATOM 2635 C CA . GLY A 1 336 ? 19.572 0.332 -13.619 1.00 93.88 336 GLY A CA 1
ATOM 2636 C C . GLY A 1 336 ? 19.698 1.054 -12.283 1.00 93.88 336 GLY A C 1
ATOM 2637 O O . GLY A 1 336 ? 19.232 0.591 -11.243 1.00 93.88 336 GLY A O 1
ATOM 2638 N N . GLY A 1 337 ? 20.346 2.216 -12.323 1.00 88.31 337 GLY A N 1
ATOM 2639 C CA . GLY A 1 337 ? 20.628 3.016 -11.135 1.00 88.31 337 GLY A CA 1
ATOM 2640 C C . GLY A 1 337 ? 21.998 2.735 -10.530 1.00 88.31 337 GLY A C 1
ATOM 2641 O O . GLY A 1 337 ? 22.811 1.973 -11.062 1.00 88.31 337 GLY A O 1
ATOM 2642 N N . ARG A 1 338 ? 22.310 3.414 -9.422 1.00 86.25 338 ARG A N 1
ATOM 2643 C CA . ARG A 1 338 ? 23.658 3.361 -8.839 1.00 86.25 338 ARG A CA 1
ATOM 2644 C C . ARG A 1 338 ? 24.051 1.960 -8.357 1.00 86.25 338 ARG A C 1
ATOM 2646 O O . ARG A 1 338 ? 25.231 1.631 -8.459 1.00 86.25 338 ARG A O 1
ATOM 2653 N N . PHE A 1 339 ? 23.083 1.203 -7.849 1.00 85.62 339 PHE A N 1
ATOM 2654 C CA . PHE A 1 339 ? 23.292 -0.036 -7.097 1.00 85.62 339 PHE A CA 1
ATOM 2655 C C . PHE A 1 339 ? 22.945 -1.314 -7.873 1.00 85.62 339 PHE A C 1
ATOM 2657 O O . PHE A 1 339 ? 23.119 -2.401 -7.339 1.00 85.62 339 PHE A O 1
ATOM 2664 N N . ASP A 1 340 ? 22.498 -1.198 -9.125 1.00 91.38 340 ASP A N 1
ATOM 2665 C CA . ASP A 1 340 ? 22.227 -2.354 -9.978 1.00 91.38 340 ASP A CA 1
ATOM 2666 C C . ASP A 1 340 ? 23.435 -2.673 -10.870 1.00 91.38 340 ASP A C 1
ATOM 2668 O O . ASP A 1 340 ? 23.753 -1.929 -11.800 1.00 91.38 340 ASP A O 1
ATOM 2672 N N . GLU A 1 341 ? 24.088 -3.807 -10.621 1.00 91.12 341 GLU A N 1
ATOM 2673 C CA . GLU A 1 341 ? 25.215 -4.289 -11.430 1.00 91.12 341 GLU A CA 1
ATOM 2674 C C . GLU A 1 341 ? 24.798 -4.694 -12.852 1.00 91.12 341 GLU A C 1
ATOM 2676 O O . GLU A 1 341 ? 25.607 -4.630 -13.785 1.00 91.12 341 GLU A O 1
ATOM 2681 N N . SER A 1 342 ? 23.527 -5.061 -13.066 1.00 93.19 342 SER A N 1
ATOM 2682 C CA . SER A 1 342 ? 23.037 -5.466 -14.387 1.00 93.19 342 SER A CA 1
ATOM 2683 C C . SER A 1 342 ? 23.156 -4.333 -15.415 1.00 93.19 342 SER A C 1
ATOM 2685 O O . SER A 1 342 ? 23.307 -4.594 -16.613 1.00 93.19 342 SER A O 1
ATOM 2687 N N . ARG A 1 343 ? 23.167 -3.072 -14.950 1.00 93.44 343 ARG A N 1
ATOM 2688 C CA . ARG A 1 343 ? 23.270 -1.854 -15.770 1.00 93.44 343 ARG A CA 1
ATOM 2689 C C . ARG A 1 343 ? 24.505 -1.818 -16.672 1.00 93.44 343 ARG A C 1
ATOM 2691 O O . ARG A 1 343 ? 24.554 -1.037 -17.620 1.00 93.44 343 ARG A O 1
ATOM 2698 N N . HIS A 1 344 ? 25.536 -2.589 -16.321 1.00 93.50 344 HIS A N 1
ATOM 2699 C CA . HIS A 1 344 ? 26.809 -2.661 -17.033 1.00 93.50 344 HIS A CA 1
ATOM 2700 C C . HIS A 1 344 ? 26.825 -3.718 -18.141 1.00 93.50 344 HIS A C 1
ATOM 2702 O O . HIS A 1 344 ? 27.706 -3.683 -18.998 1.00 93.50 344 HIS A O 1
ATOM 2708 N N . GLN A 1 345 ? 25.857 -4.632 -18.140 1.00 93.88 345 GLN A N 1
ATOM 2709 C CA . GLN A 1 345 ? 25.691 -5.650 -19.174 1.00 93.88 345 GLN A CA 1
ATOM 2710 C C . GLN A 1 345 ? 24.986 -5.032 -20.390 1.00 93.88 345 GLN A C 1
ATOM 2712 O O . GLN A 1 345 ? 24.151 -4.149 -20.218 1.00 93.88 345 GLN A O 1
ATOM 2717 N N . GLU A 1 346 ? 25.267 -5.483 -21.611 1.00 93.12 346 GLU A N 1
ATOM 2718 C CA . GLU A 1 346 ? 24.579 -4.962 -22.802 1.00 93.12 346 GLU A CA 1
ATOM 2719 C C . GLU A 1 346 ? 23.147 -5.522 -22.932 1.00 93.12 346 GLU A C 1
ATOM 2721 O O . GLU A 1 346 ? 22.946 -6.724 -22.741 1.00 93.12 346 GLU A O 1
ATOM 2726 N N . PRO A 1 347 ? 22.142 -4.697 -23.289 1.00 95.19 347 PRO A N 1
ATOM 2727 C CA . PRO A 1 347 ? 22.173 -3.235 -23.399 1.00 95.19 347 PRO A CA 1
ATOM 2728 C C . PRO A 1 347 ? 22.312 -2.550 -22.028 1.00 95.19 347 PRO A C 1
ATOM 2730 O O . PRO A 1 347 ? 21.598 -2.902 -21.085 1.00 95.19 347 PRO A O 1
ATOM 2733 N N . ARG A 1 348 ? 23.226 -1.579 -21.922 1.00 95.31 348 ARG A N 1
ATOM 2734 C CA . ARG A 1 348 ? 23.536 -0.833 -20.692 1.00 95.31 348 ARG A CA 1
ATOM 2735 C C . ARG A 1 348 ? 22.465 0.204 -20.365 1.00 95.31 348 ARG A C 1
ATOM 2737 O O . ARG A 1 348 ? 21.674 0.594 -21.224 1.00 95.31 348 ARG A O 1
ATOM 2744 N N . GLY A 1 349 ? 22.487 0.686 -19.124 1.00 95.38 349 GLY A N 1
ATOM 2745 C CA . GLY A 1 349 ? 21.579 1.717 -18.617 1.00 95.38 349 GLY A CA 1
ATOM 2746 C C . GLY A 1 349 ? 20.491 1.118 -17.734 1.00 95.38 349 GLY A C 1
ATOM 2747 O O . GLY A 1 349 ? 20.782 0.288 -16.877 1.00 95.38 349 GLY A O 1
ATOM 2748 N N . GLY A 1 350 ? 19.244 1.543 -17.917 1.00 96.12 350 GLY A N 1
ATOM 2749 C CA . GLY A 1 350 ? 18.093 0.919 -17.270 1.00 96.12 350 GLY A CA 1
ATOM 2750 C C . GLY A 1 350 ? 16.814 1.723 -17.435 1.00 96.12 350 GLY A C 1
ATOM 2751 O O . GLY A 1 350 ? 16.815 2.712 -18.168 1.00 96.12 350 GLY A O 1
ATOM 2752 N N . ILE A 1 351 ? 15.740 1.280 -16.781 1.00 97.25 351 ILE A N 1
ATOM 2753 C CA . ILE A 1 351 ? 14.396 1.860 -16.942 1.00 97.25 351 ILE A CA 1
ATOM 2754 C C . ILE A 1 351 ? 13.693 2.231 -15.629 1.00 97.25 351 ILE A C 1
ATOM 2756 O O . ILE A 1 351 ? 12.538 2.656 -15.674 1.00 97.25 351 ILE A O 1
ATOM 2760 N N . ASN A 1 352 ? 14.341 2.081 -14.467 1.00 96.69 352 ASN A N 1
ATOM 2761 C CA . ASN A 1 352 ? 13.683 2.361 -13.189 1.00 96.69 352 ASN A CA 1
ATOM 2762 C C . ASN A 1 352 ? 13.350 3.848 -12.998 1.00 96.69 352 ASN A C 1
ATOM 2764 O O . ASN A 1 352 ? 14.000 4.748 -13.553 1.00 96.69 352 ASN A O 1
ATOM 2768 N N . LYS A 1 353 ? 12.322 4.077 -12.182 1.00 97.31 353 LYS A N 1
ATOM 2769 C CA . LYS A 1 353 ? 11.707 5.380 -11.907 1.00 97.31 353 LYS A CA 1
ATOM 2770 C C . LYS A 1 353 ? 11.564 5.615 -10.399 1.00 97.31 353 LYS A C 1
ATOM 2772 O O . LYS A 1 353 ? 10.667 6.343 -9.988 1.00 97.31 353 LYS A O 1
ATOM 2777 N N . ASP A 1 354 ? 12.420 5.010 -9.585 1.00 94.88 354 ASP A N 1
ATOM 2778 C CA . ASP A 1 354 ? 12.300 4.949 -8.115 1.00 94.88 354 ASP A CA 1
ATOM 2779 C C . ASP A 1 354 ? 12.474 6.318 -7.456 1.00 94.88 354 ASP A C 1
ATOM 2781 O O . ASP A 1 354 ? 11.937 6.601 -6.388 1.00 94.88 354 ASP A O 1
ATOM 2785 N N . SER A 1 355 ? 13.220 7.206 -8.111 1.00 94.00 355 SER A N 1
ATOM 2786 C CA . SER A 1 355 ? 13.528 8.540 -7.627 1.00 94.00 355 SER A CA 1
ATOM 2787 C C . SER A 1 355 ? 13.434 9.581 -8.737 1.00 94.00 355 SER A C 1
ATOM 2789 O O . SER A 1 355 ? 13.727 9.327 -9.903 1.00 94.00 355 SER A O 1
ATOM 2791 N N . ALA A 1 356 ? 13.120 10.818 -8.349 1.00 93.88 356 ALA A N 1
ATOM 2792 C CA . ALA A 1 356 ? 13.248 11.998 -9.204 1.00 93.88 356 ALA A CA 1
ATOM 2793 C C . ALA A 1 356 ? 14.716 12.400 -9.476 1.00 93.88 356 ALA A C 1
ATOM 2795 O O . ALA A 1 356 ? 14.975 13.382 -10.170 1.00 93.88 356 ALA A O 1
ATOM 2796 N N . SER A 1 357 ? 15.688 11.673 -8.923 1.00 90.75 357 SER A N 1
ATOM 2797 C CA . SER A 1 357 ? 17.112 11.957 -9.062 1.00 90.75 357 SER A CA 1
ATOM 2798 C C . SER A 1 357 ? 17.762 11.106 -10.150 1.00 90.75 357 SER A C 1
ATOM 2800 O O . SER A 1 357 ? 17.741 9.876 -10.097 1.00 90.75 357 SER A O 1
ATOM 2802 N N . LEU A 1 358 ? 18.443 11.771 -11.089 1.00 90.88 358 LEU A N 1
ATOM 2803 C CA . LEU A 1 358 ? 19.205 11.127 -12.168 1.00 90.88 358 LEU A CA 1
ATOM 2804 C C . LEU A 1 358 ? 20.329 10.200 -11.677 1.00 90.88 358 LEU A C 1
ATOM 2806 O O . LEU A 1 358 ? 20.853 9.406 -12.451 1.00 90.88 358 LEU A O 1
ATOM 2810 N N . PHE A 1 359 ? 20.739 10.313 -10.409 1.00 85.56 359 PHE A N 1
ATOM 2811 C CA . PHE A 1 359 ? 21.776 9.456 -9.831 1.00 85.56 359 PHE A CA 1
ATOM 2812 C C . PHE A 1 359 ? 21.265 8.060 -9.465 1.00 85.56 359 PHE A C 1
ATOM 2814 O O . PHE A 1 359 ? 22.051 7.111 -9.450 1.00 85.56 359 PHE A O 1
ATOM 2821 N N . PHE A 1 360 ? 19.973 7.940 -9.154 1.00 89.31 360 PHE A N 1
ATOM 2822 C CA . PHE A 1 360 ? 19.360 6.685 -8.716 1.00 89.31 360 PHE A CA 1
ATOM 2823 C C . PHE A 1 360 ? 18.494 6.070 -9.806 1.00 89.31 360 PHE A C 1
ATOM 2825 O O . PHE A 1 360 ? 18.482 4.850 -9.934 1.00 89.31 360 PHE A O 1
ATOM 2832 N N . SER A 1 361 ? 17.870 6.903 -10.641 1.00 94.69 361 SER A N 1
ATOM 2833 C CA . SER A 1 361 ? 16.901 6.439 -11.626 1.00 94.69 361 SER A CA 1
ATOM 2834 C C . SER A 1 361 ? 17.237 6.907 -13.039 1.00 94.69 361 SER A C 1
ATOM 2836 O O . SER A 1 361 ? 17.179 8.110 -13.317 1.00 94.69 361 SER A O 1
ATOM 2838 N N . PRO A 1 362 ? 17.526 5.981 -13.973 1.00 96.38 362 PRO A N 1
ATOM 2839 C CA . PRO A 1 362 ? 17.723 6.315 -15.380 1.00 96.38 362 PRO A CA 1
ATOM 2840 C C . PRO A 1 362 ? 16.517 7.038 -15.994 1.00 96.38 362 PRO A C 1
ATOM 2842 O O . PRO A 1 362 ? 16.692 7.912 -16.847 1.00 96.38 362 PRO A O 1
ATOM 2845 N N . HIS A 1 363 ? 15.298 6.698 -15.551 1.00 96.94 363 HIS A N 1
ATOM 2846 C CA . HIS A 1 363 ? 14.037 7.297 -15.998 1.00 96.94 363 HIS A CA 1
ATOM 2847 C C . HIS A 1 363 ? 13.439 8.254 -14.952 1.00 96.94 363 HIS A C 1
ATOM 2849 O O . HIS A 1 363 ? 12.222 8.399 -14.851 1.00 96.94 363 HIS A O 1
ATOM 2855 N N . HIS A 1 364 ? 14.278 8.964 -14.190 1.00 95.88 364 HIS A N 1
ATOM 2856 C CA . HIS A 1 364 ? 13.848 9.909 -13.144 1.00 95.88 364 HIS A CA 1
ATOM 2857 C C . HIS A 1 364 ? 12.754 10.904 -13.575 1.00 95.88 364 HIS A C 1
ATOM 2859 O O . HIS A 1 364 ? 11.879 11.259 -12.787 1.00 95.88 364 HIS A O 1
ATOM 2865 N N . TYR A 1 365 ? 12.741 11.307 -14.848 1.00 96.06 365 TYR A N 1
ATOM 2866 C CA . TYR A 1 365 ? 11.756 12.228 -15.424 1.00 96.06 365 TYR A CA 1
ATOM 2867 C C . TYR A 1 365 ? 10.322 11.667 -15.464 1.00 96.06 365 TYR A C 1
ATOM 2869 O O . TYR A 1 365 ? 9.376 12.431 -15.652 1.00 96.06 365 TYR A O 1
ATOM 2877 N N . LEU A 1 366 ? 10.143 10.356 -15.274 1.00 97.50 366 LEU A N 1
ATOM 2878 C CA . LEU A 1 366 ? 8.842 9.688 -15.180 1.00 97.50 366 LEU A CA 1
ATOM 2879 C C . LEU A 1 366 ? 8.432 9.365 -13.739 1.00 97.50 366 LEU A C 1
ATOM 2881 O O . LEU A 1 366 ? 7.305 8.913 -13.534 1.00 97.50 366 LEU A O 1
ATOM 2885 N N . HIS A 1 367 ? 9.291 9.633 -12.748 1.00 97.12 367 HIS A N 1
ATOM 2886 C CA . HIS A 1 367 ? 9.061 9.279 -11.345 1.00 97.12 367 HIS A CA 1
ATOM 2887 C C . HIS A 1 367 ? 7.700 9.762 -10.826 1.00 97.12 367 HIS A C 1
ATOM 2889 O O . HIS A 1 367 ? 6.925 8.976 -10.296 1.00 97.12 367 HIS A O 1
ATOM 2895 N N . GLN A 1 368 ? 7.347 11.030 -11.063 1.00 97.31 368 GLN A N 1
ATOM 2896 C CA . GLN A 1 368 ? 6.063 11.585 -10.609 1.00 97.31 368 GLN A CA 1
ATOM 2897 C C . GLN A 1 368 ? 4.856 10.866 -11.223 1.00 97.31 368 GLN A C 1
ATOM 2899 O O . GLN A 1 368 ? 3.848 10.645 -10.555 1.00 97.31 368 GLN A O 1
ATOM 2904 N N . LYS A 1 369 ? 4.949 10.483 -12.504 1.00 98.19 369 LYS A N 1
ATOM 2905 C CA . LYS A 1 369 ? 3.864 9.771 -13.187 1.00 98.19 369 LYS A CA 1
ATOM 2906 C C . LYS A 1 369 ? 3.743 8.337 -12.663 1.00 98.19 369 LYS A C 1
ATOM 2908 O O . LYS A 1 369 ? 2.621 7.897 -12.434 1.00 98.19 369 LYS A O 1
ATOM 2913 N N . ALA A 1 370 ? 4.864 7.651 -12.435 1.00 98.50 370 ALA A N 1
ATOM 2914 C CA . ALA A 1 370 ? 4.888 6.320 -11.828 1.00 98.50 370 ALA A CA 1
ATOM 2915 C C . ALA A 1 370 ? 4.321 6.336 -10.400 1.00 98.50 370 ALA A C 1
ATOM 2917 O O . ALA A 1 370 ? 3.387 5.593 -10.113 1.00 98.50 370 ALA A O 1
ATOM 2918 N N . ALA A 1 371 ? 4.800 7.248 -9.549 1.00 98.38 371 ALA A N 1
ATOM 2919 C CA . ALA A 1 371 ? 4.344 7.394 -8.169 1.00 98.38 371 ALA A CA 1
ATOM 2920 C C . ALA A 1 371 ? 2.842 7.711 -8.078 1.00 98.38 371 ALA A C 1
ATOM 2922 O O . ALA A 1 371 ? 2.133 7.140 -7.253 1.00 98.38 371 ALA A O 1
ATOM 2923 N N . ARG A 1 372 ? 2.312 8.559 -8.973 1.00 98.25 372 ARG A N 1
ATOM 2924 C CA . ARG A 1 372 ? 0.864 8.817 -9.047 1.00 98.25 372 ARG A CA 1
ATOM 2925 C C . ARG A 1 372 ? 0.068 7.538 -9.323 1.00 98.25 372 ARG A C 1
ATOM 2927 O O . ARG A 1 372 ? -0.919 7.286 -8.639 1.00 98.25 372 ARG A O 1
ATOM 2934 N N . LEU A 1 373 ? 0.482 6.734 -10.303 1.00 98.75 373 LEU A N 1
ATOM 2935 C CA . LEU A 1 373 ? -0.211 5.482 -10.630 1.00 98.75 373 LEU A CA 1
ATOM 2936 C C . LEU A 1 373 ? -0.083 4.439 -9.514 1.00 98.75 373 LEU A C 1
ATOM 2938 O O . LEU A 1 373 ? -1.049 3.742 -9.214 1.00 98.75 373 LEU A O 1
ATOM 2942 N N . ALA A 1 374 ? 1.076 4.369 -8.864 1.00 98.75 374 ALA A N 1
ATOM 2943 C CA . ALA A 1 374 ? 1.309 3.511 -7.708 1.00 98.75 374 ALA A CA 1
ATOM 2944 C C . ALA A 1 374 ? 0.413 3.891 -6.511 1.00 98.75 374 ALA A C 1
ATOM 2946 O O . ALA A 1 374 ? -0.183 3.015 -5.874 1.00 98.75 374 ALA A O 1
ATOM 2947 N N . LEU A 1 375 ? 0.238 5.191 -6.246 1.00 98.62 375 LEU A N 1
ATOM 2948 C CA . LEU A 1 375 ? -0.717 5.705 -5.261 1.00 98.62 375 LEU A CA 1
ATOM 2949 C C . LEU A 1 375 ? -2.165 5.355 -5.640 1.00 98.62 375 LEU A C 1
ATOM 2951 O O . LEU A 1 375 ? -2.897 4.809 -4.814 1.00 98.62 375 LEU A O 1
ATOM 2955 N N . GLU A 1 376 ? -2.578 5.611 -6.885 1.00 98.75 376 GLU A N 1
ATOM 2956 C CA . GLU A 1 376 ? -3.922 5.270 -7.377 1.00 98.75 376 GLU A CA 1
ATOM 2957 C C . GLU A 1 376 ? -4.211 3.765 -7.251 1.00 98.75 376 GLU A C 1
ATOM 2959 O O . GLU A 1 376 ? -5.300 3.373 -6.826 1.00 98.75 376 GLU A O 1
ATOM 2964 N N . ALA A 1 377 ? -3.229 2.911 -7.552 1.00 98.75 377 ALA A N 1
ATOM 2965 C CA . ALA A 1 377 ? -3.360 1.462 -7.432 1.00 98.75 377 ALA A CA 1
ATOM 2966 C C . ALA A 1 377 ? -3.475 1.022 -5.968 1.00 98.75 377 ALA A C 1
ATOM 2968 O O . ALA A 1 377 ? -4.290 0.156 -5.647 1.00 98.75 377 ALA A O 1
ATOM 2969 N N . SER A 1 378 ? -2.707 1.657 -5.077 1.00 98.81 378 SER A N 1
ATOM 2970 C CA . SER A 1 378 ? -2.765 1.421 -3.631 1.00 98.81 378 SER A CA 1
ATOM 2971 C C . SER A 1 378 ? -4.134 1.796 -3.054 1.00 98.81 378 SER A C 1
ATOM 2973 O O . SER A 1 378 ? -4.720 1.009 -2.308 1.00 98.81 378 SER A O 1
ATOM 2975 N N . ILE A 1 379 ? -4.682 2.956 -3.444 1.00 98.75 379 ILE A N 1
ATOM 2976 C CA . ILE A 1 379 ? -6.036 3.392 -3.067 1.00 98.75 379 ILE A CA 1
ATOM 2977 C C . ILE A 1 379 ? -7.063 2.373 -3.564 1.00 98.75 379 ILE A C 1
ATOM 2979 O O . ILE A 1 379 ? -7.832 1.842 -2.767 1.00 98.75 379 ILE A O 1
ATOM 2983 N N . HIS A 1 380 ? -7.036 2.036 -4.855 1.00 98.62 380 HIS A N 1
ATOM 2984 C CA . HIS A 1 380 ? -7.982 1.092 -5.457 1.00 98.62 380 HIS A CA 1
ATOM 2985 C C . HIS A 1 380 ? -7.962 -0.285 -4.782 1.00 98.62 380 HIS A C 1
ATOM 2987 O O . HIS A 1 380 ? -9.013 -0.881 -4.534 1.00 98.62 380 HIS A O 1
ATOM 2993 N N . PHE A 1 381 ? -6.773 -0.795 -4.450 1.00 98.62 381 PHE A N 1
ATOM 2994 C CA . PHE A 1 381 ? -6.625 -2.055 -3.728 1.00 98.62 381 PHE A CA 1
ATOM 2995 C C . PHE A 1 381 ? -7.246 -1.991 -2.325 1.00 98.62 381 PHE A C 1
ATOM 2997 O O . PHE A 1 381 ? -8.046 -2.859 -1.962 1.00 98.62 381 PHE A O 1
ATOM 3004 N N . LEU A 1 382 ? -6.914 -0.953 -1.550 1.00 98.69 382 LEU A N 1
ATOM 3005 C CA . LEU A 1 382 ? -7.448 -0.743 -0.202 1.00 98.69 382 LEU A CA 1
ATOM 3006 C C . LEU A 1 382 ? -8.972 -0.579 -0.210 1.00 98.69 382 LEU A C 1
ATOM 3008 O O . LEU A 1 382 ? -9.648 -1.139 0.650 1.00 98.69 382 LEU A O 1
ATOM 3012 N N . GLU A 1 383 ? -9.527 0.126 -1.196 1.00 98.12 383 GLU A N 1
ATOM 3013 C CA . GLU A 1 383 ? -10.974 0.268 -1.357 1.00 98.12 383 GLU A CA 1
ATOM 3014 C C . GLU A 1 383 ? -11.653 -1.060 -1.656 1.00 98.12 383 GLU A C 1
ATOM 3016 O O . GLU A 1 383 ? -12.639 -1.402 -1.005 1.00 98.12 383 GLU A O 1
ATOM 3021 N N . LYS A 1 384 ? -11.125 -1.842 -2.604 1.00 97.56 384 LYS A N 1
ATOM 3022 C CA . LYS A 1 384 ? -11.661 -3.177 -2.896 1.00 97.56 384 LYS A CA 1
ATOM 3023 C C . LYS A 1 384 ? -11.639 -4.069 -1.661 1.00 97.56 384 LYS A C 1
ATOM 3025 O O . LYS A 1 384 ? -12.646 -4.708 -1.359 1.00 97.56 384 LYS A O 1
ATOM 3030 N N . MET A 1 385 ? -10.528 -4.068 -0.926 1.00 97.62 385 MET A N 1
ATOM 3031 C CA . MET A 1 385 ? -10.408 -4.814 0.323 1.00 97.62 385 MET A CA 1
ATOM 3032 C C . MET A 1 385 ? -11.434 -4.342 1.352 1.00 97.62 385 MET A C 1
ATOM 3034 O O . MET A 1 385 ? -12.117 -5.169 1.952 1.00 97.62 385 MET A O 1
ATOM 3038 N N . TRP A 1 386 ? -11.587 -3.028 1.530 1.00 97.94 386 TRP A N 1
ATOM 3039 C CA . TRP A 1 386 ? -12.600 -2.454 2.409 1.00 97.94 386 TRP A CA 1
ATOM 3040 C C . TRP A 1 386 ? -14.010 -2.927 2.035 1.00 97.94 386 TRP A C 1
ATOM 3042 O O . TRP A 1 386 ? -14.746 -3.381 2.914 1.00 97.94 386 TRP A O 1
ATOM 3052 N N . ARG A 1 387 ? -14.386 -2.891 0.749 1.00 97.38 387 ARG A N 1
ATOM 3053 C CA . ARG A 1 387 ? -15.701 -3.381 0.294 1.00 97.38 387 ARG A CA 1
ATOM 3054 C C . ARG A 1 387 ? -15.906 -4.866 0.576 1.00 97.38 387 ARG A C 1
ATOM 3056 O O . ARG A 1 387 ? -17.027 -5.270 0.867 1.00 97.38 387 ARG A O 1
ATOM 3063 N N . GLU A 1 388 ? -14.845 -5.661 0.513 1.00 96.75 388 GLU A N 1
ATOM 3064 C CA . GLU A 1 388 ? -14.893 -7.105 0.737 1.00 96.75 388 GLU A CA 1
ATOM 3065 C C . GLU A 1 388 ? -15.015 -7.486 2.220 1.00 96.75 388 GLU A C 1
ATOM 3067 O O . GLU A 1 388 ? -15.815 -8.356 2.563 1.00 96.75 388 GLU A O 1
ATOM 3072 N N . ILE A 1 389 ? -14.258 -6.834 3.112 1.00 96.44 389 ILE A N 1
ATOM 3073 C CA . ILE A 1 389 ? -14.256 -7.159 4.554 1.00 96.44 389 ILE A CA 1
ATOM 3074 C C . ILE A 1 389 ? -15.289 -6.351 5.361 1.00 96.44 389 ILE A C 1
ATOM 3076 O O . ILE A 1 389 ? -15.643 -6.711 6.486 1.00 96.44 389 ILE A O 1
ATOM 3080 N N . GLY A 1 390 ? -15.796 -5.257 4.789 1.00 94.62 390 GLY A N 1
ATOM 3081 C CA . GLY A 1 390 ? -16.786 -4.370 5.390 1.00 94.62 390 GLY A CA 1
ATOM 3082 C C . GLY A 1 390 ? -16.219 -3.384 6.420 1.00 94.62 390 GLY A C 1
ATOM 3083 O O . GLY A 1 390 ? -15.110 -3.528 6.938 1.00 94.62 390 GLY A O 1
ATOM 3084 N N . ASN A 1 391 ? -17.026 -2.368 6.755 1.00 91.31 391 ASN A N 1
ATOM 3085 C CA . ASN A 1 391 ? -16.616 -1.212 7.570 1.00 91.31 391 ASN A CA 1
ATOM 3086 C C . ASN A 1 391 ? -15.977 -1.611 8.907 1.00 91.31 391 ASN A C 1
ATOM 3088 O O . ASN A 1 391 ? -14.900 -1.133 9.238 1.00 91.31 391 ASN A O 1
ATOM 3092 N N . ARG A 1 392 ? -16.614 -2.514 9.668 1.00 86.75 392 ARG A N 1
ATOM 3093 C CA . ARG A 1 392 ? -16.147 -2.895 11.013 1.00 86.75 392 ARG A CA 1
ATOM 3094 C C . ARG A 1 392 ? -14.756 -3.530 10.981 1.00 86.75 392 ARG A C 1
ATOM 3096 O O . ARG A 1 392 ? -13.905 -3.173 11.786 1.00 86.75 392 ARG A O 1
ATOM 3103 N N . GLN A 1 393 ? -14.524 -4.469 10.067 1.00 92.06 393 GLN A N 1
ATOM 3104 C CA . GLN A 1 393 ? -13.244 -5.178 9.977 1.00 92.06 393 GLN A CA 1
ATOM 3105 C C . GLN A 1 393 ? -12.150 -4.263 9.424 1.00 92.06 393 GLN A C 1
ATOM 3107 O O . GLN A 1 393 ? -11.038 -4.271 9.943 1.00 92.06 393 GLN A O 1
ATOM 3112 N N . PHE A 1 394 ? -12.476 -3.418 8.442 1.00 96.06 394 PHE A N 1
ATOM 3113 C CA . PHE A 1 394 ? -11.533 -2.444 7.893 1.00 96.06 394 PHE A CA 1
ATOM 3114 C C . PHE A 1 394 ? -11.130 -1.376 8.921 1.00 96.06 394 PHE A C 1
ATOM 3116 O O . PHE A 1 394 ? -9.945 -1.089 9.088 1.00 96.06 394 PHE A O 1
ATOM 3123 N N . MET A 1 395 ? -12.087 -0.868 9.705 1.00 92.75 395 MET A N 1
ATOM 3124 C CA . MET A 1 395 ? -11.799 0.039 10.820 1.00 92.75 395 MET A CA 1
ATOM 3125 C C . MET A 1 395 ? -10.888 -0.600 11.870 1.00 92.75 395 MET A C 1
ATOM 3127 O O . MET A 1 395 ? -10.003 0.073 12.386 1.00 92.75 395 MET A O 1
ATOM 3131 N N . ARG A 1 396 ? -11.053 -1.894 12.169 1.00 92.19 396 ARG A N 1
ATOM 3132 C CA . ARG A 1 396 ? -10.166 -2.621 13.094 1.00 92.19 396 ARG A CA 1
ATOM 3133 C C . ARG A 1 396 ? -8.781 -2.881 12.510 1.00 92.19 396 ARG A C 1
ATOM 3135 O O . ARG A 1 396 ? -7.792 -2.753 13.230 1.00 92.19 396 ARG A O 1
ATOM 3142 N N . LEU A 1 397 ? -8.699 -3.201 11.217 1.00 96.44 397 LEU A N 1
ATOM 3143 C CA . LEU A 1 397 ? -7.436 -3.395 10.504 1.00 96.44 397 LEU A CA 1
ATOM 3144 C C . LEU A 1 397 ? -6.536 -2.168 10.641 1.00 96.44 397 LEU A C 1
ATOM 3146 O O . LEU A 1 397 ? -5.364 -2.312 10.984 1.00 96.44 397 LEU A O 1
ATOM 3150 N N . LEU A 1 398 ? -7.099 -0.979 10.444 1.00 96.75 398 LEU A N 1
ATOM 3151 C CA . LEU A 1 398 ? -6.381 0.294 10.524 1.00 96.75 398 LEU A CA 1
ATOM 3152 C C . LEU A 1 398 ? -6.466 0.965 11.900 1.00 96.75 398 LEU A C 1
ATOM 3154 O O . LEU A 1 398 ? -5.981 2.072 12.079 1.00 96.75 398 LEU A O 1
ATOM 3158 N N . ASP A 1 399 ? -7.068 0.305 12.882 1.00 92.69 399 ASP A N 1
ATOM 3159 C CA . ASP A 1 399 ? -7.246 0.823 14.236 1.00 92.69 399 ASP A CA 1
ATOM 3160 C C . ASP A 1 399 ? -7.891 2.229 14.319 1.00 92.69 399 ASP A C 1
ATOM 3162 O O . ASP A 1 399 ? -7.444 3.128 15.039 1.00 92.69 399 ASP A O 1
ATOM 3166 N N . ILE A 1 400 ? -8.959 2.409 13.537 1.00 90.25 400 ILE A N 1
ATOM 3167 C CA . ILE A 1 400 ? -9.701 3.663 13.358 1.00 90.25 400 ILE A CA 1
ATOM 3168 C C . ILE A 1 400 ? -10.688 3.928 14.514 1.00 90.25 400 ILE A C 1
ATOM 3170 O O . ILE A 1 400 ? -11.073 5.072 14.769 1.00 90.25 400 ILE A O 1
ATOM 3174 N N . SER A 1 401 ? -11.120 2.884 15.226 1.00 80.44 401 SER A N 1
ATOM 3175 C CA . SER A 1 401 ? -12.129 2.986 16.286 1.00 80.44 401 SER A CA 1
ATOM 3176 C C . SER A 1 401 ? -11.598 3.726 17.531 1.00 80.44 401 SER A C 1
ATOM 3178 O O . SER A 1 401 ? -10.541 3.367 18.065 1.00 80.44 401 SER A O 1
ATOM 3180 N N . PRO A 1 402 ? -12.349 4.698 18.091 1.00 70.12 402 PRO A N 1
ATOM 3181 C CA . PRO A 1 402 ? -11.922 5.456 19.267 1.00 70.12 402 PRO A CA 1
ATOM 3182 C C . PRO A 1 402 ? -11.969 4.622 20.556 1.00 70.12 402 PRO A C 1
ATOM 3184 O O . PRO A 1 402 ? -11.258 4.924 21.514 1.00 70.12 402 PRO A O 1
ATOM 3187 N N . THR A 1 403 ? -12.789 3.566 20.590 1.00 68.38 403 THR A N 1
ATOM 3188 C CA . THR A 1 403 ? -13.017 2.718 21.767 1.00 68.38 403 THR A CA 1
ATOM 3189 C C . THR A 1 403 ? -12.776 1.242 21.453 1.00 68.38 403 THR A C 1
ATOM 3191 O O . THR A 1 403 ? -13.635 0.572 20.885 1.00 68.38 403 THR A O 1
ATOM 3194 N N . THR A 1 404 ? -11.635 0.707 21.887 1.00 67.00 404 THR A N 1
ATOM 3195 C CA . THR A 1 404 ? -11.286 -0.723 21.765 1.00 67.00 404 THR A CA 1
ATOM 3196 C C . THR A 1 404 ? -12.096 -1.648 22.645 1.00 67.00 404 THR A C 1
ATOM 3198 O O . THR A 1 404 ? -12.291 -2.814 22.319 1.00 67.00 404 THR A O 1
ATOM 3201 N N . GLY A 1 405 ? -12.489 -1.159 23.813 1.00 80.19 405 GLY A N 1
ATOM 3202 C CA . GLY A 1 405 ? -13.021 -2.004 24.860 1.00 80.19 405 GLY A CA 1
ATOM 3203 C C . GLY A 1 405 ? -13.850 -1.200 25.838 1.00 80.19 405 GLY A C 1
ATOM 3204 O O . GLY A 1 405 ? -13.470 -0.090 26.216 1.00 80.19 405 GLY A O 1
ATOM 3205 N N . LEU A 1 406 ? -14.975 -1.766 26.249 1.00 86.00 406 LEU A N 1
ATOM 3206 C CA . LEU A 1 406 ? -15.765 -1.285 27.367 1.00 86.00 406 LEU A CA 1
ATOM 3207 C C . LEU A 1 406 ? -15.794 -2.373 28.436 1.00 86.00 406 LEU A C 1
ATOM 3209 O O . LEU A 1 406 ? -16.339 -3.454 28.221 1.00 86.00 406 LEU A O 1
ATOM 3213 N N . SER A 1 407 ? -15.181 -2.071 29.575 1.00 89.38 407 SER A N 1
ATOM 3214 C CA . SER A 1 407 ? -15.071 -2.995 30.699 1.00 89.38 407 SER A CA 1
ATOM 3215 C C . SER A 1 407 ? -16.025 -2.597 31.813 1.00 89.38 407 SER A C 1
ATOM 3217 O O . SER A 1 407 ? -16.044 -1.441 32.237 1.00 89.38 407 SER A O 1
ATOM 3219 N N . PHE A 1 408 ? -16.769 -3.571 32.320 1.00 89.75 408 PHE A N 1
ATOM 3220 C CA . PHE A 1 408 ? -17.608 -3.442 33.499 1.00 89.75 408 PHE A CA 1
ATOM 3221 C C . PHE A 1 408 ? -17.098 -4.383 34.586 1.00 89.75 408 PHE A C 1
ATOM 3223 O O . PHE A 1 408 ? -16.924 -5.579 34.359 1.00 89.75 408 PHE A O 1
ATOM 3230 N N . VAL A 1 409 ? -16.872 -3.835 35.777 1.00 89.81 409 VAL A N 1
ATOM 3231 C CA . VAL A 1 409 ? -16.609 -4.613 36.991 1.00 89.81 409 VAL A CA 1
ATOM 3232 C C . VAL A 1 409 ? -17.847 -4.482 37.865 1.00 89.81 409 VAL A C 1
ATOM 3234 O O . VAL A 1 409 ? -18.197 -3.369 38.258 1.00 89.81 409 VAL A O 1
ATOM 3237 N N . VAL A 1 410 ? -18.545 -5.591 38.102 1.00 88.62 410 VAL A N 1
ATOM 3238 C CA . VAL A 1 410 ? -19.865 -5.590 38.749 1.00 88.62 410 VAL A CA 1
ATOM 3239 C C . VAL A 1 410 ? -19.804 -6.420 40.022 1.00 88.62 410 VAL A C 1
ATOM 3241 O O . VAL A 1 410 ? -19.426 -7.590 39.990 1.00 88.62 410 VAL A O 1
ATOM 3244 N N . ASP A 1 411 ? -20.166 -5.798 41.143 1.00 87.44 411 ASP A N 1
ATOM 3245 C CA . ASP A 1 411 ? -20.318 -6.488 42.423 1.00 87.44 411 ASP A CA 1
ATOM 3246 C C . ASP A 1 411 ? -21.462 -7.512 42.330 1.00 87.44 411 ASP A C 1
ATOM 3248 O O . ASP A 1 411 ? -22.496 -7.251 41.717 1.00 87.44 411 ASP A O 1
ATOM 3252 N N . THR A 1 412 ? -21.265 -8.686 42.915 1.00 85.62 412 THR A N 1
ATOM 3253 C CA . THR A 1 412 ? -22.241 -9.787 42.952 1.00 85.62 412 THR A CA 1
ATOM 3254 C C . THR A 1 412 ? -22.707 -10.109 44.375 1.00 85.62 412 THR A C 1
ATOM 3256 O O . THR A 1 412 ? -23.393 -11.103 44.607 1.00 85.62 412 THR A O 1
ATOM 3259 N N . THR A 1 413 ? -22.365 -9.260 45.348 1.00 87.00 413 THR A N 1
ATOM 3260 C CA . THR A 1 413 ? -22.724 -9.431 46.757 1.00 87.00 413 THR A CA 1
ATOM 3261 C C . THR A 1 413 ? -24.231 -9.263 46.960 1.00 87.00 413 THR A C 1
ATOM 3263 O O . THR A 1 413 ? -24.798 -8.195 46.731 1.00 87.00 413 THR A O 1
ATOM 3266 N N . GLY A 1 414 ? -24.892 -10.309 47.465 1.00 81.56 414 GLY A N 1
ATOM 3267 C CA . GLY A 1 414 ? -26.356 -10.358 47.576 1.00 81.56 414 GLY A CA 1
ATOM 3268 C C . GLY A 1 414 ? -26.998 -9.260 48.436 1.00 81.56 414 GLY A C 1
ATOM 3269 O O . GLY A 1 414 ? -28.169 -8.949 48.243 1.00 81.56 414 GLY A O 1
ATOM 3270 N N . SER A 1 415 ? -26.254 -8.628 49.350 1.00 83.00 415 SER A N 1
ATOM 3271 C CA . SER A 1 415 ? -26.766 -7.530 50.185 1.00 83.00 415 SER A CA 1
ATOM 3272 C C . SER A 1 415 ? -26.952 -6.200 49.442 1.00 83.00 415 SER A C 1
ATOM 3274 O O . SER A 1 415 ? -27.471 -5.266 50.042 1.00 83.00 415 SER A O 1
ATOM 3276 N N . MET A 1 416 ? -26.518 -6.095 48.180 1.00 82.38 416 MET A N 1
ATOM 3277 C CA . MET A 1 416 ? -26.567 -4.873 47.358 1.00 82.38 416 MET A CA 1
ATOM 3278 C C . MET A 1 416 ? -27.426 -5.049 46.093 1.00 82.38 416 MET A C 1
ATOM 3280 O O . MET A 1 416 ? -27.145 -4.473 45.044 1.00 82.38 416 MET A O 1
ATOM 3284 N N . GLY A 1 417 ? -28.444 -5.916 46.146 1.00 84.31 417 GLY A N 1
ATOM 3285 C CA . GLY A 1 417 ? -29.206 -6.333 44.963 1.00 84.31 417 GLY A CA 1
ATOM 3286 C C . GLY A 1 417 ? -29.862 -5.188 44.175 1.00 84.31 417 GLY A C 1
ATOM 3287 O O . GLY A 1 417 ? -29.876 -5.228 42.940 1.00 84.31 417 GLY A O 1
ATOM 3288 N N . GLU A 1 418 ? -30.365 -4.151 44.854 1.00 86.75 418 GLU A N 1
ATOM 3289 C CA . GLU A 1 418 ? -30.958 -2.977 44.195 1.00 86.75 418 GLU A CA 1
ATOM 3290 C C . GLU A 1 418 ? -29.892 -2.150 43.463 1.00 86.75 418 GLU A C 1
ATOM 3292 O O . GLU A 1 418 ? -30.069 -1.790 42.296 1.00 86.75 418 GLU A O 1
ATOM 3297 N N . GLU A 1 419 ? -28.745 -1.915 44.102 1.00 88.56 419 GLU A N 1
ATOM 3298 C CA . GLU A 1 419 ? -27.623 -1.189 43.510 1.00 88.56 419 GLU A CA 1
ATOM 3299 C C . GLU A 1 419 ? -27.016 -1.940 42.321 1.00 88.56 419 GLU A C 1
ATOM 3301 O O . GLU A 1 419 ? -26.697 -1.326 41.299 1.00 88.56 419 GLU A O 1
ATOM 3306 N N . ILE A 1 420 ? -26.895 -3.266 42.421 1.00 88.31 420 ILE A N 1
ATOM 3307 C CA . ILE A 1 420 ? -26.416 -4.126 41.332 1.00 88.31 420 ILE A CA 1
ATOM 3308 C C . ILE A 1 420 ? -27.372 -4.040 40.141 1.00 88.31 420 ILE A C 1
ATOM 3310 O O . ILE A 1 420 ? -26.928 -3.877 39.005 1.00 88.31 420 ILE A O 1
ATOM 3314 N N . SER A 1 421 ? -28.683 -4.086 40.384 1.00 89.19 421 SER A N 1
ATOM 3315 C CA . SER A 1 421 ? -29.693 -3.981 39.324 1.00 89.19 421 SER A CA 1
ATOM 3316 C C . SER A 1 421 ? -29.631 -2.625 38.613 1.00 89.19 421 SER A C 1
ATOM 3318 O O . SER A 1 421 ? -29.645 -2.570 37.382 1.00 89.19 421 SER A O 1
ATOM 3320 N N . ALA A 1 422 ? -29.479 -1.533 39.369 1.00 89.25 422 ALA A N 1
ATOM 3321 C CA . ALA A 1 422 ? -29.299 -0.197 38.804 1.00 89.25 422 ALA A CA 1
ATOM 3322 C C . ALA A 1 422 ? -28.005 -0.086 37.977 1.00 89.25 422 ALA A C 1
ATOM 3324 O O . ALA A 1 422 ? -28.010 0.485 36.884 1.00 89.25 422 ALA A O 1
ATOM 3325 N N . ALA A 1 423 ? -26.903 -0.676 38.453 1.00 89.88 423 ALA A N 1
ATOM 3326 C CA . ALA A 1 423 ? -25.639 -0.718 37.723 1.00 89.88 423 ALA A CA 1
ATOM 3327 C C . ALA A 1 423 ? -25.752 -1.517 36.412 1.00 89.88 423 ALA A C 1
ATOM 3329 O O . ALA A 1 423 ? -25.281 -1.046 35.374 1.00 89.88 423 ALA A O 1
ATOM 3330 N N . LYS A 1 424 ? -26.415 -2.685 36.435 1.00 90.81 424 LYS A N 1
ATOM 3331 C CA . LYS A 1 424 ? -26.682 -3.503 35.238 1.00 90.81 424 LYS A CA 1
ATOM 3332 C C . LYS A 1 424 ? -27.523 -2.731 34.213 1.00 90.81 424 LYS A C 1
ATOM 3334 O O . LYS A 1 424 ? -27.182 -2.714 33.031 1.00 90.81 424 LYS A O 1
ATOM 3339 N N . PHE A 1 425 ? -28.566 -2.028 34.660 1.00 90.62 425 PHE A N 1
ATOM 3340 C CA . PHE A 1 425 ? -29.398 -1.193 33.788 1.00 90.62 425 PHE A CA 1
ATOM 3341 C C . PHE A 1 425 ? -28.607 -0.036 33.159 1.00 90.62 425 PHE A C 1
ATOM 3343 O O . PHE A 1 425 ? -28.663 0.173 31.949 1.00 90.62 425 PHE A O 1
ATOM 3350 N N . GLN A 1 426 ? -27.803 0.678 33.951 1.00 91.25 426 GLN A N 1
ATOM 3351 C CA . GLN A 1 426 ? -26.977 1.774 33.441 1.00 91.25 426 GLN A CA 1
ATOM 3352 C C . GLN A 1 426 ? -25.929 1.286 32.429 1.00 91.25 426 GLN A C 1
ATOM 3354 O O . GLN A 1 426 ? -25.676 1.956 31.425 1.00 91.25 426 GLN A O 1
ATOM 3359 N N . ALA A 1 427 ? -25.317 0.125 32.676 1.00 90.69 427 ALA A N 1
ATOM 3360 C CA . ALA A 1 427 ? -24.388 -0.499 31.741 1.00 90.69 427 ALA A CA 1
ATOM 3361 C C . ALA A 1 427 ? -25.068 -0.804 30.398 1.00 90.69 427 ALA A C 1
ATOM 3363 O O . ALA A 1 427 ? -24.512 -0.493 29.343 1.00 90.69 427 ALA A O 1
ATOM 3364 N N . TRP A 1 428 ? -26.292 -1.333 30.433 1.00 90.12 428 TRP A N 1
ATOM 3365 C CA . TRP A 1 428 ? -27.077 -1.604 29.232 1.00 90.12 428 TRP A CA 1
ATOM 3366 C C . TRP A 1 428 ? -27.436 -0.346 28.445 1.00 90.12 428 TRP A C 1
ATOM 3368 O O . TRP A 1 428 ? -27.250 -0.321 27.230 1.00 90.12 428 TRP A O 1
ATOM 3378 N N . GLU A 1 429 ? -27.864 0.721 29.119 1.00 90.94 429 GLU A N 1
ATOM 3379 C CA . GLU A 1 429 ? -28.158 2.002 28.466 1.00 90.94 429 GLU A CA 1
ATOM 3380 C C . GLU A 1 429 ? -26.933 2.567 27.733 1.00 90.94 429 GLU A C 1
ATOM 3382 O O . GLU A 1 429 ? -27.037 3.012 26.590 1.00 90.94 429 GLU A O 1
ATOM 3387 N N . ILE A 1 430 ? -25.741 2.473 28.336 1.00 88.56 430 ILE A N 1
ATOM 3388 C CA . ILE A 1 430 ? -24.488 2.883 27.681 1.00 88.56 430 ILE A CA 1
ATOM 3389 C C . ILE A 1 430 ? -24.241 2.063 26.406 1.00 88.56 430 ILE A C 1
ATOM 3391 O O . ILE A 1 430 ? -23.822 2.620 25.388 1.00 88.56 430 ILE A O 1
ATOM 3395 N N . ILE A 1 431 ? -24.482 0.751 26.446 1.00 88.62 431 ILE A N 1
ATOM 3396 C CA . ILE A 1 431 ? -24.289 -0.142 25.296 1.00 88.62 431 ILE A CA 1
ATOM 3397 C C . ILE A 1 431 ? -25.292 0.187 24.191 1.00 88.62 431 ILE A C 1
ATOM 3399 O O . ILE A 1 431 ? -24.880 0.412 23.054 1.00 88.62 431 ILE A O 1
ATOM 3403 N N . LYS A 1 432 ? -26.579 0.300 24.532 1.00 88.44 432 LYS A N 1
ATOM 3404 C CA . LYS A 1 432 ? -27.670 0.677 23.622 1.00 88.44 432 LYS A CA 1
ATOM 3405 C C . LYS A 1 432 ? -27.409 2.002 22.913 1.00 88.44 432 LYS A C 1
ATOM 3407 O O . LYS A 1 432 ? -27.607 2.094 21.708 1.00 88.44 432 LYS A O 1
ATOM 3412 N N . GLN A 1 433 ? -26.934 3.014 23.639 1.00 85.56 433 GLN A N 1
ATOM 3413 C CA . GLN A 1 433 ? -26.644 4.336 23.072 1.00 85.56 433 GLN A CA 1
ATOM 3414 C C . GLN A 1 433 ? -25.492 4.324 22.060 1.00 85.56 433 GLN A C 1
ATOM 3416 O O . GLN A 1 433 ? -25.438 5.190 21.189 1.00 85.56 433 GLN A O 1
ATOM 3421 N N . ARG A 1 434 ? -24.567 3.368 22.183 1.00 84.62 434 ARG A N 1
ATOM 3422 C CA . ARG A 1 434 ? -23.395 3.235 21.305 1.00 84.62 434 ARG A CA 1
ATOM 3423 C C . ARG A 1 434 ? -23.594 2.203 20.198 1.00 84.62 434 ARG A C 1
ATOM 3425 O O . ARG A 1 434 ? -22.849 2.209 19.227 1.00 84.62 434 ARG A O 1
ATOM 3432 N N . GLN A 1 435 ? -24.556 1.295 20.340 1.00 83.69 435 GLN A N 1
ATOM 3433 C CA . GLN A 1 435 ? -24.806 0.228 19.377 1.00 83.69 435 GLN A CA 1
ATOM 3434 C C . GLN A 1 435 ? -25.166 0.811 18.006 1.00 83.69 435 GLN A C 1
ATOM 3436 O O . GLN A 1 435 ? -26.061 1.645 17.881 1.00 83.69 435 GLN A O 1
ATOM 3441 N N . GLY A 1 436 ? -24.454 0.373 16.967 1.00 74.81 436 GLY A N 1
ATOM 3442 C CA . GLY A 1 436 ? -24.632 0.880 15.608 1.00 74.81 436 GLY A CA 1
ATOM 3443 C C . GLY A 1 436 ? -24.092 2.296 15.383 1.00 74.81 436 GLY A C 1
ATOM 3444 O O . GLY A 1 436 ? -24.281 2.834 14.293 1.00 74.81 436 GLY A O 1
ATOM 3445 N N . THR A 1 437 ? -23.416 2.899 16.368 1.00 74.75 437 THR A N 1
ATOM 3446 C CA . THR A 1 437 ? -22.696 4.166 16.197 1.00 74.75 437 THR A CA 1
ATOM 3447 C C . THR A 1 437 ? -21.186 3.922 16.107 1.00 74.75 437 THR A C 1
ATOM 3449 O O . THR A 1 437 ? -20.689 2.889 16.559 1.00 74.75 437 THR A O 1
ATOM 3452 N N . PRO A 1 438 ? -20.407 4.883 15.588 1.00 68.38 438 PRO A N 1
ATOM 3453 C CA . PRO A 1 438 ? -18.944 4.809 15.608 1.00 68.38 438 PRO A CA 1
ATOM 3454 C C . PRO A 1 438 ? -18.306 4.763 17.011 1.00 68.38 438 PRO A C 1
ATOM 3456 O O . PRO A 1 438 ? -17.110 4.519 17.129 1.00 68.38 438 PRO A O 1
ATOM 3459 N N . GLN A 1 439 ? -19.074 5.001 18.083 1.00 74.56 439 GLN A N 1
ATOM 3460 C CA . GLN A 1 439 ? -18.632 4.806 19.472 1.00 74.56 439 GLN A CA 1
ATOM 3461 C C . GLN A 1 439 ? -18.889 3.394 19.998 1.00 74.56 439 GLN A C 1
ATOM 3463 O O . GLN A 1 439 ? -18.645 3.143 21.183 1.00 74.56 439 GLN A O 1
ATOM 3468 N N . GLN A 1 440 ? -19.424 2.486 19.180 1.00 80.50 440 GLN A N 1
ATOM 3469 C CA . GLN A 1 440 ? -19.601 1.104 19.590 1.00 80.50 440 GLN A CA 1
ATOM 3470 C C . GLN A 1 440 ? -18.241 0.513 19.995 1.00 80.50 440 GLN A C 1
ATOM 3472 O O . GLN A 1 440 ? -17.312 0.511 19.187 1.00 80.50 440 GLN A O 1
ATOM 3477 N N . PRO A 1 441 ? -18.098 0.006 21.233 1.00 82.88 441 PRO A N 1
ATOM 3478 C CA . PRO A 1 441 ? -16.884 -0.679 21.647 1.00 82.88 441 PRO A CA 1
ATOM 3479 C C . PRO A 1 441 ? -16.606 -1.899 20.771 1.00 82.88 441 PRO A C 1
ATOM 3481 O O . PRO A 1 441 ? -17.514 -2.669 20.453 1.00 82.88 441 PRO A O 1
ATOM 3484 N N . ASP A 1 442 ? -15.336 -2.115 20.435 1.00 78.62 442 ASP A N 1
ATOM 3485 C CA . ASP A 1 442 ? -14.938 -3.320 19.705 1.00 78.62 442 ASP A CA 1
ATOM 3486 C C . ASP A 1 442 ? -15.081 -4.597 20.537 1.00 78.62 442 ASP A C 1
ATOM 3488 O O . ASP A 1 442 ? -15.311 -5.682 19.987 1.00 78.62 442 ASP A O 1
ATOM 3492 N N . LEU A 1 443 ? -14.966 -4.449 21.854 1.00 86.62 443 LEU A N 1
ATOM 3493 C CA . LEU A 1 443 ? -15.006 -5.527 22.818 1.00 86.62 443 LEU A CA 1
ATOM 3494 C C . LEU A 1 443 ? -15.735 -5.094 24.090 1.00 86.62 443 LEU A C 1
ATOM 3496 O O . LEU A 1 443 ? -15.557 -3.978 24.575 1.00 86.62 443 LEU A O 1
ATOM 3500 N N . TYR A 1 444 ? -16.504 -6.003 24.668 1.00 89.62 444 TYR A N 1
ATOM 3501 C CA . TYR A 1 444 ? -17.106 -5.853 25.981 1.00 89.62 444 TYR A CA 1
ATOM 3502 C C . TYR A 1 444 ? -16.485 -6.865 26.941 1.00 89.62 444 TYR A C 1
ATOM 3504 O O . TYR A 1 444 ? -16.363 -8.051 26.622 1.00 89.62 444 TYR A O 1
ATOM 3512 N N . LEU A 1 445 ? -16.072 -6.384 28.112 1.00 91.69 445 LEU A N 1
ATOM 3513 C CA . LEU A 1 445 ? -15.474 -7.188 29.173 1.00 91.69 445 LEU A CA 1
ATOM 3514 C C . LEU A 1 445 ? -16.336 -7.074 30.428 1.00 91.69 445 LEU A C 1
ATOM 3516 O O . LEU A 1 445 ? -16.636 -5.965 30.865 1.00 91.69 445 LEU A O 1
ATOM 3520 N N . LEU A 1 446 ? -16.728 -8.203 31.013 1.00 92.38 446 LEU A N 1
ATOM 3521 C CA . LEU A 1 446 ? -17.435 -8.250 32.292 1.00 92.38 446 LEU A CA 1
ATOM 3522 C C . LEU A 1 446 ? -16.603 -9.021 33.307 1.00 92.38 446 LEU A C 1
ATOM 3524 O O . LEU A 1 446 ? -16.232 -10.171 33.070 1.00 92.38 446 LEU A O 1
ATOM 3528 N N . VAL A 1 447 ? -16.349 -8.393 34.449 1.00 91.81 447 VAL A N 1
ATOM 3529 C CA . VAL A 1 447 ? -15.666 -9.006 35.587 1.00 91.81 447 VAL A CA 1
ATOM 3530 C C . VAL A 1 447 ? -16.607 -8.975 36.789 1.00 91.81 447 VAL A C 1
ATOM 3532 O O . VAL A 1 447 ? -16.793 -7.913 37.389 1.00 91.81 447 VAL A O 1
ATOM 3535 N N . PRO A 1 448 ? -17.212 -10.115 37.157 1.00 89.88 448 PRO A N 1
ATOM 3536 C CA . PRO A 1 448 ? -17.890 -10.259 38.435 1.00 89.88 448 PRO A CA 1
ATOM 3537 C C . PRO A 1 448 ? -16.902 -10.059 39.586 1.00 89.88 448 PRO A C 1
ATOM 3539 O O . PRO A 1 448 ? -15.753 -10.497 39.510 1.00 89.88 448 PRO A O 1
ATOM 3542 N N . PHE A 1 449 ? -17.337 -9.423 40.664 1.00 87.44 449 PHE A N 1
ATOM 3543 C CA . PHE A 1 449 ? -16.526 -9.208 41.858 1.00 87.44 449 PHE A CA 1
ATOM 3544 C C . PHE A 1 449 ? -17.315 -9.586 43.115 1.00 87.44 449 PHE A C 1
ATOM 3546 O O . PHE A 1 449 ? -18.492 -9.247 43.228 1.00 87.44 449 PHE A O 1
ATOM 3553 N N . HIS A 1 450 ? -16.677 -10.291 44.051 1.00 85.19 450 HIS A N 1
ATOM 3554 C CA . HIS A 1 450 ? -17.186 -10.511 45.408 1.00 85.19 450 HIS A CA 1
ATOM 3555 C C . HIS A 1 450 ? -15.996 -10.752 46.343 1.00 85.19 450 HIS A C 1
ATOM 3557 O O . HIS A 1 450 ? -15.239 -11.688 46.136 1.00 85.19 450 HIS A O 1
ATOM 3563 N N . ASP A 1 451 ? -15.793 -9.934 47.375 1.00 79.19 451 ASP A N 1
ATOM 3564 C CA . ASP A 1 451 ? -14.631 -10.087 48.269 1.00 79.19 451 ASP A CA 1
ATOM 3565 C C . ASP A 1 451 ? -14.598 -11.502 48.905 1.00 79.19 451 ASP A C 1
ATOM 3567 O O . ASP A 1 451 ? -15.619 -11.919 49.463 1.00 79.19 451 ASP A O 1
ATOM 3571 N N . PRO A 1 452 ? -13.476 -12.260 48.848 1.00 82.56 452 PRO A N 1
ATOM 3572 C CA . PRO A 1 452 ? -12.145 -11.911 48.320 1.00 82.56 452 PRO A CA 1
ATOM 3573 C C . PRO A 1 452 ? -11.844 -12.306 46.872 1.00 82.56 452 PRO A C 1
ATOM 3575 O O . PRO A 1 452 ? -10.721 -12.097 46.414 1.00 82.56 452 PRO A O 1
ATOM 3578 N N . GLY A 1 453 ? -12.804 -12.871 46.151 1.00 84.81 453 GLY A N 1
ATOM 3579 C CA . GLY A 1 453 ? -12.653 -13.324 44.775 1.00 84.81 453 GLY A CA 1
ATOM 3580 C C . GLY A 1 453 ? -13.077 -12.318 43.698 1.00 84.81 453 GLY A C 1
ATOM 3581 O O . GLY A 1 453 ? -13.685 -11.272 43.924 1.00 84.81 453 GLY A O 1
ATOM 3582 N N . PHE A 1 454 ? -12.764 -12.675 42.459 1.00 89.00 454 PHE A N 1
ATOM 3583 C CA . PHE A 1 454 ? -13.294 -12.033 41.264 1.00 89.00 454 PHE A CA 1
ATOM 3584 C C . PHE A 1 454 ? -13.361 -13.052 40.127 1.00 89.00 454 PHE A C 1
ATOM 3586 O O . PHE A 1 454 ? -12.694 -14.088 40.155 1.00 89.00 454 PHE A O 1
ATOM 3593 N N . GLY A 1 455 ? -14.148 -12.732 39.108 1.00 86.50 455 GLY A N 1
ATOM 3594 C CA . GLY A 1 455 ? -14.324 -13.552 37.923 1.00 86.50 455 GLY A CA 1
ATOM 3595 C C . GLY A 1 455 ? -15.448 -14.589 38.036 1.00 86.50 455 GLY A C 1
ATOM 3596 O O . GLY A 1 455 ? -16.174 -14.629 39.032 1.00 86.50 455 GLY A O 1
ATOM 3597 N N . PRO A 1 456 ? -15.599 -15.424 36.995 1.00 89.69 456 PRO A N 1
ATOM 3598 C CA . PRO A 1 456 ? -14.760 -15.483 35.787 1.00 89.69 456 PRO A CA 1
ATOM 3599 C C . PRO A 1 456 ? -14.910 -14.257 34.860 1.00 89.69 456 PRO A C 1
ATOM 3601 O O . PRO A 1 456 ? -15.983 -13.666 34.774 1.00 89.69 456 PRO A O 1
ATOM 3604 N N . LEU A 1 457 ? -13.830 -13.869 34.161 1.00 89.81 457 LEU A N 1
ATOM 3605 C CA . LEU A 1 457 ? -13.870 -12.826 33.122 1.00 89.81 457 LEU A CA 1
ATOM 3606 C C . LEU A 1 457 ? -14.694 -13.323 31.931 1.00 89.81 457 LEU A C 1
ATOM 3608 O O . LEU A 1 457 ? -14.380 -14.361 31.352 1.00 89.81 457 LEU A O 1
ATOM 3612 N N . SER A 1 458 ? -15.684 -12.538 31.522 1.00 90.81 458 SER A N 1
ATOM 3613 C CA . SER A 1 458 ? -16.415 -12.754 30.273 1.00 90.81 458 SER A CA 1
ATOM 3614 C C . SER A 1 458 ? -15.996 -11.721 29.233 1.00 90.81 458 SER A C 1
ATOM 3616 O O . SER A 1 458 ? -15.866 -10.536 29.543 1.00 90.81 458 SER A O 1
ATOM 3618 N N . LYS A 1 459 ? -15.777 -12.171 27.996 1.00 90.31 459 LYS A N 1
ATOM 3619 C CA . LYS A 1 459 ? -15.328 -11.350 26.866 1.00 90.31 459 LYS A CA 1
ATOM 3620 C C . LYS A 1 459 ? -16.198 -11.651 25.652 1.00 90.31 459 LYS A C 1
ATOM 3622 O O . LYS A 1 459 ? -16.287 -12.804 25.250 1.00 90.31 459 LYS A O 1
ATOM 3627 N N . THR A 1 460 ? -16.773 -10.622 25.037 1.00 88.56 460 THR A N 1
ATOM 3628 C CA . THR A 1 460 ? -17.529 -10.761 23.782 1.00 88.56 460 THR A CA 1
ATOM 3629 C C . THR A 1 460 ? -17.449 -9.488 22.940 1.00 88.56 460 THR A C 1
ATOM 3631 O O . THR A 1 460 ? -17.174 -8.406 23.453 1.00 88.56 460 THR A O 1
ATOM 3634 N N . SER A 1 461 ? -17.660 -9.612 21.631 1.00 85.94 461 SER A N 1
ATOM 3635 C CA . SER A 1 461 ? -17.820 -8.483 20.705 1.00 85.94 461 SER A CA 1
ATOM 3636 C C . SER A 1 461 ? -19.285 -8.246 20.298 1.00 85.94 461 SER A C 1
ATOM 3638 O O . SER A 1 461 ? -19.561 -7.319 19.525 1.00 85.94 461 SER A O 1
ATOM 3640 N N . ASP A 1 462 ? -20.206 -9.071 20.812 1.00 87.94 462 ASP A N 1
ATOM 3641 C CA . ASP A 1 462 ? -21.649 -8.982 20.605 1.00 87.94 462 ASP A CA 1
ATOM 3642 C C . ASP A 1 462 ? -22.317 -8.312 21.827 1.00 87.94 462 ASP A C 1
ATOM 3644 O O . ASP A 1 462 ? -22.264 -8.854 22.936 1.00 87.94 462 ASP A O 1
ATOM 3648 N N . PRO A 1 463 ? -22.947 -7.131 21.659 1.00 88.62 463 PRO A N 1
ATOM 3649 C CA . PRO A 1 463 ? -23.641 -6.453 22.752 1.00 88.62 463 PRO A CA 1
ATOM 3650 C C . PRO A 1 463 ? -24.812 -7.266 23.331 1.00 88.62 463 PRO A C 1
ATOM 3652 O O . PRO A 1 463 ? -25.092 -7.147 24.523 1.00 88.62 463 PRO A O 1
ATOM 3655 N N . GLU A 1 464 ? -25.483 -8.098 22.530 1.00 89.88 464 GLU A N 1
ATOM 3656 C CA . GLU A 1 464 ? -26.605 -8.925 22.993 1.00 89.88 464 GLU A CA 1
ATOM 3657 C C . GLU A 1 464 ? -26.113 -10.125 23.810 1.00 89.88 464 GLU A C 1
ATOM 3659 O O . GLU A 1 464 ? -26.710 -10.488 24.825 1.00 89.88 464 GLU A O 1
ATOM 3664 N N . GLU A 1 465 ? -24.994 -10.732 23.407 1.00 90.62 465 GLU A N 1
ATOM 3665 C CA . GLU A 1 465 ? -24.316 -11.744 24.219 1.00 90.62 465 GLU A CA 1
ATOM 3666 C C . GLU A 1 465 ? -23.835 -11.142 25.541 1.00 90.62 465 GLU A C 1
ATOM 3668 O O . GLU A 1 465 ? -24.086 -11.715 26.602 1.00 90.62 465 GLU A O 1
ATOM 3673 N N . PHE A 1 466 ? -23.227 -9.952 25.499 1.00 91.19 466 PHE A N 1
ATOM 3674 C CA . PHE A 1 466 ? -22.783 -9.259 26.706 1.00 91.19 466 PHE A CA 1
ATOM 3675 C C . PHE A 1 466 ? -23.941 -9.034 27.679 1.00 91.19 466 PHE A C 1
ATOM 3677 O O . PHE A 1 466 ? -23.800 -9.267 28.878 1.00 91.19 466 PHE A O 1
ATOM 3684 N N . TRP A 1 467 ? -25.101 -8.624 27.164 1.00 89.69 467 TRP A N 1
ATOM 3685 C CA . TRP A 1 467 ? -26.297 -8.406 27.969 1.00 89.69 467 TRP A CA 1
ATOM 3686 C C . TRP A 1 467 ? -26.813 -9.677 28.639 1.00 89.69 467 TRP A C 1
ATOM 3688 O O . TRP A 1 467 ? -27.170 -9.647 29.818 1.00 89.69 467 TRP A O 1
ATOM 3698 N N . LYS A 1 468 ? -26.808 -10.810 27.927 1.00 90.00 468 LYS A N 1
ATOM 3699 C CA . LYS A 1 468 ? -27.184 -12.109 28.506 1.00 90.00 468 LYS A CA 1
ATOM 3700 C C . LYS A 1 468 ? -26.286 -12.470 29.685 1.00 90.00 468 LYS A C 1
ATOM 3702 O O . LYS A 1 468 ? -26.793 -12.862 30.733 1.00 90.00 468 LYS A O 1
ATOM 3707 N N . VAL A 1 469 ? -24.974 -12.291 29.531 1.00 88.75 469 VAL A N 1
ATOM 3708 C CA . VAL A 1 469 ? -24.015 -12.568 30.608 1.00 88.75 469 VAL A CA 1
ATOM 3709 C C . VAL A 1 469 ? -24.186 -11.575 31.759 1.00 88.75 469 VAL A C 1
ATOM 3711 O O . VAL A 1 469 ? -24.209 -11.986 32.913 1.00 88.75 469 VAL A O 1
ATOM 3714 N N . LEU A 1 470 ? -24.372 -10.284 31.469 1.00 87.75 470 LEU A N 1
ATOM 3715 C CA . LEU A 1 470 ? -24.576 -9.254 32.491 1.00 87.75 470 LEU A CA 1
ATOM 3716 C C . LEU A 1 470 ? -25.831 -9.503 33.335 1.00 87.75 470 LEU A C 1
ATOM 3718 O O . LEU A 1 470 ? -25.837 -9.183 34.520 1.00 87.75 470 LEU A O 1
ATOM 3722 N N . ASN A 1 471 ? -26.887 -10.063 32.747 1.00 83.88 471 ASN A N 1
ATOM 3723 C CA . ASN A 1 471 ? -28.140 -10.367 33.442 1.00 83.88 471 ASN A CA 1
ATOM 3724 C C . ASN A 1 471 ? -28.170 -11.705 34.169 1.00 83.88 471 ASN A C 1
ATOM 3726 O O . ASN A 1 471 ? -29.146 -11.972 34.870 1.00 83.88 471 ASN A O 1
ATOM 3730 N N . THR A 1 472 ? -27.129 -12.515 34.015 1.00 75.94 472 THR A N 1
ATOM 3731 C CA . THR A 1 472 ? -26.917 -13.669 34.891 1.00 75.94 472 THR A CA 1
ATOM 3732 C C . THR A 1 472 ? -26.461 -13.169 36.262 1.00 75.94 472 THR A C 1
ATOM 3734 O O . THR A 1 472 ? -26.847 -13.798 37.267 1.00 75.94 472 THR A O 1
#

InterPro domains:
  IPR052577 VWA7 [PTHR14905] (96-471)
  IPR056861 Hemicentin-1-like, von Willebrand factor A domain [PF25106] (406-471)
  IPR056862 VWA7, N-terminal domain [PF25107] (172-394)

pLDDT: mean 76.77, std 26.12, range [23.56, 98.88]